Protein AF-A0A6I4P6C8-F1 (afdb_monomer)

Radius of gyration: 37.31 Å; Cα contacts (8 Å, |Δi|>4): 270; chains: 1; bounding box: 105×92×109 Å

Foldseek 3Di:
DDDDDDDDDDDDDDDDDDDDDDDDDDDDDDDDDDDDDDDDDDDDDDDDDDDDDDDPDDDDDDDDDDPDDDDPDDDDDDDDDDDDDDDDDDDDDDDDDDDDDDDDDPDDPPDPDPPPPPDPCPDQPDQLCPDPPRPNDDDPFNQFLVVLLVVQLQVQCVVVVHQFQDDDPSQPDHRHDPPDDPVRSVVSCCQRFQDPPVDDPPPVVPDPDPPPPDDDDDDDDDDDDDDDDDDDDDDDDDDDDPDPDPDPDPDPDDDDDSRHSSVSSVVVQVVCVVVVHGGGDDDDPDDPPPDRGLSRLVVQLLVQLQVQCVVVVAFFDDDDPSDVVQPADVVGDHSGHDPPDDPVRVVVSCCQQQADPPDGSCGRPHSNVRSCVVSVHDDDD

Structure (mmCIF, N/CA/C/O backbone):
data_AF-A0A6I4P6C8-F1
#
_entry.id   AF-A0A6I4P6C8-F1
#
loop_
_atom_site.group_PDB
_atom_site.id
_atom_site.type_symbol
_atom_site.label_atom_id
_atom_site.label_alt_id
_atom_site.label_comp_id
_atom_site.label_asym_id
_atom_site.label_entity_id
_atom_site.label_seq_id
_atom_site.pdbx_PDB_ins_code
_atom_site.Cartn_x
_atom_site.Cartn_y
_atom_site.Cartn_z
_atom_site.occupancy
_atom_site.B_iso_or_equiv
_atom_site.auth_seq_id
_atom_site.auth_comp_id
_atom_site.auth_asym_id
_atom_site.auth_atom_id
_atom_site.pdbx_PDB_model_num
ATOM 1 N N . MET A 1 1 ? -52.062 38.742 5.908 1.00 45.69 1 MET A N 1
ATOM 2 C CA . MET A 1 1 ? -52.234 37.941 4.677 1.00 45.69 1 MET A CA 1
ATOM 3 C C . MET A 1 1 ? -51.571 36.595 4.912 1.00 45.69 1 MET A C 1
ATOM 5 O O . MET A 1 1 ? -50.394 36.558 5.234 1.00 45.69 1 MET A O 1
ATOM 9 N N . LEU A 1 2 ? -52.377 35.535 4.897 1.00 40.81 2 LEU A N 1
ATOM 10 C CA . LEU A 1 2 ? -52.035 34.163 5.280 1.00 40.81 2 LEU A CA 1
ATOM 11 C C . LEU A 1 2 ? -51.297 33.453 4.132 1.00 40.81 2 LEU A C 1
ATOM 13 O O . LEU A 1 2 ? -51.851 33.331 3.041 1.00 40.81 2 LEU A O 1
ATOM 17 N N . GLY A 1 3 ? -50.074 32.982 4.381 1.00 43.59 3 GLY A N 1
ATOM 18 C CA . GLY A 1 3 ? -49.308 32.140 3.458 1.00 43.59 3 GLY A CA 1
ATOM 19 C C . GLY A 1 3 ? -49.629 30.658 3.668 1.00 43.59 3 GLY A C 1
ATOM 20 O O . GLY A 1 3 ? -49.537 30.153 4.783 1.00 43.59 3 GLY A O 1
ATOM 21 N N . ARG A 1 4 ? -50.050 29.976 2.597 1.00 50.06 4 ARG A N 1
ATOM 22 C CA . ARG A 1 4 ? -50.369 28.538 2.559 1.00 50.06 4 ARG A CA 1
ATOM 23 C C . ARG A 1 4 ? -49.117 27.665 2.770 1.00 50.06 4 ARG A C 1
ATOM 25 O O . ARG A 1 4 ? -48.093 27.969 2.163 1.00 50.06 4 ARG A O 1
ATOM 32 N N . PRO A 1 5 ? -49.214 26.535 3.493 1.00 56.66 5 PRO A N 1
ATOM 33 C CA . PRO A 1 5 ? -48.170 25.512 3.502 1.00 56.66 5 PRO A CA 1
ATOM 34 C C . PRO A 1 5 ? -48.222 24.625 2.235 1.00 56.66 5 PRO A C 1
ATOM 36 O O . PRO A 1 5 ? -49.310 24.409 1.683 1.00 56.66 5 PRO A O 1
ATOM 39 N N . PRO A 1 6 ? -47.078 24.091 1.765 1.00 62.75 6 PRO A N 1
ATOM 40 C CA . PRO A 1 6 ? -47.034 23.158 0.643 1.00 62.75 6 PRO A CA 1
ATOM 41 C C . PRO A 1 6 ? -47.568 21.770 1.027 1.00 62.75 6 PRO A C 1
ATOM 43 O O . PRO A 1 6 ? -47.348 21.262 2.125 1.00 62.75 6 PRO A O 1
ATOM 46 N N . LYS A 1 7 ? -48.299 21.168 0.083 1.00 57.50 7 LYS A N 1
ATOM 47 C CA . LYS A 1 7 ? -48.927 19.848 0.187 1.00 57.50 7 LYS A CA 1
ATOM 48 C C . LYS A 1 7 ? -47.873 18.743 0.112 1.00 57.50 7 LYS A C 1
ATOM 50 O O . LYS A 1 7 ? -47.196 18.604 -0.901 1.00 57.50 7 LYS A O 1
ATOM 55 N N . THR A 1 8 ? -47.820 17.910 1.142 1.00 54.31 8 THR A N 1
ATOM 56 C CA . THR A 1 8 ? -47.220 16.577 1.104 1.00 54.31 8 THR A CA 1
ATOM 57 C C . THR A 1 8 ? -48.060 15.668 0.205 1.00 54.31 8 THR A C 1
ATOM 59 O O . THR A 1 8 ? -49.250 15.468 0.445 1.00 54.31 8 THR A O 1
ATOM 62 N N . THR A 1 9 ? -47.453 15.120 -0.848 1.00 58.84 9 THR A N 1
ATOM 63 C CA . THR A 1 9 ? -48.020 13.993 -1.599 1.00 58.84 9 THR A CA 1
ATOM 64 C C . THR A 1 9 ? -47.289 12.725 -1.186 1.00 58.84 9 THR A C 1
ATOM 66 O O . THR A 1 9 ? -46.097 12.546 -1.406 1.00 58.84 9 THR A O 1
ATOM 69 N N . ARG A 1 10 ? -48.057 11.886 -0.502 1.00 48.34 10 ARG A N 1
ATOM 70 C CA . ARG A 1 10 ? -47.817 10.488 -0.178 1.00 48.34 10 ARG A CA 1
ATOM 71 C C . ARG A 1 10 ? -48.471 9.691 -1.304 1.00 48.34 10 ARG A C 1
ATOM 73 O O . ARG A 1 1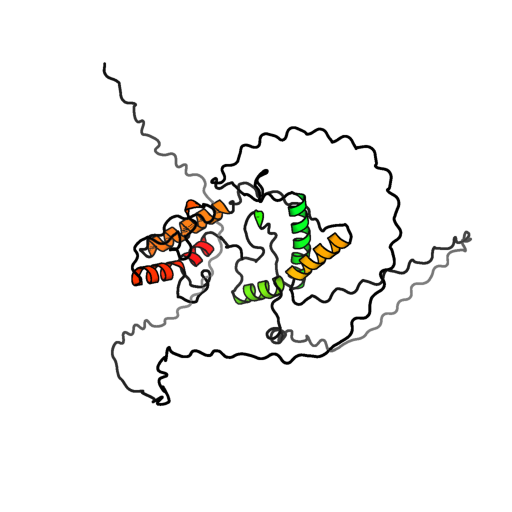0 ? -49.664 9.878 -1.491 1.00 48.34 10 ARG A O 1
ATOM 80 N N . ASP A 1 11 ? -47.709 8.895 -2.050 1.00 48.62 11 ASP A N 1
ATOM 81 C CA . ASP A 1 11 ? -48.113 7.575 -2.570 1.00 48.62 11 ASP A CA 1
ATOM 82 C C . ASP A 1 11 ? -47.115 7.072 -3.622 1.00 48.62 11 ASP A C 1
ATOM 84 O O . ASP A 1 11 ? -47.104 7.507 -4.769 1.00 48.62 11 ASP A O 1
ATOM 88 N N . ALA A 1 12 ? -46.300 6.100 -3.223 1.00 45.88 12 ALA A N 1
ATOM 89 C CA . ALA A 1 12 ? -45.646 5.163 -4.129 1.00 45.88 12 ALA A CA 1
ATOM 90 C C . ALA A 1 12 ? -45.609 3.796 -3.434 1.00 45.88 12 ALA A C 1
ATOM 92 O O . ALA A 1 12 ? -44.578 3.324 -2.960 1.00 45.88 12 ALA A O 1
ATOM 93 N N . ARG A 1 13 ? -46.797 3.197 -3.306 1.00 45.84 13 ARG A N 1
ATOM 94 C CA . ARG A 1 13 ? -46.977 1.773 -3.020 1.00 45.84 13 ARG A CA 1
ATOM 95 C C . ARG A 1 13 ? -47.009 1.017 -4.351 1.00 45.84 13 ARG A C 1
ATOM 97 O O . ARG A 1 13 ? -47.677 1.446 -5.284 1.00 45.84 13 ARG A O 1
ATOM 104 N N . GLU A 1 14 ? -46.319 -0.120 -4.366 1.00 43.31 14 GLU A N 1
ATOM 105 C CA . GLU A 1 14 ? -46.587 -1.303 -5.198 1.00 43.31 14 GLU A CA 1
ATOM 106 C C . GLU A 1 14 ? -46.508 -1.168 -6.725 1.00 43.31 14 GLU A C 1
ATOM 108 O O . GLU A 1 14 ? -47.492 -0.841 -7.381 1.00 43.31 14 GLU A O 1
ATOM 113 N N . ARG A 1 15 ? -45.392 -1.648 -7.299 1.00 45.97 15 ARG A N 1
ATOM 114 C CA . ARG A 1 15 ? -45.415 -2.600 -8.431 1.00 45.97 15 ARG A CA 1
ATOM 115 C C . ARG A 1 15 ? -44.257 -3.592 -8.312 1.00 45.97 15 ARG A C 1
ATOM 117 O O . ARG A 1 15 ? -43.218 -3.432 -8.941 1.00 45.97 15 ARG A O 1
ATOM 124 N N . ILE A 1 16 ? -44.454 -4.635 -7.511 1.00 45.84 16 ILE A N 1
ATOM 125 C CA . ILE A 1 16 ? -43.684 -5.876 -7.642 1.00 45.84 16 ILE A CA 1
ATOM 126 C C . ILE A 1 16 ? -44.321 -6.641 -8.807 1.00 45.84 16 ILE A C 1
ATOM 128 O O . ILE A 1 16 ? -45.475 -7.054 -8.709 1.00 45.84 16 ILE A O 1
ATOM 132 N N . SER A 1 17 ? -43.602 -6.785 -9.923 1.00 42.06 17 SER A N 1
ATOM 133 C CA . SER A 1 17 ? -43.987 -7.698 -11.008 1.00 42.06 17 SER A CA 1
ATOM 134 C C . SER A 1 17 ? -43.409 -9.090 -10.738 1.00 42.06 17 SER A C 1
ATOM 136 O O . SER A 1 17 ? -42.190 -9.209 -10.623 1.00 42.06 17 SER A O 1
ATOM 138 N N . PRO A 1 18 ? -44.235 -10.151 -10.679 1.00 55.69 18 PRO A N 1
ATOM 139 C CA . PRO A 1 18 ? -43.774 -11.529 -10.618 1.00 55.69 18 PRO A CA 1
ATOM 140 C C . PRO A 1 18 ? -43.891 -12.174 -12.005 1.00 55.69 18 PRO A C 1
ATOM 142 O O . PRO A 1 18 ? -44.990 -12.421 -12.492 1.00 55.69 18 PRO A O 1
ATOM 145 N N . SER A 1 19 ? -42.764 -12.433 -12.665 1.00 44.62 19 SER A N 1
ATOM 146 C CA . SER A 1 19 ? -42.614 -13.245 -13.889 1.00 44.62 19 SER A CA 1
ATOM 147 C C . SER A 1 19 ? -41.094 -13.409 -14.075 1.00 44.62 19 SER A C 1
ATOM 149 O O . SER A 1 19 ? -40.403 -12.405 -14.105 1.00 44.62 19 SER A O 1
ATOM 151 N N . VAL A 1 20 ? -40.453 -14.578 -14.136 1.00 50.50 20 VAL A N 1
ATOM 152 C CA . VAL A 1 20 ? -40.800 -15.793 -14.874 1.00 50.50 20 VAL A CA 1
ATOM 153 C C . VAL A 1 20 ? -40.148 -17.022 -14.221 1.00 50.50 20 VAL A C 1
ATOM 155 O O . VAL A 1 20 ? -38.995 -17.020 -13.803 1.00 50.50 20 VAL A O 1
ATOM 158 N N . LEU A 1 21 ? -40.949 -18.082 -14.186 1.00 45.50 21 LEU A N 1
ATOM 159 C CA . LEU A 1 21 ? -40.664 -19.464 -13.827 1.00 45.50 21 LEU A CA 1
ATOM 160 C C . LEU A 1 21 ? -39.559 -20.156 -14.664 1.00 45.50 21 LEU A C 1
ATOM 162 O O . LEU A 1 21 ? -39.439 -19.937 -15.863 1.00 45.50 21 LEU A O 1
ATOM 166 N N . ARG A 1 22 ? -38.996 -21.206 -14.042 1.00 43.06 22 ARG A N 1
ATOM 167 C CA . ARG A 1 22 ? -38.493 -22.476 -14.623 1.00 43.06 22 ARG A CA 1
ATOM 168 C C . ARG A 1 22 ? -37.110 -22.476 -15.290 1.00 43.06 22 ARG A C 1
ATOM 170 O O . ARG A 1 22 ? -36.979 -22.335 -16.500 1.00 43.06 22 ARG A O 1
ATOM 177 N N . ARG A 1 23 ? -36.135 -22.995 -14.537 1.00 49.53 23 ARG A N 1
ATOM 178 C CA . ARG A 1 23 ? -35.316 -24.129 -15.003 1.00 49.53 23 ARG A CA 1
ATOM 179 C C . ARG A 1 23 ? -35.000 -25.073 -13.846 1.00 49.53 23 ARG A C 1
ATOM 181 O O . ARG A 1 23 ? -33.994 -24.961 -13.162 1.00 49.53 23 ARG A O 1
ATOM 188 N N . THR A 1 24 ? -35.908 -26.019 -13.645 1.00 37.19 24 THR A N 1
ATOM 189 C CA . THR A 1 24 ? -35.696 -27.223 -12.845 1.00 37.19 24 THR A CA 1
ATOM 190 C C . THR A 1 24 ? -34.701 -28.109 -13.597 1.00 37.19 24 THR A C 1
ATOM 192 O O . THR A 1 24 ? -35.032 -28.626 -14.664 1.00 37.19 24 THR A O 1
ATOM 195 N N . ARG A 1 25 ? -33.481 -28.277 -13.080 1.00 55.34 25 ARG A N 1
ATOM 196 C CA . ARG A 1 25 ? -32.634 -29.422 -13.435 1.00 55.34 25 ARG A CA 1
ATOM 197 C C . ARG A 1 25 ? -32.749 -30.445 -12.316 1.00 55.34 25 ARG A C 1
ATOM 199 O O . ARG A 1 25 ? -32.348 -30.203 -11.185 1.00 55.34 25 ARG A O 1
ATOM 206 N N . VAL A 1 26 ? -33.375 -31.555 -12.678 1.00 46.25 26 VAL A N 1
ATOM 207 C CA . VAL A 1 26 ? -33.419 -32.812 -11.942 1.00 46.25 26 VAL A CA 1
ATOM 208 C C . VAL A 1 26 ? -31.986 -33.334 -11.852 1.00 46.25 26 VAL A C 1
ATOM 210 O O . VAL A 1 26 ? -31.399 -33.646 -12.884 1.00 46.25 26 VAL A O 1
ATOM 213 N N . PHE A 1 27 ? -31.430 -33.428 -10.646 1.00 48.50 27 PHE A N 1
ATOM 214 C CA . PHE A 1 27 ? -30.308 -34.321 -10.369 1.00 48.50 27 PHE A CA 1
ATOM 215 C C . PHE A 1 27 ? -30.756 -35.373 -9.364 1.00 48.50 27 PHE A C 1
ATOM 217 O O . PHE A 1 27 ? -31.451 -35.083 -8.391 1.00 48.50 27 PHE A O 1
ATOM 224 N N . GLY A 1 28 ? -30.445 -36.612 -9.732 1.00 38.41 28 GLY A N 1
ATOM 225 C CA . GLY A 1 28 ? -30.978 -37.833 -9.167 1.00 38.41 28 GLY A CA 1
ATOM 226 C C . GLY A 1 28 ? -30.639 -38.038 -7.699 1.00 38.41 28 GLY A C 1
ATOM 227 O O . GLY A 1 28 ? -29.550 -37.746 -7.218 1.00 38.41 28 GLY A O 1
ATOM 228 N N . LEU A 1 29 ? -31.632 -38.605 -7.033 1.00 35.84 29 LEU A N 1
ATOM 229 C CA . LEU A 1 29 ? -31.614 -39.152 -5.694 1.00 35.84 29 LEU A CA 1
ATOM 230 C C . LEU A 1 29 ? -30.861 -40.494 -5.725 1.00 35.84 29 LEU A C 1
ATOM 232 O O . LEU A 1 29 ? -31.339 -41.446 -6.338 1.00 35.84 29 LEU A O 1
ATOM 236 N N . VAL A 1 30 ? -29.707 -40.579 -5.060 1.00 43.66 30 VAL A N 1
ATOM 237 C CA . VAL A 1 30 ? -29.131 -41.856 -4.611 1.00 43.66 30 VAL A CA 1
ATOM 238 C C . VAL A 1 30 ? -29.301 -41.903 -3.101 1.00 43.66 30 VAL A C 1
ATOM 240 O O . VAL A 1 30 ? -28.633 -41.195 -2.354 1.00 43.66 30 VAL A O 1
ATOM 243 N N . ALA A 1 31 ? -30.261 -42.714 -2.667 1.00 39.28 31 ALA A N 1
ATOM 244 C CA . ALA A 1 31 ? -30.450 -43.070 -1.275 1.00 39.28 31 ALA A CA 1
ATOM 245 C C . ALA A 1 31 ? -29.421 -44.142 -0.892 1.00 39.28 31 ALA A C 1
ATOM 247 O O . ALA A 1 31 ? -29.446 -45.243 -1.438 1.00 39.28 31 ALA A O 1
ATOM 248 N N . ALA A 1 32 ? -28.560 -43.836 0.075 1.00 44.69 32 ALA A N 1
ATOM 249 C CA . ALA A 1 32 ? -27.851 -44.838 0.855 1.00 44.69 32 ALA A CA 1
ATOM 250 C C . ALA A 1 32 ? -28.246 -44.652 2.322 1.00 44.69 32 ALA A C 1
ATOM 252 O O . ALA A 1 32 ? -27.946 -43.647 2.962 1.00 44.69 32 ALA A O 1
ATOM 253 N N . VAL A 1 33 ? -29.005 -45.630 2.805 1.00 42.00 33 VAL A N 1
ATOM 254 C CA . VAL A 1 33 ? -29.424 -45.800 4.192 1.00 42.00 33 VAL A CA 1
ATOM 255 C C . VAL A 1 33 ? -28.195 -46.166 5.021 1.00 42.00 33 VAL A C 1
ATOM 257 O O . VAL A 1 33 ? -27.561 -47.185 4.765 1.00 42.00 33 VAL A O 1
ATOM 260 N N . GLY A 1 34 ? -27.891 -45.356 6.031 1.00 33.31 34 GLY A N 1
ATOM 261 C CA . GLY A 1 34 ? -26.881 -45.640 7.046 1.00 33.31 34 GLY A CA 1
ATOM 262 C C . GLY A 1 34 ? -27.409 -45.246 8.417 1.00 33.31 34 GLY A C 1
ATOM 263 O O . GLY A 1 34 ? -27.217 -44.123 8.868 1.00 33.31 34 GLY A O 1
ATOM 264 N N . VAL A 1 35 ? -28.130 -46.168 9.053 1.00 43.16 35 VAL A N 1
ATOM 265 C CA . VAL A 1 35 ? -28.528 -46.084 10.462 1.00 43.16 35 VAL A CA 1
ATOM 266 C C . VAL A 1 35 ? -27.294 -46.380 11.314 1.00 43.16 35 VAL A C 1
ATOM 268 O O . VAL A 1 35 ? -26.729 -47.465 11.215 1.00 43.16 35 VAL A O 1
ATOM 271 N N . GLY A 1 36 ? -26.895 -45.436 12.163 1.00 33.03 36 GLY A N 1
ATOM 272 C CA . GLY A 1 36 ? -25.800 -45.611 13.115 1.00 33.03 36 GLY A CA 1
ATOM 273 C C . GLY A 1 36 ? -25.923 -44.620 14.263 1.00 33.03 36 GLY A C 1
ATOM 274 O O . GLY A 1 36 ? -25.469 -43.488 14.168 1.00 33.03 36 GLY A O 1
ATOM 275 N N . ALA A 1 37 ? -26.599 -45.051 15.326 1.00 42.81 37 ALA A N 1
ATOM 276 C CA . ALA A 1 37 ? -26.723 -44.348 16.594 1.00 42.81 37 ALA A CA 1
ATOM 277 C C . ALA A 1 37 ? -25.353 -44.113 17.24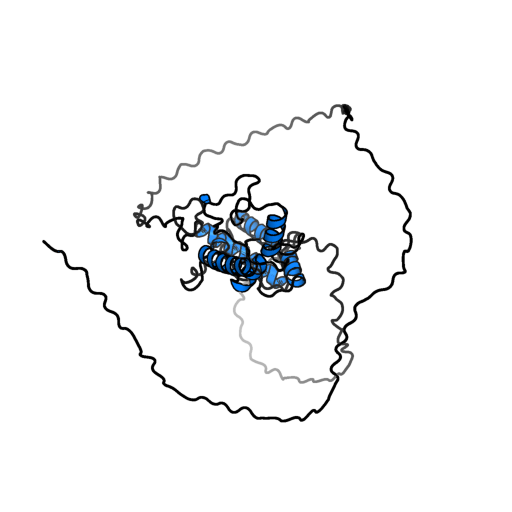4 1.00 42.81 37 ALA A C 1
ATOM 279 O O . ALA A 1 37 ? -24.549 -45.038 17.241 1.00 42.81 37 ALA A O 1
ATOM 280 N N . LEU A 1 38 ? -25.139 -42.963 17.895 1.00 36.91 38 LEU A N 1
ATOM 281 C CA . LEU A 1 38 ? -24.261 -42.871 19.068 1.00 36.91 38 LEU A CA 1
ATOM 282 C C . LEU A 1 38 ? -24.585 -41.640 19.939 1.00 36.91 38 LEU A C 1
ATOM 284 O O . LEU A 1 38 ? -24.412 -40.494 19.545 1.00 36.91 38 LEU A O 1
ATOM 288 N N . ALA A 1 39 ? -25.107 -41.973 21.121 1.00 36.62 39 ALA A N 1
ATOM 289 C CA . ALA A 1 39 ? -24.930 -41.375 22.444 1.00 36.62 39 ALA A CA 1
ATOM 290 C C . ALA A 1 39 ? -24.828 -39.843 22.605 1.00 36.62 39 ALA A C 1
ATOM 292 O O . ALA A 1 39 ? -23.794 -39.217 22.397 1.00 36.62 39 ALA A O 1
ATOM 293 N N . VAL A 1 40 ? -25.895 -39.301 23.196 1.00 43.22 40 VAL A N 1
ATOM 294 C CA . VAL A 1 40 ? -25.878 -38.114 24.055 1.00 43.22 40 VAL A CA 1
ATOM 295 C C . VAL A 1 40 ? -25.047 -38.423 25.303 1.00 43.22 40 VAL A C 1
ATOM 297 O O . VAL A 1 40 ? -25.417 -39.306 26.075 1.00 43.22 40 VAL A O 1
ATOM 300 N N . SER A 1 41 ? -23.985 -37.656 25.533 1.00 39.62 41 SER A N 1
ATOM 301 C CA . SER A 1 41 ? -23.314 -37.575 26.832 1.00 39.62 41 SER A CA 1
ATOM 302 C C . SER A 1 41 ? -23.214 -36.114 27.242 1.00 39.62 41 SER A C 1
ATOM 304 O O . SER A 1 41 ? -22.280 -35.406 26.877 1.00 39.62 41 SER A O 1
ATOM 306 N N . GLY A 1 42 ? -24.208 -35.667 28.006 1.00 38.84 42 GLY A N 1
ATOM 307 C CA . GLY A 1 42 ? -24.025 -34.551 28.919 1.00 38.84 42 GLY A CA 1
ATOM 308 C C . GLY A 1 42 ? -23.254 -35.040 30.141 1.00 38.84 42 GLY A C 1
ATOM 309 O O . GLY A 1 42 ? -23.604 -36.068 30.720 1.00 38.84 42 GLY A O 1
ATOM 310 N N . LEU A 1 43 ? -22.225 -34.301 30.547 1.00 39.59 43 LEU A N 1
ATOM 311 C CA . LEU A 1 43 ? -21.634 -34.448 31.869 1.00 39.59 43 LEU A CA 1
ATOM 312 C C . LEU A 1 43 ? -21.295 -33.060 32.414 1.00 39.59 43 LEU A C 1
ATOM 314 O O . LEU A 1 43 ? -20.382 -32.388 31.945 1.00 39.59 43 LEU A O 1
ATOM 318 N N . ALA A 1 44 ? -22.077 -32.641 33.404 1.00 42.66 44 ALA A N 1
ATOM 319 C CA . ALA A 1 44 ? -21.690 -31.611 34.349 1.00 42.66 44 ALA A CA 1
ATOM 320 C C . ALA A 1 44 ? -20.686 -32.216 35.339 1.00 42.66 44 ALA A C 1
ATOM 322 O O . ALA A 1 44 ? -20.921 -33.313 35.843 1.00 42.66 44 ALA A O 1
ATOM 323 N N . LEU A 1 45 ? -19.617 -31.489 35.664 1.00 38.28 45 LEU A N 1
ATOM 324 C CA . LEU A 1 45 ? -18.815 -31.735 36.862 1.00 38.28 45 LEU A CA 1
ATOM 325 C C . LEU A 1 45 ? -18.244 -30.409 37.369 1.00 38.28 45 LEU A C 1
ATOM 327 O O . LEU A 1 45 ? -17.361 -29.808 36.764 1.00 38.28 45 LEU A O 1
ATOM 331 N N . ALA A 1 46 ? -18.800 -29.968 38.494 1.00 40.66 46 ALA A N 1
ATOM 332 C CA . ALA A 1 46 ? -18.220 -28.994 39.402 1.00 40.66 46 ALA A CA 1
ATOM 333 C C . ALA A 1 46 ? -17.700 -29.734 40.649 1.00 40.66 46 ALA A C 1
ATOM 335 O O . ALA A 1 46 ? -18.253 -30.772 41.012 1.00 40.66 46 ALA A O 1
ATOM 336 N N . ALA A 1 47 ? -16.704 -29.126 41.311 1.00 38.78 47 ALA A N 1
ATOM 337 C CA . ALA A 1 47 ? -15.938 -29.586 42.484 1.00 38.78 47 ALA A CA 1
ATOM 338 C C . ALA A 1 47 ? -14.978 -30.760 42.184 1.00 38.78 47 ALA A C 1
ATOM 340 O O . ALA A 1 47 ? -15.370 -31.769 41.624 1.00 38.78 47 ALA A O 1
ATOM 341 N N . GLY A 1 48 ? -13.684 -30.731 42.492 1.00 36.12 48 GLY A N 1
ATOM 342 C CA . GLY A 1 48 ? -12.930 -29.939 43.452 1.00 36.12 48 GLY A CA 1
ATOM 343 C C . GLY A 1 48 ? -12.169 -30.917 44.345 1.00 36.12 48 GLY A C 1
ATOM 344 O O . GLY A 1 48 ? -12.779 -31.484 45.237 1.00 36.12 48 GLY A O 1
ATOM 345 N N . THR A 1 49 ? -10.864 -31.101 44.125 1.00 34.84 49 THR A N 1
ATOM 346 C CA . THR A 1 49 ? -9.924 -31.607 45.142 1.00 34.84 49 THR A CA 1
ATOM 347 C C . THR A 1 49 ? -8.492 -31.231 44.788 1.00 34.84 49 THR A C 1
ATOM 349 O O . THR A 1 49 ? -8.025 -31.420 43.668 1.00 34.84 49 THR A O 1
ATOM 352 N N . GLN A 1 50 ? -7.832 -30.693 45.806 1.00 45.06 50 GLN A N 1
ATOM 353 C CA . GLN A 1 50 ? -6.415 -30.390 45.933 1.00 45.06 50 GLN A CA 1
ATOM 354 C C . GLN A 1 50 ? -5.541 -31.646 45.793 1.00 45.06 50 GLN A C 1
ATOM 356 O O . GLN A 1 50 ? -5.939 -32.707 46.265 1.00 45.06 50 GLN A O 1
ATOM 361 N N . ALA A 1 51 ? -4.333 -31.482 45.241 1.00 38.62 51 ALA A N 1
ATOM 362 C CA . ALA A 1 51 ? -3.050 -32.008 45.743 1.00 38.62 51 ALA A CA 1
ATOM 363 C C . ALA A 1 51 ? -2.047 -32.109 44.584 1.00 38.62 51 ALA A C 1
ATOM 365 O O . ALA A 1 51 ? -2.202 -32.928 43.684 1.00 38.62 51 ALA A O 1
ATOM 366 N N . GLY A 1 52 ? -0.999 -31.285 44.617 1.00 33.03 52 GLY A N 1
ATOM 367 C CA . GLY A 1 52 ? 0.072 -31.356 43.621 1.00 33.03 52 GLY A CA 1
ATOM 368 C C . GLY A 1 52 ? 1.047 -30.185 43.626 1.00 33.03 52 GLY A C 1
ATOM 369 O O . GLY A 1 52 ? 1.520 -29.798 42.566 1.00 33.03 52 GLY A O 1
ATOM 370 N N . LEU A 1 53 ? 1.348 -29.609 44.794 1.00 33.94 53 LEU A N 1
ATOM 371 C CA . LEU A 1 53 ? 2.492 -28.710 44.952 1.00 33.94 53 LEU A CA 1
ATOM 372 C C . LEU A 1 53 ? 3.776 -29.532 44.772 1.00 33.94 53 LEU A C 1
ATOM 374 O O . LEU A 1 53 ? 4.175 -30.270 45.673 1.00 33.94 53 LEU A O 1
ATOM 378 N N . ARG A 1 54 ? 4.426 -29.408 43.612 1.00 38.09 54 ARG A N 1
ATOM 379 C CA . ARG A 1 54 ? 5.870 -29.628 43.509 1.00 38.09 54 ARG A CA 1
ATOM 380 C C . ARG A 1 54 ? 6.558 -28.283 43.687 1.00 38.09 54 ARG A C 1
ATOM 382 O O . ARG A 1 54 ? 6.351 -27.358 42.911 1.00 38.09 54 ARG A O 1
ATOM 389 N N . SER A 1 55 ? 7.321 -28.228 44.772 1.00 37.31 55 SER A N 1
ATOM 390 C CA . SER A 1 55 ? 8.271 -27.187 45.139 1.00 37.31 55 SER A CA 1
ATOM 391 C C . SER A 1 55 ? 9.201 -26.865 43.964 1.00 37.31 55 SER A C 1
ATOM 393 O O . SER A 1 55 ? 9.863 -27.749 43.420 1.00 37.31 55 SER A O 1
ATOM 395 N N . LEU A 1 56 ? 9.225 -25.585 43.598 1.00 42.53 56 LEU A N 1
ATOM 396 C CA . LEU A 1 56 ? 10.387 -24.905 43.041 1.00 42.53 56 LEU A CA 1
ATOM 397 C C . LEU A 1 56 ? 10.778 -23.835 44.064 1.00 42.53 56 LEU A C 1
ATOM 399 O O . LEU A 1 56 ? 10.505 -22.650 43.901 1.00 42.53 56 LEU A O 1
ATOM 403 N N . ASP A 1 57 ? 11.360 -24.291 45.171 1.00 40.41 57 ASP A N 1
ATOM 404 C CA . ASP A 1 57 ? 12.248 -23.466 45.982 1.00 40.41 57 ASP A CA 1
ATOM 405 C C . ASP A 1 57 ? 13.543 -23.248 45.196 1.00 40.41 57 ASP A C 1
ATOM 407 O O . ASP A 1 57 ? 14.235 -24.210 44.856 1.00 40.41 57 ASP A O 1
ATOM 411 N N . GLY A 1 58 ? 13.890 -21.991 44.910 1.00 33.78 58 GLY A N 1
ATOM 412 C CA . GLY A 1 58 ? 15.196 -21.688 44.335 1.00 33.78 58 GLY A CA 1
ATOM 413 C C . GLY A 1 58 ? 15.364 -20.290 43.756 1.00 33.78 58 GLY A C 1
ATOM 414 O O . GLY A 1 58 ? 15.335 -20.125 42.546 1.00 33.78 58 GLY A O 1
ATOM 415 N N . VAL A 1 59 ? 15.690 -19.339 44.636 1.00 37.97 59 VAL A N 1
ATOM 416 C CA . VAL A 1 59 ? 16.460 -18.109 44.352 1.00 37.97 59 VAL A CA 1
ATOM 417 C C . VAL A 1 59 ? 15.693 -16.958 43.682 1.00 37.97 59 VAL A C 1
ATOM 419 O O . VAL A 1 59 ? 15.861 -16.651 42.508 1.00 37.97 59 VAL A O 1
ATOM 422 N N . ILE A 1 60 ? 14.959 -16.207 44.509 1.00 41.06 60 ILE A N 1
ATOM 423 C CA . ILE A 1 60 ? 14.845 -14.751 44.351 1.00 41.06 60 ILE A CA 1
ATOM 424 C C . ILE A 1 60 ? 15.736 -14.129 45.429 1.00 41.06 60 ILE A C 1
ATOM 426 O O . ILE A 1 60 ? 15.370 -14.082 46.602 1.00 41.06 60 ILE A O 1
ATOM 430 N N . ALA A 1 61 ? 16.925 -13.678 45.033 1.00 39.22 61 ALA A N 1
ATOM 431 C CA . ALA A 1 61 ? 17.677 -12.691 45.794 1.00 39.22 61 ALA A CA 1
ATOM 432 C C . ALA A 1 61 ? 17.271 -11.315 45.256 1.00 39.22 61 ALA A C 1
ATOM 434 O O . ALA A 1 61 ? 17.487 -11.010 44.084 1.00 39.22 61 ALA A O 1
ATOM 435 N N . GLY A 1 62 ? 16.617 -10.524 46.107 1.00 40.56 62 GLY A N 1
ATOM 436 C CA . GLY A 1 62 ? 16.179 -9.173 45.787 1.00 40.56 62 GLY A CA 1
ATOM 437 C C . GLY A 1 62 ? 17.360 -8.250 45.501 1.00 40.56 62 GLY A C 1
ATOM 438 O O . GLY A 1 62 ? 18.259 -8.108 46.327 1.00 40.56 62 GLY A O 1
ATOM 439 N N . GLY A 1 63 ? 17.325 -7.603 44.339 1.00 32.16 63 GLY A N 1
ATOM 440 C CA . GLY A 1 63 ? 18.109 -6.409 44.060 1.00 32.16 63 GLY A CA 1
ATOM 441 C C . GLY A 1 63 ? 17.293 -5.185 44.452 1.00 32.16 63 GLY A C 1
ATOM 442 O O . GLY A 1 63 ? 16.333 -4.831 43.773 1.00 32.16 63 GLY A O 1
ATOM 443 N N . THR A 1 64 ? 17.649 -4.562 45.570 1.00 42.12 64 THR A N 1
ATOM 444 C CA . THR A 1 64 ? 17.222 -3.203 45.907 1.00 42.12 64 THR A CA 1
ATOM 445 C C . THR A 1 64 ? 17.831 -2.228 44.904 1.00 42.12 64 THR A C 1
ATOM 447 O O . THR A 1 64 ? 19.037 -2.250 44.670 1.00 42.12 64 THR A O 1
ATOM 450 N N . PHE A 1 65 ? 16.982 -1.396 44.309 1.00 40.78 65 PHE A N 1
ATOM 451 C CA . PHE A 1 65 ? 17.352 -0.314 43.404 1.00 40.78 65 PHE A CA 1
ATOM 452 C C . PHE A 1 65 ? 18.033 0.807 44.206 1.00 40.78 65 PHE A C 1
ATOM 454 O O . PHE A 1 65 ? 17.431 1.345 45.135 1.00 40.78 65 PHE A O 1
ATOM 461 N N . ASP A 1 66 ? 19.284 1.112 43.868 1.00 44.38 66 ASP A N 1
ATOM 462 C CA . ASP A 1 66 ? 20.124 2.140 44.492 1.00 44.38 66 ASP A CA 1
ATOM 463 C C . ASP A 1 66 ? 20.315 3.288 43.475 1.00 44.38 66 ASP A C 1
ATOM 465 O O . ASP A 1 66 ? 20.921 3.052 42.424 1.00 44.38 66 ASP A O 1
ATOM 469 N N . PRO A 1 67 ? 19.724 4.481 43.687 1.00 48.78 67 PRO A N 1
ATOM 470 C CA . PRO A 1 67 ? 19.710 5.549 42.685 1.00 48.78 67 PRO A CA 1
ATOM 471 C C . PRO A 1 67 ? 20.932 6.494 42.685 1.00 48.78 67 PRO A C 1
ATOM 473 O O . PRO A 1 67 ? 20.874 7.502 41.990 1.00 48.78 67 PRO A O 1
ATOM 476 N N . ASP A 1 68 ? 22.040 6.192 43.375 1.00 43.06 68 ASP A N 1
ATOM 477 C CA . ASP A 1 68 ? 23.194 7.114 43.502 1.00 43.06 68 ASP A CA 1
ATOM 478 C C . ASP A 1 68 ? 24.510 6.594 42.879 1.00 43.06 68 ASP A C 1
ATOM 480 O O . ASP A 1 68 ? 25.592 6.712 43.461 1.00 43.06 68 ASP A O 1
ATOM 484 N N . ARG A 1 69 ? 24.469 6.020 41.667 1.00 47.91 69 ARG A N 1
ATOM 485 C CA . ARG A 1 69 ? 25.703 5.645 40.947 1.00 47.91 69 ARG A CA 1
ATOM 486 C C . ARG A 1 69 ? 26.095 6.670 39.883 1.00 47.91 69 ARG A C 1
ATOM 488 O O . ARG A 1 69 ? 25.883 6.465 38.691 1.00 47.91 69 ARG A O 1
ATOM 495 N N . ASP A 1 70 ? 26.732 7.740 40.347 1.00 54.84 70 ASP A N 1
ATOM 496 C CA . ASP A 1 70 ? 27.627 8.573 39.545 1.00 54.84 70 ASP A CA 1
ATOM 497 C C . ASP A 1 70 ? 28.842 7.739 39.100 1.00 54.84 70 ASP A C 1
ATOM 499 O O . ASP A 1 70 ? 29.741 7.455 39.893 1.00 54.84 70 ASP A O 1
ATOM 503 N N . ASP A 1 71 ? 28.890 7.350 37.825 1.00 41.47 71 ASP A N 1
ATOM 504 C CA . ASP A 1 71 ? 30.083 6.763 37.205 1.00 41.47 71 ASP A CA 1
ATOM 505 C C . ASP A 1 71 ? 30.623 7.723 36.135 1.00 41.47 71 ASP A C 1
ATOM 507 O O . ASP A 1 71 ? 30.316 7.659 34.944 1.00 41.47 71 ASP A O 1
ATOM 511 N N . SER A 1 72 ? 31.426 8.681 36.605 1.00 53.47 72 SER A N 1
ATOM 512 C CA . SER A 1 72 ? 32.340 9.469 35.777 1.00 53.47 72 SER A CA 1
ATOM 513 C C . SER A 1 72 ? 33.539 8.600 35.384 1.00 53.47 72 SER A C 1
ATOM 515 O O . SER A 1 72 ? 34.631 8.716 35.942 1.00 53.47 72 SER A O 1
ATOM 517 N N . GLY A 1 73 ? 33.330 7.714 34.413 1.00 40.50 73 GLY A N 1
ATOM 518 C CA . GLY A 1 73 ? 34.359 6.866 33.815 1.00 40.50 73 GLY A CA 1
ATOM 519 C C . GLY A 1 73 ? 35.048 7.546 32.634 1.00 40.50 73 GLY A C 1
ATOM 520 O O . GLY A 1 73 ? 34.706 7.317 31.477 1.00 40.50 73 GLY A O 1
ATOM 521 N N . SER A 1 74 ? 36.037 8.384 32.937 1.00 49.81 74 SER A N 1
ATOM 522 C CA . SER A 1 74 ? 36.968 8.990 31.982 1.00 49.81 74 SER A CA 1
ATOM 523 C C . SER A 1 74 ? 37.758 7.907 31.225 1.00 49.81 74 SER A C 1
ATOM 525 O O . SER A 1 74 ? 38.704 7.329 31.762 1.00 49.81 74 SER A O 1
ATOM 527 N N . SER A 1 75 ? 37.377 7.611 29.978 1.00 45.19 75 SER A N 1
ATOM 528 C CA . SER A 1 75 ? 38.175 6.766 29.079 1.00 45.19 75 SER A CA 1
ATOM 529 C C . SER A 1 75 ? 39.221 7.608 28.359 1.00 45.19 75 SER A C 1
ATOM 531 O O . SER A 1 75 ? 38.930 8.379 27.447 1.00 45.19 75 SER A O 1
ATOM 533 N N . SER A 1 76 ? 40.464 7.436 28.799 1.00 50.41 76 SER A N 1
ATOM 534 C CA . SER A 1 76 ? 41.660 7.949 28.141 1.00 50.41 76 SER A CA 1
ATOM 535 C C . SER A 1 76 ? 41.940 7.118 26.888 1.00 50.41 76 SER A C 1
ATOM 537 O O . SER A 1 76 ? 42.239 5.930 26.989 1.00 50.41 76 SER A O 1
ATOM 539 N N . VAL A 1 77 ? 41.853 7.741 25.714 1.00 50.09 77 VAL A N 1
ATOM 540 C CA . VAL A 1 77 ? 42.314 7.156 24.448 1.00 50.09 77 VAL A CA 1
ATOM 541 C C . VAL A 1 77 ? 43.842 7.304 24.380 1.00 50.09 77 VAL A C 1
ATOM 543 O O . VAL A 1 77 ? 44.334 8.427 24.525 1.00 50.09 77 VAL A O 1
ATOM 546 N N . PRO A 1 78 ? 44.619 6.222 24.188 1.00 53.94 78 PRO A N 1
ATOM 547 C CA . PRO A 1 78 ? 46.053 6.333 23.967 1.00 53.94 78 PRO A CA 1
ATOM 548 C C . PRO A 1 78 ? 46.324 6.869 22.556 1.00 53.94 78 PRO A C 1
ATOM 550 O O . PRO A 1 78 ? 45.739 6.411 21.577 1.00 53.94 78 PRO A O 1
ATOM 553 N N . GLY A 1 79 ? 47.208 7.864 22.479 1.00 45.97 79 GLY A N 1
ATOM 554 C CA . GLY A 1 79 ? 47.661 8.460 21.230 1.00 45.97 79 GLY A CA 1
ATOM 555 C C . GLY A 1 79 ? 48.428 7.457 20.377 1.00 45.97 79 GLY A C 1
ATOM 556 O O . GLY A 1 79 ? 49.449 6.924 20.813 1.00 45.97 79 GLY A O 1
ATOM 557 N N . ASP A 1 80 ? 47.936 7.248 19.160 1.00 47.59 80 ASP A N 1
ATOM 558 C CA . ASP A 1 80 ? 48.658 6.556 18.103 1.00 47.59 80 ASP A CA 1
ATOM 559 C C . ASP A 1 80 ? 49.476 7.570 17.296 1.00 47.59 80 ASP A C 1
ATOM 561 O O . ASP A 1 80 ? 49.012 8.653 16.921 1.00 47.59 80 ASP A O 1
ATOM 565 N N . ALA A 1 81 ? 50.751 7.241 17.135 1.00 47.25 81 ALA A N 1
ATOM 566 C CA . ALA A 1 81 ? 51.771 8.095 16.572 1.00 47.25 81 ALA A CA 1
ATOM 567 C C . ALA A 1 81 ? 51.792 7.993 15.041 1.00 47.25 81 ALA A C 1
ATOM 569 O O . ALA A 1 81 ? 51.984 6.922 14.483 1.00 47.25 81 ALA A O 1
ATOM 570 N N . GLY A 1 82 ? 51.700 9.154 14.390 1.00 50.41 82 GLY A N 1
ATOM 571 C CA . GLY A 1 82 ? 52.421 9.503 13.163 1.00 50.41 82 GLY A CA 1
ATOM 572 C C . GLY A 1 82 ? 52.515 8.448 12.058 1.00 50.41 82 GLY A C 1
ATOM 573 O O . GLY A 1 82 ? 53.543 7.792 11.917 1.00 50.41 82 GLY A O 1
ATOM 574 N N . SER A 1 83 ? 51.522 8.430 11.169 1.00 49.97 83 SER A N 1
ATOM 575 C CA . SER A 1 83 ? 51.720 8.003 9.780 1.00 49.97 83 SER A CA 1
ATOM 576 C C . SER A 1 83 ? 51.700 9.228 8.871 1.00 49.97 83 SER A C 1
ATOM 578 O O . SER A 1 83 ? 50.714 9.958 8.793 1.00 49.97 83 SER A O 1
ATOM 580 N N . ALA A 1 84 ? 52.841 9.477 8.232 1.00 47.97 84 ALA A N 1
ATOM 581 C CA . ALA A 1 84 ? 53.031 10.526 7.246 1.00 47.97 84 ALA A CA 1
ATOM 582 C C . ALA A 1 84 ? 52.156 10.265 6.010 1.00 47.97 84 ALA A C 1
ATOM 584 O O . ALA A 1 84 ? 52.196 9.182 5.427 1.00 47.97 84 ALA A O 1
ATOM 585 N N . LEU A 1 85 ? 51.387 11.277 5.614 1.00 51.31 85 LEU A N 1
ATOM 586 C CA . LEU A 1 85 ? 50.665 11.321 4.346 1.00 51.31 85 LEU A CA 1
ATOM 587 C C . LEU A 1 85 ? 51.671 11.504 3.196 1.00 51.31 85 LEU A C 1
ATOM 589 O O . LEU A 1 85 ? 52.500 12.413 3.278 1.00 51.31 85 LEU A O 1
ATOM 593 N N . PRO A 1 86 ? 51.607 10.717 2.109 1.00 56.31 86 PRO A N 1
ATOM 594 C CA . PRO A 1 86 ? 52.241 11.107 0.861 1.00 56.31 86 PRO A CA 1
ATOM 595 C C . PRO A 1 86 ? 51.403 12.203 0.183 1.00 56.31 86 PRO A C 1
ATOM 597 O O . PRO A 1 86 ? 50.222 12.009 -0.111 1.00 56.31 86 PRO A O 1
ATOM 600 N N . GLU A 1 87 ? 52.028 13.355 -0.074 1.00 44.09 87 GLU A N 1
ATOM 601 C CA . GLU A 1 87 ? 51.532 14.380 -0.996 1.00 44.09 87 GLU A CA 1
ATOM 602 C C . GLU A 1 87 ? 51.249 13.741 -2.365 1.00 44.09 87 GLU A C 1
ATOM 604 O O . GLU A 1 87 ? 52.164 13.351 -3.093 1.00 44.09 87 GLU A O 1
ATOM 609 N N . SER A 1 88 ? 49.969 13.626 -2.719 1.00 51.81 88 SER A N 1
ATOM 610 C CA . SER A 1 88 ? 49.559 13.321 -4.088 1.00 51.81 88 SER A CA 1
ATOM 611 C C . SER A 1 88 ? 49.623 14.604 -4.905 1.00 51.81 88 SER A C 1
ATOM 613 O O . SER A 1 88 ? 48.882 15.552 -4.663 1.00 51.81 88 SER A O 1
ATOM 615 N N . SER A 1 89 ? 50.549 14.628 -5.860 1.00 48.78 89 SER A N 1
ATOM 616 C CA . SER A 1 89 ? 50.654 15.666 -6.881 1.00 48.78 89 SER A CA 1
ATOM 617 C C . SER A 1 89 ? 49.419 15.635 -7.782 1.00 48.78 89 SER A C 1
ATOM 619 O O . SER A 1 89 ? 49.237 14.706 -8.569 1.00 48.78 89 SER A O 1
ATOM 621 N N . GLU A 1 90 ? 48.578 16.660 -7.683 1.00 47.72 90 GLU A N 1
ATOM 622 C CA . GLU A 1 90 ? 47.505 16.906 -8.642 1.00 47.72 90 GLU A CA 1
ATOM 623 C C . GLU A 1 90 ? 48.114 17.294 -9.996 1.00 47.72 90 GLU A C 1
ATOM 625 O O . GLU A 1 90 ? 48.840 18.281 -10.132 1.00 47.72 90 GLU A O 1
ATOM 630 N N . THR A 1 91 ? 47.837 16.482 -11.015 1.00 52.22 91 THR A N 1
ATOM 631 C CA . THR A 1 91 ? 48.157 16.803 -12.409 1.00 52.22 91 THR A CA 1
ATOM 632 C C . THR A 1 91 ? 47.063 17.732 -12.947 1.00 52.22 91 THR A C 1
ATOM 634 O O . THR A 1 91 ? 45.890 17.376 -12.840 1.00 52.22 91 THR A O 1
ATOM 637 N N . PRO A 1 92 ? 47.388 18.902 -13.529 1.00 62.34 92 PRO A N 1
ATOM 638 C CA . PRO A 1 92 ? 46.377 19.815 -14.051 1.00 62.34 92 PRO A CA 1
ATOM 639 C C . PRO A 1 92 ? 45.652 19.198 -15.253 1.00 62.34 92 PRO A C 1
ATOM 641 O O . PRO A 1 92 ? 46.261 18.874 -16.274 1.00 62.34 92 PRO A O 1
ATOM 644 N N . THR A 1 93 ? 44.334 19.060 -15.132 1.00 58.25 93 THR A N 1
ATOM 645 C CA . THR A 1 93 ? 43.431 18.627 -16.201 1.00 58.25 93 THR A CA 1
ATOM 646 C C . THR A 1 93 ? 43.464 19.635 -17.362 1.00 58.25 93 THR A C 1
ATOM 648 O O . THR A 1 93 ? 43.401 20.844 -17.119 1.00 58.25 93 THR A O 1
ATOM 651 N N . PRO A 1 94 ? 43.550 19.196 -18.633 1.00 61.12 94 PRO A N 1
ATOM 652 C CA . PRO A 1 94 ? 43.486 20.100 -19.774 1.00 61.12 94 PRO A CA 1
ATOM 653 C C . PRO A 1 94 ? 42.107 20.767 -19.865 1.00 61.12 94 PRO A C 1
ATOM 655 O O . PRO A 1 94 ? 41.073 20.106 -19.912 1.00 61.12 94 PRO A O 1
ATOM 658 N N . SER A 1 95 ? 42.121 22.099 -19.908 1.00 62.44 95 SER A N 1
ATOM 659 C CA . SER A 1 95 ? 40.958 22.956 -20.136 1.00 62.44 95 SER A CA 1
ATOM 660 C C . SER A 1 95 ? 40.354 22.675 -21.517 1.00 62.44 95 SER A C 1
ATOM 662 O O . SER A 1 95 ? 40.918 23.054 -22.546 1.00 62.44 95 SER A O 1
ATOM 664 N N . THR A 1 96 ? 39.221 21.974 -21.553 1.00 56.34 96 THR A N 1
ATOM 665 C CA . THR A 1 96 ? 38.401 21.811 -22.758 1.00 56.34 96 THR A CA 1
ATOM 666 C C . THR A 1 96 ? 37.750 23.140 -23.125 1.00 56.34 96 THR A C 1
ATOM 668 O O . THR A 1 96 ? 37.029 23.741 -22.329 1.00 56.34 96 THR A O 1
ATOM 671 N N . ALA A 1 97 ? 38.018 23.593 -24.351 1.00 67.19 97 ALA A N 1
ATOM 672 C CA . ALA A 1 97 ? 37.425 24.784 -24.941 1.00 67.19 97 ALA A CA 1
ATOM 673 C C . ALA A 1 97 ? 35.883 24.703 -24.951 1.00 67.19 97 ALA A C 1
ATOM 675 O O . ALA A 1 97 ? 35.335 23.623 -25.180 1.00 67.19 97 ALA A O 1
ATOM 676 N N . PRO A 1 98 ? 35.173 25.825 -24.736 1.00 61.66 98 PRO A N 1
ATOM 677 C CA . PRO A 1 98 ? 33.716 25.843 -24.735 1.00 61.66 98 PRO A CA 1
ATOM 678 C C . PRO A 1 98 ? 33.166 25.498 -26.124 1.00 61.66 98 PRO A C 1
ATOM 680 O O . PRO A 1 98 ? 33.455 26.175 -27.113 1.00 61.66 98 PRO A O 1
ATOM 683 N N . THR A 1 99 ? 32.342 24.453 -26.183 1.00 62.97 99 THR A N 1
ATOM 684 C CA . THR A 1 99 ? 31.498 24.133 -27.338 1.00 62.97 99 THR A CA 1
ATOM 685 C C . THR A 1 99 ? 30.567 25.321 -27.625 1.00 62.97 99 THR A C 1
ATOM 687 O O . THR A 1 99 ? 29.940 25.827 -26.691 1.00 62.97 99 THR A O 1
ATOM 690 N N . PRO A 1 100 ? 30.461 25.803 -28.878 1.00 65.56 100 PRO A N 1
ATOM 691 C CA . PRO A 1 100 ? 29.572 26.908 -29.224 1.00 65.56 100 PRO A CA 1
ATOM 692 C C . PRO A 1 100 ? 28.113 26.565 -28.897 1.00 65.56 100 PRO A C 1
ATOM 694 O O . PRO A 1 100 ? 27.602 25.529 -29.323 1.00 65.56 100 PRO A O 1
ATOM 697 N N . SER A 1 101 ? 27.450 27.452 -28.147 1.00 59.41 101 SER A N 1
ATOM 698 C CA . SER A 1 101 ? 26.026 27.357 -27.820 1.00 59.41 101 SER A CA 1
ATOM 699 C C . SER A 1 101 ? 25.188 27.212 -29.085 1.00 59.41 101 SER A C 1
ATOM 701 O O . SER A 1 101 ? 25.210 28.082 -29.960 1.00 59.41 101 SER A O 1
ATOM 703 N N . ALA A 1 102 ? 24.415 26.130 -29.157 1.00 64.19 102 ALA A N 1
ATOM 704 C CA . ALA A 1 102 ? 23.349 26.002 -30.135 1.00 64.19 102 ALA A CA 1
ATOM 705 C C . ALA A 1 102 ? 22.346 27.165 -29.961 1.00 64.19 102 ALA A C 1
ATOM 707 O O . ALA A 1 102 ? 22.093 27.589 -28.827 1.00 64.19 102 ALA A O 1
ATOM 708 N N . PRO A 1 103 ? 21.788 27.712 -31.057 1.00 66.00 103 PRO A N 1
ATOM 709 C CA . PRO A 1 103 ? 20.752 28.735 -30.976 1.00 66.00 103 PRO A CA 1
ATOM 710 C C . PRO A 1 103 ? 19.550 28.204 -30.179 1.00 66.00 103 PRO A C 1
ATOM 712 O O . PRO A 1 103 ? 19.252 27.011 -30.262 1.00 66.00 103 PRO A O 1
ATOM 715 N N . PRO A 1 104 ? 18.852 29.059 -29.410 1.00 59.00 104 PRO A N 1
ATOM 716 C CA . PRO A 1 104 ? 17.707 28.633 -28.620 1.00 59.00 104 PRO A CA 1
ATOM 717 C C . PRO A 1 104 ? 16.631 28.058 -29.545 1.00 59.00 104 PRO A C 1
ATOM 719 O O . PRO A 1 104 ? 16.028 28.779 -30.342 1.00 59.00 104 PRO A O 1
ATOM 722 N N . THR A 1 105 ? 16.398 26.751 -29.435 1.00 64.56 105 THR A N 1
ATOM 723 C CA . THR A 1 105 ? 15.215 26.093 -29.985 1.00 64.56 105 THR A CA 1
ATOM 724 C C . THR A 1 105 ? 13.997 26.815 -29.427 1.00 64.56 105 THR A C 1
ATOM 726 O O . THR A 1 105 ? 13.829 26.902 -28.210 1.00 64.56 105 THR A O 1
ATOM 729 N N . SER A 1 106 ? 13.184 27.393 -30.313 1.00 54.59 106 SER A N 1
ATOM 730 C CA . SER A 1 106 ? 11.945 28.067 -29.935 1.00 54.59 106 SER A CA 1
ATOM 731 C C . SER A 1 106 ? 11.113 27.135 -29.061 1.00 54.59 106 SER A C 1
ATOM 733 O O . SER A 1 106 ? 10.836 26.002 -29.458 1.00 54.59 106 SER A O 1
ATOM 735 N N . ALA A 1 107 ? 10.762 27.603 -27.862 1.00 53.03 107 ALA A N 1
ATOM 736 C CA . ALA A 1 107 ? 9.919 26.855 -26.946 1.00 53.03 107 ALA A CA 1
ATOM 737 C C . ALA A 1 107 ? 8.621 26.458 -27.673 1.00 53.03 107 ALA A C 1
ATOM 739 O O . ALA A 1 107 ? 8.040 27.304 -28.365 1.00 53.03 107 ALA A O 1
ATOM 740 N N . PRO A 1 108 ? 8.182 25.191 -27.572 1.00 64.06 108 PRO A N 1
ATOM 741 C CA . PRO A 1 108 ? 6.906 24.785 -28.135 1.00 64.06 108 PRO A CA 1
ATOM 742 C C . PRO A 1 108 ? 5.792 25.665 -27.547 1.00 64.06 108 PRO A C 1
ATOM 744 O O . PRO A 1 108 ? 5.892 26.078 -26.388 1.00 64.06 108 PRO A O 1
ATOM 747 N N . PRO A 1 109 ? 4.751 25.990 -28.332 1.00 57.38 109 PRO A N 1
ATOM 748 C CA . PRO A 1 109 ? 3.643 26.799 -27.852 1.00 57.38 109 PRO A CA 1
ATOM 749 C C . PRO A 1 109 ? 3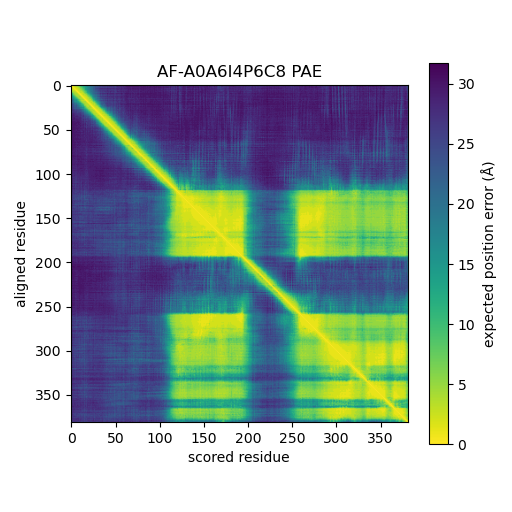.037 26.137 -26.614 1.00 57.38 109 PRO A C 1
ATOM 751 O O . PRO A 1 109 ? 2.623 24.977 -26.660 1.00 57.38 109 PRO A O 1
ATOM 754 N N . THR A 1 110 ? 3.004 26.882 -25.511 1.00 49.34 110 THR A N 1
ATOM 755 C CA . THR A 1 110 ? 2.288 26.516 -24.293 1.00 49.34 110 THR A CA 1
ATOM 756 C C . THR A 1 110 ? 0.820 26.379 -24.675 1.00 49.34 110 THR A C 1
ATOM 758 O O . THR A 1 110 ? 0.121 27.367 -24.874 1.00 49.34 110 THR A O 1
ATOM 761 N N . THR A 1 111 ? 0.378 25.145 -24.898 1.00 61.19 111 THR A N 1
ATOM 762 C CA . THR A 1 111 ? -1.045 24.848 -25.041 1.00 61.19 111 THR A CA 1
ATOM 763 C C . THR A 1 111 ? -1.649 25.111 -23.673 1.00 61.19 111 THR A C 1
ATOM 765 O O . THR A 1 111 ? -1.178 24.523 -22.700 1.00 61.19 111 THR A O 1
ATOM 768 N N . ASP A 1 112 ? -2.607 26.038 -23.596 1.00 51.69 112 ASP A N 1
ATOM 769 C CA . ASP A 1 112 ? -3.323 26.359 -22.363 1.00 51.69 112 ASP A CA 1
ATOM 770 C C . ASP A 1 112 ? -3.785 25.051 -21.717 1.00 51.69 112 ASP A C 1
ATOM 772 O O . ASP A 1 112 ? -4.596 24.311 -22.284 1.00 51.69 112 ASP A O 1
ATOM 776 N N . ALA A 1 113 ? -3.187 24.724 -20.569 1.00 56.38 113 ALA A N 1
ATOM 777 C CA . ALA A 1 113 ? -3.588 23.562 -19.804 1.00 56.38 113 ALA A CA 1
ATOM 778 C C . ALA A 1 113 ? -5.069 23.761 -19.452 1.00 56.38 113 ALA A C 1
ATOM 780 O O . ALA A 1 113 ? -5.423 24.844 -18.976 1.00 56.38 113 ALA A O 1
ATOM 781 N N . PRO A 1 114 ? -5.946 22.781 -19.724 1.00 59.62 114 PRO A N 1
ATOM 782 C CA . PRO A 1 114 ? -7.343 22.897 -19.341 1.00 59.62 114 PRO A CA 1
ATOM 783 C C . PRO A 1 114 ? -7.418 23.224 -17.848 1.00 59.62 114 PRO A C 1
ATOM 785 O O . PRO A 1 114 ? -6.684 22.627 -17.061 1.00 59.62 114 PRO A O 1
ATOM 788 N N . ASP A 1 115 ? -8.286 24.170 -17.476 1.00 54.34 115 ASP A N 1
ATOM 789 C CA . ASP A 1 115 ? -8.665 24.430 -16.085 1.00 54.34 115 ASP A CA 1
ATOM 790 C C . ASP A 1 115 ? -9.249 23.130 -15.516 1.00 54.34 115 ASP A C 1
ATOM 792 O O . ASP A 1 115 ? -10.441 22.838 -15.649 1.00 54.34 115 ASP A O 1
ATOM 796 N N . VAL A 1 116 ? -8.385 22.290 -14.948 1.00 59.34 116 VAL A N 1
ATOM 797 C CA . VAL A 1 116 ? -8.802 21.117 -14.193 1.00 59.34 116 VAL A CA 1
ATOM 798 C C . VAL A 1 116 ? -9.395 21.680 -12.907 1.00 59.34 116 VAL A C 1
ATOM 800 O O . VAL A 1 116 ? -8.670 22.346 -12.161 1.00 59.34 116 VAL A O 1
ATOM 803 N N . PRO A 1 117 ? -10.703 21.501 -12.642 1.00 65.38 117 PRO A N 1
ATOM 804 C CA . PRO A 1 117 ? -11.281 21.980 -11.399 1.00 65.38 117 PRO A CA 1
ATOM 805 C C . PRO A 1 117 ? -10.473 21.390 -10.246 1.00 65.38 117 PRO A C 1
ATOM 807 O O . PRO A 1 117 ? -10.218 20.184 -10.227 1.00 65.38 117 PRO A O 1
ATOM 810 N N . ALA A 1 118 ? -10.048 22.250 -9.314 1.00 60.12 118 ALA A N 1
ATOM 811 C CA . ALA A 1 118 ? -9.365 21.822 -8.103 1.00 60.12 118 ALA A CA 1
ATOM 812 C C . ALA A 1 118 ? -10.223 20.733 -7.455 1.00 60.12 118 ALA A C 1
ATOM 814 O O . ALA A 1 118 ? -11.346 20.992 -7.017 1.00 60.12 118 ALA A O 1
ATOM 815 N N . THR A 1 119 ? -9.733 19.497 -7.502 1.00 78.06 119 THR A N 1
ATOM 816 C CA . THR A 1 119 ? -10.449 18.366 -6.925 1.00 78.06 119 THR A CA 1
ATOM 817 C C . THR A 1 119 ? -10.413 18.573 -5.421 1.00 78.06 119 THR A C 1
ATOM 819 O O . THR A 1 119 ? -9.355 18.884 -4.876 1.00 78.06 119 THR A O 1
ATOM 822 N N . ASP A 1 120 ? -11.570 18.496 -4.764 1.00 85.69 120 ASP A N 1
ATOM 823 C CA . ASP A 1 120 ? -11.648 18.664 -3.316 1.00 85.69 120 ASP A CA 1
ATOM 824 C C . ASP A 1 120 ? -10.715 17.631 -2.659 1.00 85.69 120 ASP A C 1
ATOM 826 O O . ASP A 1 120 ? -10.960 16.432 -2.809 1.00 85.69 120 ASP A O 1
ATOM 830 N N . PRO A 1 121 ? -9.661 18.044 -1.929 1.00 84.50 121 PRO A N 1
ATOM 831 C CA . PRO A 1 121 ? -8.746 17.111 -1.282 1.00 84.50 121 PRO A CA 1
ATOM 832 C C . PRO A 1 121 ? -9.436 16.250 -0.220 1.00 84.50 121 PRO A C 1
ATOM 834 O O . PRO A 1 121 ? -8.823 15.307 0.277 1.00 84.50 121 PRO A O 1
ATOM 837 N N . MET A 1 122 ? -10.697 16.533 0.123 1.00 81.88 122 MET A N 1
ATOM 838 C CA . MET A 1 122 ? -11.544 15.744 1.017 1.00 81.88 122 MET A CA 1
ATOM 839 C C . MET A 1 122 ? -12.502 14.787 0.293 1.00 81.88 122 MET A C 1
ATOM 841 O O . MET A 1 122 ? -13.170 13.998 0.962 1.00 81.88 122 MET A O 1
ATOM 845 N N . SER A 1 123 ? -12.576 14.814 -1.040 1.00 85.44 123 SER A N 1
ATOM 846 C CA . SER A 1 123 ? -13.473 13.929 -1.791 1.00 85.44 123 SER A CA 1
ATOM 847 C C . SER A 1 123 ? -12.982 12.470 -1.745 1.00 85.44 123 SER A C 1
ATOM 849 O O . SER A 1 123 ? -11.771 12.227 -1.768 1.00 85.44 123 SER A O 1
ATOM 851 N N . PRO A 1 124 ? -13.882 11.472 -1.666 1.00 82.00 124 PRO A N 1
ATOM 852 C CA . PRO A 1 124 ? -13.512 10.056 -1.764 1.00 82.00 124 PRO A CA 1
ATOM 853 C C . PRO A 1 124 ? -12.774 9.705 -3.064 1.00 82.00 124 PRO A C 1
ATOM 855 O O . PRO A 1 124 ? -11.958 8.790 -3.090 1.00 82.00 124 PRO A O 1
ATOM 858 N N . GLU A 1 125 ? -13.019 10.454 -4.134 1.00 84.12 125 GLU A N 1
ATOM 859 C CA . GLU A 1 125 ? -12.400 10.266 -5.444 1.00 84.12 125 GLU A CA 1
ATOM 860 C C . GLU A 1 125 ? -11.005 10.906 -5.557 1.00 84.12 125 GLU A C 1
ATOM 862 O O . GLU A 1 125 ? -10.285 10.663 -6.526 1.00 84.12 125 GLU A O 1
ATOM 867 N N . TYR A 1 126 ? -10.600 11.723 -4.581 1.00 88.44 126 TYR A N 1
ATOM 868 C CA . TYR A 1 126 ? -9.305 12.391 -4.605 1.00 88.44 126 TYR A CA 1
ATOM 869 C C . TYR A 1 126 ? -8.151 11.424 -4.354 1.00 88.44 126 TYR A C 1
ATOM 871 O O . TYR A 1 126 ? -8.087 10.747 -3.325 1.00 88.44 126 TYR A O 1
ATOM 879 N N . ASN A 1 127 ? -7.175 11.467 -5.256 1.00 87.56 127 ASN A N 1
ATOM 880 C CA . ASN A 1 127 ? -5.922 10.743 -5.139 1.00 87.56 127 ASN A CA 1
ATOM 881 C C . ASN A 1 127 ? -4.748 11.694 -5.432 1.00 87.56 127 ASN A C 1
ATOM 883 O O . ASN A 1 127 ? -4.619 12.162 -6.572 1.00 87.56 127 ASN A O 1
ATOM 887 N N . PRO A 1 128 ? -3.882 11.987 -4.444 1.00 90.56 128 PRO A N 1
ATOM 888 C CA . PRO A 1 128 ? -2.800 12.954 -4.619 1.00 90.56 128 PRO A CA 1
ATOM 889 C C . PRO A 1 128 ? -1.771 12.494 -5.665 1.00 90.56 128 PRO A C 1
ATOM 891 O O . PRO A 1 128 ? -1.172 13.314 -6.351 1.00 90.56 128 PRO A O 1
ATOM 894 N N . TYR A 1 129 ? -1.625 11.187 -5.883 1.00 92.44 129 TYR A N 1
ATOM 895 C CA . TYR A 1 129 ? -0.643 10.624 -6.812 1.00 92.44 129 TYR A CA 1
ATOM 896 C C . TYR A 1 129 ? -1.072 10.691 -8.284 1.00 92.44 129 TYR A C 1
ATOM 898 O O . TYR A 1 129 ? -0.243 10.523 -9.183 1.00 92.44 129 TYR A O 1
ATOM 906 N N . THR A 1 130 ? -2.355 10.948 -8.554 1.00 91.62 130 THR A N 1
ATOM 907 C CA . THR A 1 130 ? -2.911 11.034 -9.917 1.00 91.62 130 THR A CA 1
ATOM 908 C C . THR A 1 130 ? -3.568 12.377 -10.226 1.00 91.62 130 THR A C 1
ATOM 910 O O . THR A 1 130 ? -3.926 12.625 -11.377 1.00 91.62 130 THR A O 1
ATOM 913 N N . THR A 1 131 ? -3.700 13.265 -9.238 1.00 91.12 131 THR A N 1
ATOM 914 C CA . THR A 1 131 ? -4.281 14.602 -9.417 1.00 91.12 131 THR A CA 1
ATOM 915 C C . THR A 1 131 ? -3.215 15.595 -9.867 1.00 9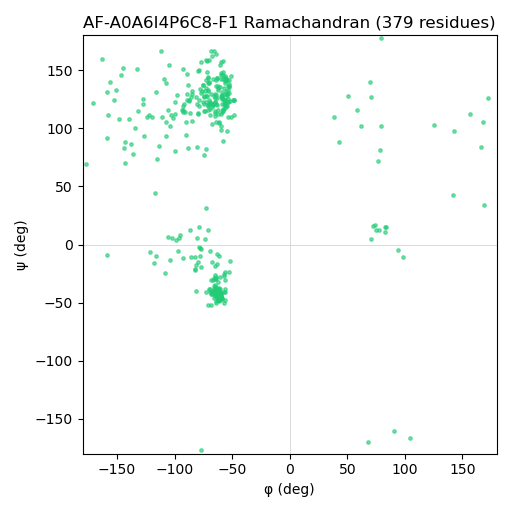1.12 131 THR A C 1
ATOM 917 O O . THR A 1 131 ? -2.301 15.929 -9.117 1.00 91.12 131 THR A O 1
ATOM 920 N N . VAL A 1 132 ? -3.330 16.091 -11.101 1.00 91.62 132 VAL A N 1
ATOM 921 C CA . VAL A 1 132 ? -2.388 17.077 -11.653 1.00 91.62 132 VAL A CA 1
ATOM 922 C C . VAL A 1 132 ? -2.380 18.339 -10.785 1.00 91.62 132 VAL A C 1
ATOM 924 O O . VAL A 1 132 ? -3.425 18.940 -10.547 1.00 91.62 132 VAL A O 1
ATOM 927 N N . GLY A 1 133 ? -1.190 18.755 -10.345 1.00 89.88 133 GLY A N 1
ATOM 928 C CA . GLY A 1 133 ? -0.990 19.934 -9.496 1.00 89.88 133 GLY A CA 1
ATOM 929 C C . GLY A 1 133 ? -0.839 19.627 -8.003 1.00 89.88 133 GLY A C 1
ATOM 930 O O . GLY A 1 133 ? -0.421 20.513 -7.259 1.00 89.88 133 GLY A O 1
ATOM 931 N N . ASP A 1 134 ? -1.110 18.393 -7.566 1.00 92.56 134 ASP A N 1
ATOM 932 C CA . ASP A 1 134 ? -0.768 17.949 -6.212 1.00 92.56 134 ASP A CA 1
ATOM 933 C C . ASP A 1 134 ? 0.766 17.804 -6.063 1.00 92.56 134 ASP A C 1
ATOM 935 O O . ASP A 1 134 ? 1.423 17.308 -6.985 1.00 92.56 134 ASP A O 1
ATOM 939 N N . PRO A 1 135 ? 1.374 18.214 -4.932 1.00 91.38 135 PRO A N 1
ATOM 940 C CA . PRO A 1 135 ? 2.808 18.034 -4.687 1.00 91.38 135 PRO A CA 1
ATOM 941 C C . PRO A 1 135 ? 3.310 16.582 -4.756 1.00 91.38 135 PRO A C 1
ATOM 943 O O . PRO A 1 135 ? 4.490 16.366 -5.022 1.00 91.38 135 PRO A O 1
ATOM 946 N N . ALA A 1 136 ? 2.445 15.600 -4.508 1.00 92.88 136 ALA A N 1
ATOM 947 C CA . ALA A 1 136 ? 2.725 14.172 -4.599 1.00 92.88 136 ALA A CA 1
ATOM 948 C C . ALA A 1 136 ? 2.303 13.556 -5.947 1.00 92.88 136 ALA A C 1
ATOM 950 O O . ALA A 1 136 ? 2.410 12.340 -6.114 1.00 92.88 136 ALA A O 1
ATOM 951 N N . TYR A 1 137 ? 1.853 14.362 -6.917 1.00 94.31 137 TYR A N 1
ATOM 952 C CA . TYR A 1 137 ? 1.482 13.883 -8.247 1.00 94.31 137 TYR A CA 1
ATOM 953 C C . TYR A 1 137 ? 2.635 13.125 -8.910 1.00 94.31 137 TYR A C 1
ATOM 955 O O . TYR A 1 137 ? 3.726 13.662 -9.121 1.00 94.31 137 TYR A O 1
ATOM 963 N N . LEU A 1 138 ? 2.371 11.882 -9.312 1.00 95.00 138 LEU A N 1
ATOM 964 C CA . LEU A 1 138 ? 3.310 11.098 -10.098 1.00 95.00 138 LEU A CA 1
ATOM 965 C C . LEU A 1 138 ? 3.134 11.442 -11.572 1.00 95.00 138 LEU A C 1
ATOM 967 O O . LEU A 1 138 ? 2.030 11.389 -12.120 1.00 95.00 138 LEU A O 1
ATOM 971 N N . THR A 1 139 ? 4.230 11.757 -12.253 1.00 96.00 139 THR A N 1
ATOM 972 C CA . THR A 1 139 ? 4.187 11.905 -13.708 1.00 96.00 139 THR A CA 1
ATOM 973 C C . THR A 1 139 ? 3.976 10.543 -14.371 1.00 96.00 139 THR A C 1
ATOM 975 O O . THR A 1 139 ? 4.262 9.492 -13.795 1.00 96.00 139 THR A O 1
ATOM 978 N N . GLU A 1 140 ? 3.480 10.544 -15.609 1.00 95.19 140 GLU A N 1
ATOM 979 C CA . GLU A 1 140 ? 3.356 9.311 -16.392 1.00 95.19 140 GLU A CA 1
ATOM 980 C C . GLU A 1 140 ? 4.703 8.590 -16.542 1.00 95.19 140 GLU A C 1
ATOM 982 O O . GLU A 1 140 ? 4.745 7.378 -16.360 1.00 95.19 140 GLU A O 1
ATOM 987 N N . GLY A 1 141 ? 5.797 9.324 -16.780 1.00 96.06 141 GLY A N 1
ATOM 988 C CA . GLY A 1 141 ? 7.143 8.748 -16.866 1.00 96.06 141 GLY A CA 1
ATOM 989 C C . GLY A 1 141 ? 7.531 7.978 -15.603 1.00 96.06 141 GLY A C 1
ATOM 990 O O . GLY A 1 141 ? 7.865 6.804 -15.694 1.00 96.06 141 GLY A O 1
ATOM 991 N N . VAL A 1 142 ? 7.362 8.588 -14.424 1.00 96.50 142 VAL A N 1
ATOM 992 C CA . VAL A 1 142 ? 7.665 7.940 -13.134 1.00 96.50 142 VAL A CA 1
ATOM 993 C C . VAL A 1 142 ? 6.815 6.685 -12.920 1.00 96.50 142 VAL A C 1
ATOM 995 O O . VAL A 1 142 ? 7.327 5.656 -12.482 1.00 96.50 142 VAL A O 1
ATOM 998 N N . ARG A 1 143 ? 5.521 6.729 -13.264 1.00 96.44 143 ARG A N 1
ATOM 999 C CA . ARG A 1 143 ? 4.648 5.549 -13.157 1.00 96.44 143 ARG A CA 1
ATOM 1000 C C . ARG A 1 143 ? 5.085 4.421 -14.096 1.00 96.44 143 ARG A C 1
ATOM 1002 O O . ARG A 1 143 ? 5.070 3.260 -13.697 1.00 96.44 143 ARG A O 1
ATOM 1009 N N . ARG A 1 144 ? 5.477 4.747 -15.332 1.00 96.81 144 ARG A N 1
ATOM 1010 C CA . ARG A 1 144 ? 5.977 3.765 -16.309 1.00 96.81 144 ARG A CA 1
ATOM 1011 C C . ARG A 1 144 ? 7.294 3.146 -15.871 1.00 96.81 144 ARG A C 1
ATOM 1013 O O . ARG A 1 144 ? 7.456 1.938 -16.027 1.00 96.81 144 ARG A O 1
ATOM 1020 N N . GLU A 1 145 ? 8.198 3.955 -15.323 1.00 96.56 145 GLU A N 1
ATOM 1021 C CA . GLU A 1 145 ? 9.482 3.490 -14.799 1.00 96.56 145 GLU A CA 1
ATOM 1022 C C . GLU A 1 145 ? 9.297 2.514 -13.643 1.00 96.56 145 GLU A C 1
ATOM 1024 O O . GLU A 1 145 ? 9.829 1.403 -13.674 1.00 96.56 145 GLU A O 1
ATOM 1029 N N . TRP A 1 146 ? 8.442 2.874 -12.683 1.00 96.44 146 TRP A N 1
ATOM 1030 C CA . TRP A 1 146 ? 8.091 1.991 -11.578 1.00 96.44 146 TRP A CA 1
ATOM 1031 C C . TRP A 1 146 ? 7.475 0.671 -12.068 1.00 96.44 146 TRP A C 1
ATOM 1033 O O . TRP A 1 146 ? 7.915 -0.395 -11.656 1.00 96.44 146 TRP A O 1
ATOM 1043 N N . LEU A 1 147 ? 6.530 0.701 -13.016 1.00 96.75 147 LEU A N 1
ATOM 1044 C CA . LEU A 1 147 ? 5.967 -0.537 -13.580 1.00 96.75 147 LEU A CA 1
ATOM 1045 C C . LEU A 1 147 ? 7.000 -1.383 -14.338 1.00 96.75 147 LEU A C 1
ATOM 1047 O O . LEU A 1 147 ? 6.865 -2.604 -14.393 1.00 96.75 147 LEU A O 1
ATOM 1051 N N . GLY A 1 148 ? 8.018 -0.752 -14.930 1.00 97.19 148 GLY A N 1
ATOM 1052 C CA . GLY A 1 148 ? 9.148 -1.452 -15.535 1.00 97.19 148 GLY A CA 1
ATOM 1053 C C . GLY A 1 148 ? 9.963 -2.216 -14.491 1.00 97.19 148 GLY A C 1
ATOM 1054 O O . GLY A 1 148 ? 10.272 -3.388 -14.696 1.00 97.19 148 GLY A O 1
ATOM 1055 N N . GLN A 1 149 ? 10.247 -1.586 -13.350 1.00 96.88 149 GLN A N 1
ATOM 1056 C CA . GLN A 1 149 ? 10.878 -2.243 -12.203 1.00 96.88 149 GLN A CA 1
ATOM 1057 C C . GLN A 1 149 ? 10.020 -3.399 -11.667 1.00 96.88 149 GLN A C 1
ATOM 1059 O O . GLN A 1 149 ? 10.520 -4.504 -11.468 1.00 96.88 149 GLN A O 1
ATOM 1064 N N . GLU A 1 150 ? 8.722 -3.181 -11.481 1.00 97.12 150 GLU A N 1
ATOM 1065 C CA . GLU A 1 150 ? 7.802 -4.200 -10.967 1.00 97.12 150 GLU A CA 1
ATOM 1066 C C . GLU A 1 150 ? 7.639 -5.396 -11.904 1.00 97.12 150 GLU A C 1
ATOM 1068 O O . GLU A 1 150 ? 7.426 -6.514 -11.442 1.00 97.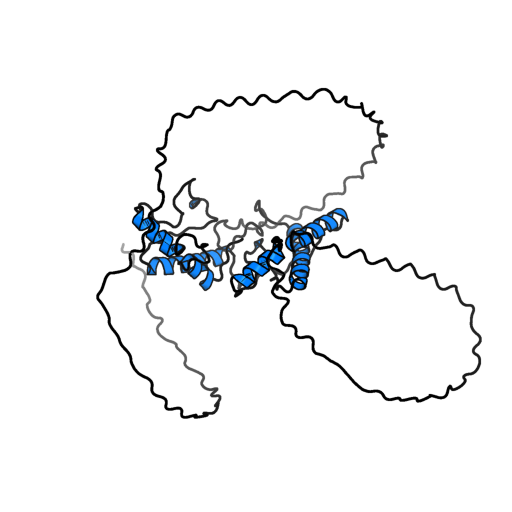12 150 GLU A O 1
ATOM 1073 N N . ALA A 1 151 ? 7.770 -5.201 -13.219 1.00 96.94 151 ALA A N 1
ATOM 1074 C CA . ALA A 1 151 ? 7.789 -6.314 -14.161 1.00 96.94 151 ALA A CA 1
ATOM 1075 C C . ALA A 1 151 ? 8.955 -7.273 -13.862 1.00 96.94 151 ALA A C 1
ATOM 1077 O O . ALA A 1 151 ? 8.746 -8.483 -13.835 1.00 96.94 151 ALA A O 1
ATOM 1078 N N . VAL A 1 152 ? 10.137 -6.737 -13.538 1.00 96.62 152 VAL A N 1
ATOM 1079 C CA . VAL A 1 152 ? 11.302 -7.540 -13.130 1.00 96.62 152 VAL A CA 1
ATOM 1080 C C . VAL A 1 152 ? 11.038 -8.259 -11.807 1.00 96.62 152 VAL A C 1
ATOM 1082 O O . VAL A 1 152 ? 11.346 -9.443 -11.673 1.00 96.62 152 VAL A O 1
ATOM 1085 N N . VAL A 1 153 ? 10.436 -7.569 -10.833 1.00 96.38 153 VAL A N 1
ATOM 1086 C CA . VAL A 1 153 ? 10.071 -8.176 -9.543 1.00 96.38 153 VAL A CA 1
ATOM 1087 C C . VAL A 1 153 ? 9.090 -9.330 -9.746 1.00 96.38 153 VAL A C 1
ATOM 1089 O O . VAL A 1 153 ? 9.293 -10.408 -9.192 1.00 96.38 153 VAL A O 1
ATOM 1092 N N . ARG A 1 154 ? 8.060 -9.135 -10.574 1.00 96.88 154 ARG A N 1
ATOM 1093 C CA . ARG A 1 154 ? 7.073 -10.166 -10.913 1.00 96.88 154 ARG A CA 1
ATOM 1094 C C . ARG A 1 154 ? 7.722 -11.378 -11.573 1.00 96.88 154 ARG A C 1
ATOM 1096 O O . ARG A 1 154 ? 7.397 -12.501 -11.197 1.00 96.88 154 ARG A O 1
ATOM 1103 N N . ASP A 1 155 ? 8.634 -11.166 -12.516 1.00 96.62 155 ASP A N 1
ATOM 1104 C CA . ASP A 1 155 ? 9.343 -12.261 -13.184 1.00 96.62 155 ASP A CA 1
ATOM 1105 C C . ASP A 1 155 ? 10.209 -13.044 -12.183 1.00 96.62 155 ASP A C 1
ATOM 1107 O O . ASP A 1 155 ? 10.188 -14.276 -12.174 1.00 96.62 155 ASP A O 1
ATOM 1111 N N . CYS A 1 156 ? 10.896 -12.346 -11.271 1.00 96.31 156 CYS A N 1
ATOM 1112 C CA . CYS A 1 156 ? 11.643 -12.970 -10.178 1.00 96.31 156 CYS A CA 1
ATOM 1113 C C . CYS A 1 156 ? 10.735 -13.776 -9.233 1.00 96.31 156 CYS A C 1
ATOM 1115 O O . CYS A 1 156 ? 11.037 -14.928 -8.923 1.00 96.31 156 CYS A O 1
ATOM 1117 N N . MET A 1 157 ? 9.600 -13.212 -8.812 1.00 97.00 157 MET A N 1
ATOM 1118 C CA . MET A 1 157 ? 8.646 -13.889 -7.925 1.00 97.00 157 MET A CA 1
ATOM 1119 C C . MET A 1 157 ? 8.047 -15.129 -8.592 1.00 97.00 157 MET A C 1
ATOM 1121 O O . MET A 1 157 ? 7.984 -16.190 -7.972 1.00 97.00 157 MET A O 1
ATOM 1125 N N . SER A 1 158 ? 7.713 -15.036 -9.883 1.00 96.50 158 SER A N 1
ATOM 1126 C CA . SER A 1 158 ? 7.257 -16.182 -10.670 1.00 96.50 158 SER A CA 1
ATOM 1127 C C . SER A 1 158 ? 8.330 -17.267 -10.771 1.00 96.50 158 SER A C 1
ATOM 1129 O O . SER A 1 158 ? 7.999 -18.449 -10.680 1.00 96.50 158 SER A O 1
ATOM 1131 N N . ALA A 1 159 ? 9.604 -16.899 -10.940 1.00 94.75 159 ALA A N 1
ATOM 1132 C CA . ALA A 1 159 ? 10.716 -17.850 -10.948 1.00 94.75 159 ALA A CA 1
ATOM 1133 C C . ALA A 1 159 ? 10.932 -18.511 -9.575 1.00 94.75 159 ALA A C 1
ATOM 1135 O O . ALA A 1 159 ? 11.327 -19.674 -9.508 1.00 94.75 159 ALA A O 1
ATOM 1136 N N . ALA A 1 160 ? 10.616 -17.803 -8.488 1.00 94.31 160 ALA A N 1
ATOM 1137 C CA . ALA A 1 160 ? 10.609 -18.330 -7.126 1.00 94.31 160 ALA A CA 1
ATOM 1138 C C . ALA A 1 160 ? 9.358 -19.173 -6.791 1.00 94.31 160 ALA A C 1
ATOM 1140 O O . ALA A 1 160 ? 9.266 -19.713 -5.691 1.00 94.31 160 ALA A O 1
ATOM 1141 N N . GLY A 1 161 ? 8.408 -19.315 -7.724 1.00 95.94 161 GLY A N 1
ATOM 1142 C CA . GLY A 1 161 ? 7.187 -20.106 -7.540 1.00 95.94 161 GLY A CA 1
ATOM 1143 C C . GLY A 1 161 ? 6.051 -19.372 -6.823 1.00 95.94 161 GLY A C 1
ATOM 1144 O O . GLY A 1 161 ? 5.098 -20.016 -6.392 1.00 95.94 161 GLY A O 1
ATOM 1145 N N . PHE A 1 162 ? 6.128 -18.045 -6.708 1.00 97.06 162 PHE A N 1
ATOM 1146 C CA . PHE A 1 162 ? 5.102 -17.218 -6.080 1.00 97.06 162 PHE A CA 1
ATOM 1147 C C . PHE A 1 162 ? 4.325 -16.407 -7.119 1.00 97.06 162 PHE A C 1
ATOM 1149 O O . PHE A 1 162 ? 4.893 -15.834 -8.049 1.00 97.06 162 PHE A O 1
ATOM 1156 N N . GLU A 1 163 ? 3.007 -16.317 -6.942 1.00 97.38 163 GLU A N 1
ATOM 1157 C CA . GLU A 1 163 ? 2.185 -15.378 -7.702 1.00 97.38 163 GLU A CA 1
ATOM 1158 C C . GLU A 1 163 ? 2.441 -13.945 -7.213 1.00 97.38 163 GLU A C 1
ATOM 1160 O O . GLU A 1 163 ? 2.485 -13.680 -6.010 1.00 97.38 163 GLU A O 1
ATOM 1165 N N . TYR A 1 164 ? 2.602 -13.016 -8.156 1.00 96.31 164 TYR A N 1
ATOM 1166 C CA . TYR A 1 164 ? 2.734 -11.587 -7.891 1.00 96.31 164 TYR A CA 1
ATOM 1167 C C . TYR A 1 164 ? 1.630 -10.847 -8.637 1.00 96.31 164 TYR A C 1
ATOM 1169 O O . TYR A 1 164 ? 1.616 -10.810 -9.874 1.00 96.31 164 TYR A O 1
ATOM 1177 N N . LEU A 1 165 ? 0.682 -10.287 -7.888 1.00 94.88 165 LEU A N 1
ATOM 1178 C CA . LEU A 1 165 ? -0.471 -9.626 -8.477 1.00 94.88 165 LEU A CA 1
ATOM 1179 C C . LEU A 1 165 ? -0.049 -8.308 -9.143 1.00 94.88 165 LEU A C 1
ATOM 1181 O O . LEU A 1 165 ? 0.752 -7.560 -8.577 1.00 94.88 165 LEU A O 1
ATOM 1185 N N . PRO A 1 166 ? -0.597 -7.975 -10.328 1.00 90.81 166 PRO A N 1
ATOM 1186 C CA . PRO A 1 166 ? -0.435 -6.647 -10.898 1.00 90.81 166 PRO A CA 1
ATOM 1187 C C . PRO A 1 166 ? -0.974 -5.604 -9.920 1.00 90.81 166 PRO A C 1
ATOM 1189 O O . PRO A 1 166 ? -2.170 -5.569 -9.631 1.00 90.81 166 PRO A O 1
ATOM 1192 N N . TRP A 1 167 ? -0.091 -4.749 -9.423 1.00 90.06 167 TRP A N 1
ATOM 1193 C CA . TRP A 1 167 ? -0.427 -3.749 -8.424 1.00 90.06 167 TRP A CA 1
ATOM 1194 C C . TRP A 1 167 ? 0.136 -2.385 -8.817 1.00 90.06 167 TRP A C 1
ATOM 1196 O O . TRP A 1 167 ? 1.129 -2.285 -9.529 1.00 90.06 167 TRP A O 1
ATOM 1206 N N . GLN A 1 168 ? -0.546 -1.328 -8.389 1.00 92.69 168 GLN A N 1
ATOM 1207 C CA . GLN A 1 168 ? -0.160 0.064 -8.571 1.00 92.69 168 GLN A CA 1
ATOM 1208 C C . GLN A 1 168 ? -0.357 0.748 -7.226 1.00 92.69 168 GLN A C 1
ATOM 1210 O O . GLN A 1 168 ? -1.488 1.077 -6.873 1.00 92.69 168 GLN A O 1
ATOM 1215 N N . TRP A 1 169 ? 0.722 0.952 -6.470 1.00 90.88 169 TRP A N 1
ATOM 1216 C CA . TRP A 1 169 ? 0.629 1.450 -5.091 1.00 90.88 169 TRP A CA 1
ATOM 1217 C C . TRP A 1 169 ? -0.112 2.782 -4.978 1.00 90.88 169 TRP A C 1
ATOM 1219 O O . TRP A 1 169 ? -0.817 3.010 -4.000 1.00 90.88 169 TRP A O 1
ATOM 1229 N N . TRP A 1 170 ? -0.035 3.625 -6.010 1.00 91.56 170 TRP A N 1
ATOM 1230 C CA . TRP A 1 170 ? -0.757 4.892 -6.056 1.00 91.56 170 TRP A CA 1
ATOM 1231 C C . TRP A 1 170 ? -2.277 4.740 -6.152 1.00 91.56 170 TRP A C 1
ATOM 1233 O O . TRP A 1 170 ? -2.966 5.722 -5.928 1.00 91.56 170 TRP A O 1
ATOM 1243 N N . TYR A 1 171 ? -2.823 3.570 -6.489 1.00 88.00 171 TYR A N 1
ATOM 1244 C CA . TYR A 1 171 ? -4.265 3.287 -6.433 1.00 88.00 171 TYR A CA 1
ATOM 1245 C C . TYR A 1 171 ? -4.662 2.449 -5.208 1.00 88.00 171 TYR A C 1
ATOM 1247 O O . TYR A 1 171 ? -5.822 2.058 -5.087 1.00 88.00 171 TYR A O 1
ATOM 1255 N N . GLY A 1 172 ? -3.727 2.177 -4.296 1.00 83.94 172 GLY A N 1
ATOM 1256 C CA . GLY A 1 172 ? -3.947 1.247 -3.194 1.00 83.94 172 GLY A CA 1
ATOM 1257 C C . GLY A 1 172 ? -3.824 -0.221 -3.604 1.00 83.94 172 GLY A C 1
ATOM 1258 O O . GLY A 1 172 ? -3.564 -0.549 -4.761 1.00 83.94 172 GLY A O 1
ATOM 1259 N N . GLY A 1 173 ? -3.967 -1.122 -2.630 1.00 84.44 173 GLY A N 1
ATOM 1260 C CA . GLY A 1 173 ? -3.900 -2.576 -2.823 1.00 84.44 173 GLY A CA 1
ATOM 1261 C C . GLY A 1 173 ? -2.594 -3.209 -2.338 1.00 84.44 173 GLY A C 1
ATOM 1262 O O . GLY A 1 173 ? -1.830 -2.592 -1.601 1.00 84.44 173 GLY A O 1
ATOM 1263 N N . SER A 1 174 ? -2.366 -4.459 -2.739 1.00 89.38 174 SER A N 1
ATOM 1264 C CA . SER A 1 174 ? -1.169 -5.232 -2.403 1.00 89.38 174 SER A CA 1
ATOM 1265 C C . SER A 1 174 ? -0.811 -6.171 -3.562 1.00 89.38 174 SER A C 1
ATOM 1267 O O . SER A 1 174 ? -1.724 -6.679 -4.221 1.00 89.38 174 SER A O 1
ATOM 1269 N N . PRO A 1 175 ? 0.483 -6.426 -3.816 1.00 93.94 175 PRO A N 1
ATOM 1270 C CA . PRO A 1 175 ? 0.914 -7.423 -4.791 1.00 93.94 175 PRO A CA 1
ATOM 1271 C C . PRO A 1 175 ? 0.804 -8.864 -4.252 1.00 93.94 175 PRO A C 1
ATOM 1273 O O . PRO A 1 175 ? 0.956 -9.819 -5.016 1.00 93.94 175 PRO A O 1
ATOM 1276 N N . LEU A 1 176 ? 0.537 -9.027 -2.950 1.00 93.94 176 LEU A N 1
ATOM 1277 C CA . LEU A 1 176 ? 0.370 -10.309 -2.269 1.00 93.94 176 LEU A CA 1
ATOM 1278 C C . LEU A 1 176 ? -0.973 -10.969 -2.652 1.00 93.94 176 LEU A C 1
ATOM 1280 O O . LEU A 1 176 ? -2.025 -10.338 -2.488 1.00 93.94 176 LEU A O 1
ATOM 1284 N N . PRO A 1 177 ? -0.980 -12.242 -3.091 1.00 93.50 177 PRO A N 1
ATOM 1285 C CA . PRO A 1 177 ? -2.205 -13.008 -3.293 1.00 93.50 177 PRO A CA 1
ATOM 1286 C C . PRO A 1 177 ? -3.087 -13.072 -2.042 1.00 93.50 177 PRO A C 1
ATOM 1288 O O . PRO A 1 177 ? -2.619 -13.187 -0.910 1.00 93.50 177 PRO A O 1
ATOM 1291 N N . THR A 1 178 ? -4.402 -13.038 -2.235 1.00 88.19 178 THR A N 1
ATOM 1292 C CA . THR A 1 178 ? -5.351 -13.191 -1.126 1.00 88.19 178 THR A CA 1
ATOM 1293 C C . THR A 1 178 ? -5.524 -14.657 -0.733 1.00 88.19 178 THR A C 1
ATOM 1295 O O . THR A 1 178 ? -5.508 -15.529 -1.597 1.00 88.19 178 THR A O 1
ATOM 1298 N N . GLY A 1 179 ? -5.805 -14.922 0.546 1.00 85.75 179 GLY A N 1
ATOM 1299 C CA . GLY A 1 179 ? -6.139 -16.269 1.026 1.00 85.75 179 GLY A CA 1
ATOM 1300 C C . GLY A 1 179 ? -4.937 -17.169 1.310 1.00 85.75 179 GLY A C 1
ATOM 1301 O O . GLY A 1 179 ? -5.136 -18.359 1.537 1.00 85.75 179 GLY A O 1
ATOM 1302 N N . LEU A 1 180 ? -3.724 -16.612 1.318 1.00 87.38 180 LEU A N 1
ATOM 1303 C CA . LEU A 1 180 ? -2.539 -17.307 1.805 1.00 87.38 180 LEU A CA 1
ATOM 1304 C C . LEU A 1 180 ? -2.681 -17.600 3.304 1.00 87.38 180 LEU A C 1
ATOM 1306 O O . LEU A 1 180 ? -3.216 -16.793 4.068 1.00 87.38 180 LEU A O 1
ATOM 1310 N N . SER A 1 181 ? -2.214 -18.772 3.723 1.00 89.19 181 SER A N 1
ATOM 1311 C CA . SER A 1 181 ? -1.961 -19.053 5.135 1.00 89.19 181 SER A CA 1
ATOM 1312 C C . SER A 1 181 ? -0.800 -18.197 5.653 1.00 89.19 181 SER A C 1
ATOM 1314 O O . SER A 1 181 ? 0.000 -17.689 4.871 1.00 89.19 181 SER A O 1
ATOM 1316 N N . ALA A 1 182 ? -0.673 -18.064 6.976 1.00 85.00 182 ALA A N 1
ATOM 1317 C CA . ALA A 1 182 ? 0.405 -17.278 7.582 1.00 85.00 182 ALA A CA 1
ATOM 1318 C C . ALA A 1 182 ? 1.807 -17.749 7.141 1.00 85.00 182 ALA A C 1
ATOM 1320 O O . ALA A 1 182 ? 2.678 -16.925 6.874 1.00 85.00 182 ALA A O 1
ATOM 1321 N N . ASP A 1 183 ? 2.011 -19.064 7.002 1.00 88.62 183 ASP A N 1
ATOM 1322 C CA . ASP A 1 183 ? 3.286 -19.629 6.547 1.00 88.62 183 ASP A CA 1
ATOM 1323 C C . ASP A 1 183 ? 3.553 -19.323 5.062 1.00 88.62 183 ASP A C 1
ATOM 1325 O O . ASP A 1 183 ? 4.684 -19.020 4.682 1.00 88.62 183 ASP A O 1
ATOM 1329 N N . GLU A 1 184 ? 2.520 -19.363 4.214 1.00 93.62 184 GLU A N 1
ATOM 1330 C CA . GLU A 1 184 ? 2.632 -19.017 2.791 1.00 93.62 184 GLU A CA 1
ATOM 1331 C C . GLU A 1 184 ? 2.873 -17.519 2.586 1.00 93.62 184 GLU A C 1
ATOM 1333 O O . GLU A 1 184 ? 3.699 -17.137 1.760 1.00 93.62 184 GLU A O 1
ATOM 1338 N N . GLU A 1 185 ? 2.192 -16.667 3.353 1.00 91.75 185 GLU A N 1
ATOM 1339 C CA . GLU A 1 185 ? 2.410 -15.221 3.358 1.00 91.75 185 GLU A CA 1
ATOM 1340 C C . GLU A 1 185 ? 3.835 -14.885 3.820 1.00 91.75 185 GLU A C 1
ATOM 1342 O O . GLU A 1 185 ? 4.534 -14.109 3.166 1.00 91.75 185 GLU A O 1
ATOM 1347 N N . ALA A 1 186 ? 4.321 -15.528 4.887 1.00 90.19 186 ALA A N 1
ATOM 1348 C CA . ALA A 1 186 ? 5.698 -15.369 5.347 1.00 90.19 186 ALA A CA 1
ATOM 1349 C C . ALA A 1 186 ? 6.718 -15.816 4.286 1.00 90.19 186 ALA A C 1
ATOM 1351 O O . ALA A 1 186 ? 7.709 -15.121 4.052 1.00 90.19 186 ALA A O 1
ATOM 1352 N N . ALA A 1 187 ? 6.472 -16.944 3.611 1.00 93.00 187 ALA A N 1
ATOM 1353 C CA . ALA A 1 187 ? 7.320 -17.422 2.521 1.00 93.00 187 ALA A CA 1
ATOM 1354 C C . ALA A 1 187 ? 7.322 -16.451 1.327 1.00 93.00 187 ALA A C 1
ATOM 1356 O O . ALA A 1 187 ? 8.384 -16.159 0.773 1.00 93.00 187 ALA A O 1
ATOM 1357 N N . TRP A 1 188 ? 6.157 -15.897 0.982 1.00 94.81 188 TRP A N 1
ATOM 1358 C CA . TRP A 1 188 ? 6.021 -14.884 -0.061 1.00 94.81 188 TRP A CA 1
ATOM 1359 C C . TRP A 1 188 ? 6.837 -13.630 0.279 1.00 94.81 188 TRP A C 1
ATOM 1361 O O . TRP A 1 188 ? 7.629 -13.170 -0.544 1.00 94.81 188 TRP A O 1
ATOM 1371 N N . TYR A 1 189 ? 6.726 -13.106 1.508 1.00 92.88 189 TYR A N 1
ATOM 1372 C CA . TYR A 1 189 ? 7.501 -11.934 1.932 1.00 92.88 189 TYR A CA 1
ATOM 1373 C C . TYR A 1 189 ? 9.001 -12.213 1.997 1.00 92.88 189 TYR A C 1
ATOM 1375 O O . TYR A 1 189 ? 9.791 -11.333 1.657 1.00 92.88 189 TYR A O 1
ATOM 1383 N N . ALA A 1 190 ? 9.409 -13.421 2.389 1.00 92.00 190 ALA A N 1
ATOM 1384 C CA . ALA A 1 190 ? 10.814 -13.810 2.386 1.00 92.00 190 ALA A CA 1
ATOM 1385 C C . ALA A 1 190 ? 11.402 -13.785 0.966 1.00 92.00 190 ALA A C 1
ATOM 1387 O O . ALA A 1 190 ? 12.504 -13.266 0.779 1.00 92.00 190 ALA A O 1
ATOM 1388 N N . ALA A 1 191 ? 10.658 -14.277 -0.032 1.00 93.50 191 ALA A N 1
ATOM 1389 C CA . ALA A 1 191 ? 11.056 -14.212 -1.438 1.00 93.50 191 ALA A CA 1
ATOM 1390 C C . ALA A 1 191 ? 11.071 -12.769 -1.971 1.00 93.50 191 ALA A C 1
ATOM 1392 O O . ALA A 1 191 ? 12.016 -12.359 -2.650 1.00 93.50 191 ALA A O 1
ATOM 1393 N N . TYR A 1 192 ? 10.054 -11.977 -1.627 1.00 94.81 192 TYR A N 1
ATOM 1394 C CA . TYR A 1 192 ? 9.919 -10.598 -2.088 1.00 94.81 192 TYR A CA 1
ATOM 1395 C C . TYR A 1 192 ? 10.989 -9.665 -1.504 1.00 94.81 192 TYR A C 1
ATOM 1397 O O . TYR A 1 192 ? 11.664 -8.961 -2.253 1.00 94.81 192 TYR A O 1
ATOM 1405 N N . ALA A 1 193 ? 11.154 -9.650 -0.179 1.00 93.00 193 ALA A N 1
ATOM 1406 C CA . ALA A 1 193 ? 11.992 -8.682 0.531 1.00 93.00 193 ALA A CA 1
ATOM 1407 C C . ALA A 1 193 ? 13.434 -9.149 0.776 1.00 93.00 193 ALA A C 1
ATOM 1409 O O . ALA A 1 193 ? 14.255 -8.340 1.203 1.00 93.00 193 ALA A O 1
ATOM 1410 N N . GLY A 1 194 ? 13.732 -10.432 0.552 1.00 87.00 194 GLY A N 1
ATOM 1411 C CA . GLY A 1 194 ? 15.033 -10.996 0.894 1.00 87.00 194 GLY A CA 1
ATOM 1412 C C . GLY A 1 194 ? 15.147 -11.241 2.389 1.00 87.00 194 GLY A C 1
ATOM 1413 O O . GLY A 1 194 ? 15.840 -10.531 3.114 1.00 87.00 194 GLY A O 1
ATOM 1414 N N . GLY A 1 195 ? 14.424 -12.245 2.875 1.00 78.12 195 GLY A N 1
ATOM 1415 C CA . GLY A 1 195 ? 14.674 -12.787 4.204 1.00 78.12 195 GLY A CA 1
ATOM 1416 C C . GLY A 1 195 ? 15.907 -13.679 4.151 1.00 78.12 195 GLY A C 1
ATOM 1417 O O . GLY A 1 195 ? 15.980 -14.553 3.289 1.00 78.12 195 GLY A O 1
ATOM 1418 N N . ALA A 1 196 ? 16.856 -13.488 5.071 1.00 54.31 196 ALA A N 1
ATOM 1419 C CA . ALA A 1 196 ? 17.974 -14.405 5.256 1.00 54.31 196 ALA A CA 1
ATOM 1420 C C . ALA A 1 196 ? 17.423 -15.820 5.485 1.00 54.31 196 ALA A C 1
ATOM 1422 O O . ALA A 1 196 ? 17.033 -16.189 6.593 1.00 54.31 196 ALA A O 1
ATOM 1423 N N . ALA A 1 197 ? 17.381 -16.627 4.427 1.00 52.34 197 ALA A N 1
ATOM 1424 C CA . ALA A 1 197 ? 17.012 -18.033 4.475 1.00 52.34 197 ALA A CA 1
ATOM 1425 C C . ALA A 1 197 ? 18.127 -18.877 5.121 1.00 52.34 197 ALA A C 1
ATOM 1427 O O . ALA A 1 197 ? 18.283 -20.055 4.806 1.00 52.34 197 ALA A O 1
ATOM 1428 N N . ASP A 1 198 ? 18.878 -18.305 6.063 1.00 48.62 198 ASP A N 1
ATOM 1429 C CA . ASP A 1 198 ? 20.024 -18.916 6.732 1.00 48.62 198 ASP A CA 1
ATOM 1430 C C . ASP A 1 198 ? 19.617 -20.039 7.712 1.00 48.62 198 ASP A C 1
ATOM 1432 O O . ASP A 1 198 ? 20.442 -20.508 8.494 1.00 48.62 198 ASP A O 1
ATOM 1436 N N . GLY A 1 199 ? 18.366 -20.526 7.689 1.00 49.50 199 GLY A N 1
ATOM 1437 C CA . GLY A 1 199 ? 17.946 -21.583 8.618 1.00 49.50 199 GLY A CA 1
ATOM 1438 C C . GLY A 1 199 ? 16.734 -22.456 8.285 1.00 49.50 199 GLY A C 1
ATOM 1439 O O . GLY A 1 199 ? 16.544 -23.440 8.994 1.00 49.50 199 GLY A O 1
ATOM 1440 N N . ALA A 1 200 ? 15.922 -22.172 7.257 1.00 47.16 200 ALA A N 1
ATOM 1441 C CA . ALA A 1 200 ? 14.655 -22.906 7.053 1.00 47.16 200 ALA A CA 1
ATOM 1442 C C . ALA A 1 200 ? 14.545 -23.704 5.738 1.00 47.16 200 ALA A C 1
ATOM 1444 O O . ALA A 1 200 ? 13.703 -24.594 5.635 1.00 47.16 200 ALA A O 1
ATOM 1445 N N . ALA A 1 201 ? 15.403 -23.456 4.743 1.00 47.31 201 ALA A N 1
ATOM 1446 C CA . ALA A 1 201 ? 15.244 -24.046 3.408 1.00 47.31 201 ALA A CA 1
ATOM 1447 C C . ALA A 1 201 ? 15.751 -25.500 3.252 1.00 47.31 201 ALA A C 1
ATOM 1449 O O . ALA A 1 201 ? 15.721 -26.034 2.147 1.00 47.31 201 ALA A O 1
ATOM 1450 N N . THR A 1 202 ? 16.193 -26.189 4.311 1.00 43.06 202 THR A N 1
ATOM 1451 C CA . THR A 1 202 ? 16.772 -27.546 4.183 1.00 43.06 202 THR A CA 1
ATOM 1452 C C . THR A 1 202 ? 15.841 -28.722 4.493 1.00 43.06 202 THR A C 1
ATOM 1454 O O . THR A 1 202 ? 16.298 -29.858 4.386 1.00 43.06 202 THR A O 1
ATOM 1457 N N . SER A 1 203 ? 14.546 -28.525 4.782 1.00 45.19 203 SER A N 1
ATOM 1458 C CA . SER A 1 203 ? 13.669 -29.662 5.154 1.00 45.19 203 SER A CA 1
ATOM 1459 C C . SER A 1 203 ? 12.502 -29.994 4.216 1.00 45.19 203 SER A C 1
ATOM 1461 O O . SER A 1 203 ? 11.949 -31.083 4.349 1.00 45.19 203 SER A O 1
ATOM 1463 N N . SER A 1 204 ? 12.161 -29.168 3.220 1.00 48.34 204 SER A N 1
ATOM 1464 C CA . SER A 1 204 ? 11.059 -29.491 2.282 1.00 48.34 204 SER A CA 1
ATOM 1465 C C . SER A 1 204 ? 11.500 -30.154 0.971 1.00 48.34 204 SER A C 1
ATOM 1467 O O . SER A 1 204 ? 10.672 -30.424 0.108 1.00 48.34 204 SER A O 1
ATOM 1469 N N . ALA A 1 205 ? 12.776 -30.529 0.842 1.00 47.38 205 ALA A N 1
ATOM 1470 C CA . ALA A 1 205 ? 13.247 -31.410 -0.232 1.00 47.38 205 ALA A CA 1
ATOM 1471 C C . ALA A 1 205 ? 12.947 -32.911 0.021 1.00 47.38 205 ALA A C 1
ATOM 1473 O O . ALA A 1 205 ? 13.518 -33.776 -0.641 1.00 47.38 205 ALA A O 1
ATOM 1474 N N . PHE A 1 206 ? 12.056 -33.253 0.964 1.00 46.88 206 PHE A N 1
ATOM 1475 C CA . PHE A 1 206 ? 11.670 -34.636 1.273 1.00 46.88 206 PHE A CA 1
ATOM 1476 C C . PHE A 1 206 ? 10.250 -34.972 0.781 1.00 46.88 206 PHE A C 1
ATOM 1478 O O . PHE A 1 206 ? 9.286 -34.779 1.516 1.00 46.88 206 PHE A O 1
ATOM 1485 N N . HIS A 1 207 ? 10.183 -35.532 -0.438 1.00 43.84 207 HIS A N 1
ATOM 1486 C CA . HIS A 1 207 ? 9.183 -36.462 -1.030 1.00 43.84 207 HIS A CA 1
ATOM 1487 C C . HIS A 1 207 ? 8.875 -36.183 -2.516 1.00 43.84 207 HIS A C 1
ATOM 1489 O O . HIS A 1 207 ? 7.740 -36.300 -2.969 1.00 43.84 207 HIS A O 1
ATOM 1495 N N . ALA A 1 208 ? 9.901 -35.904 -3.320 1.00 41.28 208 ALA A N 1
ATOM 1496 C CA . ALA A 1 208 ? 9.917 -36.467 -4.665 1.00 41.28 208 ALA A CA 1
ATOM 1497 C C . ALA A 1 208 ? 10.636 -37.816 -4.552 1.00 41.28 208 ALA A C 1
ATOM 1499 O O . ALA A 1 208 ? 11.866 -37.869 -4.521 1.00 41.28 208 ALA A O 1
ATOM 1500 N N . GLU A 1 209 ? 9.877 -38.901 -4.380 1.00 38.31 209 GLU A N 1
ATOM 1501 C CA . GLU A 1 209 ? 10.441 -40.236 -4.562 1.00 38.31 209 GLU A CA 1
ATOM 1502 C C . GLU A 1 209 ? 11.045 -40.310 -5.974 1.00 38.31 209 GLU A C 1
ATOM 1504 O O . GLU A 1 209 ? 10.368 -39.941 -6.940 1.00 38.31 209 GLU A O 1
ATOM 1509 N N . PRO A 1 210 ? 12.304 -40.753 -6.131 1.00 43.62 210 PRO A N 1
ATOM 1510 C CA . PRO A 1 210 ? 12.843 -41.017 -7.450 1.00 43.62 210 PRO A CA 1
ATOM 1511 C C . PRO A 1 210 ? 12.041 -42.173 -8.044 1.00 43.62 210 PRO A C 1
ATOM 1513 O O . PRO A 1 210 ? 12.097 -43.301 -7.550 1.00 43.62 210 PRO A O 1
ATOM 1516 N N . VAL A 1 211 ? 11.280 -41.893 -9.102 1.00 53.66 211 VAL A N 1
ATOM 1517 C CA . VAL A 1 211 ? 10.700 -42.944 -9.933 1.00 53.66 211 VAL A CA 1
ATOM 1518 C C . VAL A 1 211 ? 11.877 -43.716 -10.514 1.00 53.66 211 VAL A C 1
ATOM 1520 O O . VAL A 1 211 ? 12.642 -43.229 -11.342 1.00 53.66 211 VAL A O 1
ATOM 1523 N N . ASN A 1 212 ? 12.068 -44.902 -9.957 1.00 44.00 212 ASN A N 1
ATOM 1524 C CA . ASN A 1 212 ? 13.079 -45.862 -10.330 1.00 44.00 212 ASN A CA 1
ATOM 1525 C C . ASN A 1 212 ? 12.684 -46.478 -11.683 1.00 44.00 212 ASN A C 1
ATOM 1527 O O . ASN A 1 212 ? 12.069 -47.540 -11.726 1.00 44.00 212 ASN A O 1
ATOM 1531 N N . GLU A 1 213 ? 12.986 -45.790 -12.786 1.00 41.41 213 GLU A N 1
ATOM 1532 C CA . GLU A 1 213 ? 12.981 -46.377 -14.131 1.00 41.41 213 GLU A CA 1
ATOM 1533 C C . GLU A 1 213 ? 14.290 -47.148 -14.337 1.00 41.41 213 GLU A C 1
ATOM 1535 O O . GLU A 1 213 ? 15.275 -46.648 -14.878 1.00 41.41 213 GLU A O 1
ATOM 1540 N N . SER A 1 214 ? 14.294 -48.390 -13.856 1.00 50.31 214 SER A N 1
ATOM 1541 C CA . SER A 1 214 ? 15.248 -49.416 -14.268 1.00 50.31 214 SER A CA 1
ATOM 1542 C C . SER A 1 214 ? 14.577 -50.336 -15.290 1.00 50.31 214 SER A C 1
ATOM 1544 O O . SER A 1 214 ? 13.595 -50.983 -14.939 1.00 50.31 214 SER A O 1
ATOM 1546 N N . GLU A 1 215 ? 15.191 -50.431 -16.480 1.00 45.03 215 GLU A N 1
ATOM 1547 C CA . GLU A 1 215 ? 15.214 -51.606 -17.383 1.00 45.03 215 GLU A CA 1
ATOM 1548 C C . GLU A 1 215 ? 13.884 -51.970 -18.088 1.00 45.03 215 GLU A C 1
ATOM 1550 O O . GLU A 1 215 ? 12.818 -51.940 -17.496 1.00 45.03 215 GLU A O 1
ATOM 1555 N N . ALA A 1 216 ? 13.790 -52.375 -19.356 1.00 46.00 216 ALA A N 1
ATOM 1556 C CA . ALA A 1 216 ? 14.670 -52.705 -20.482 1.00 46.00 216 ALA A CA 1
ATOM 1557 C C . ALA A 1 216 ? 13.741 -52.676 -21.743 1.00 46.00 216 ALA A C 1
ATOM 1559 O O . ALA A 1 216 ? 12.524 -52.635 -21.591 1.00 46.00 216 ALA A O 1
ATOM 1560 N N . GLU A 1 217 ? 14.145 -52.535 -23.007 1.00 43.50 217 GLU A N 1
ATOM 1561 C CA . GLU A 1 217 ? 14.787 -53.476 -23.947 1.00 43.50 217 GLU A CA 1
ATOM 1562 C C . GLU A 1 217 ? 14.790 -52.712 -25.304 1.00 43.50 217 GLU A C 1
ATOM 1564 O O . GLU A 1 217 ? 13.826 -52.019 -25.619 1.00 43.50 217 GLU A O 1
ATOM 1569 N N . ALA A 1 218 ? 15.917 -52.530 -25.998 1.00 50.41 218 ALA A N 1
ATOM 1570 C CA . ALA A 1 218 ? 16.405 -53.342 -27.125 1.00 50.41 218 ALA A CA 1
ATOM 1571 C C . ALA A 1 218 ? 15.402 -53.596 -28.279 1.00 50.41 218 ALA A C 1
ATOM 1573 O O . ALA A 1 218 ? 14.307 -54.086 -28.040 1.00 50.41 218 ALA A O 1
ATOM 1574 N N . GLU A 1 219 ? 15.862 -53.295 -29.511 1.00 51.09 219 GLU A N 1
ATOM 1575 C CA . GLU A 1 219 ? 15.569 -53.873 -30.856 1.00 51.09 219 GLU A CA 1
ATOM 1576 C C . GLU A 1 219 ? 15.548 -52.729 -31.906 1.00 51.09 219 GLU A C 1
ATOM 1578 O O . GLU A 1 219 ? 14.684 -51.860 -31.900 1.00 51.09 219 GLU A O 1
ATOM 1583 N N . GLN A 1 220 ? 16.642 -52.500 -32.644 1.00 48.59 220 GLN A N 1
ATOM 1584 C CA . GLN A 1 220 ? 16.910 -53.039 -33.993 1.00 48.59 220 GLN A CA 1
ATOM 1585 C C . GLN A 1 220 ? 15.858 -52.665 -35.054 1.00 48.59 220 GLN A C 1
ATOM 1587 O O . GLN A 1 220 ? 14.721 -53.117 -35.011 1.00 48.59 220 GLN A O 1
ATOM 1592 N N . GLY A 1 221 ? 16.275 -51.899 -36.069 1.00 45.75 221 GLY A N 1
ATOM 1593 C CA . GLY A 1 221 ? 15.426 -51.552 -37.210 1.00 45.75 221 GLY A CA 1
ATOM 1594 C C . GLY A 1 221 ? 16.154 -50.721 -38.261 1.00 45.75 221 GLY A C 1
ATOM 1595 O O . GLY A 1 221 ? 15.907 -49.531 -38.412 1.00 45.75 221 GLY A O 1
ATOM 1596 N N . THR A 1 222 ? 17.095 -51.359 -38.950 1.00 50.53 222 THR A N 1
ATOM 1597 C CA . THR A 1 222 ? 17.649 -50.943 -40.243 1.00 50.53 222 THR A CA 1
ATOM 1598 C C . THR A 1 222 ? 16.546 -50.766 -41.283 1.00 50.53 222 THR A C 1
ATOM 1600 O O . THR A 1 222 ? 15.799 -51.714 -41.491 1.00 50.53 222 THR A O 1
ATOM 1603 N N . ASP A 1 223 ? 16.532 -49.655 -42.023 1.00 42.00 223 ASP A N 1
ATOM 1604 C CA . ASP A 1 223 ? 16.137 -49.700 -43.433 1.00 42.00 223 ASP A CA 1
ATOM 1605 C C . ASP A 1 223 ? 16.787 -48.578 -44.248 1.00 42.00 223 ASP A C 1
ATOM 1607 O O . ASP A 1 223 ? 16.722 -47.390 -43.927 1.00 42.00 223 ASP A O 1
ATOM 1611 N N . ALA A 1 224 ? 17.474 -49.018 -45.299 1.00 50.28 224 ALA A N 1
ATOM 1612 C CA . ALA A 1 224 ? 18.203 -48.216 -46.259 1.00 50.28 224 ALA A CA 1
ATOM 1613 C C . ALA A 1 224 ? 17.250 -47.713 -47.351 1.00 50.28 224 ALA A C 1
ATOM 1615 O O . ALA A 1 224 ? 16.511 -48.495 -47.949 1.00 50.28 224 ALA A O 1
ATOM 1616 N N . VAL A 1 225 ? 17.318 -46.420 -47.665 1.00 57.06 225 VAL A N 1
ATOM 1617 C CA . VAL A 1 225 ? 16.664 -45.842 -48.846 1.00 57.06 225 VAL A CA 1
ATOM 1618 C C . VAL A 1 225 ? 17.708 -45.713 -49.963 1.00 57.06 225 VAL A C 1
ATOM 1620 O O . VAL A 1 225 ? 18.783 -45.169 -49.709 1.00 57.06 225 VAL A O 1
ATOM 1623 N N . PRO A 1 226 ? 17.441 -46.209 -51.187 1.00 58.44 226 PRO A N 1
ATOM 1624 C CA . PRO A 1 226 ? 18.378 -46.102 -52.295 1.00 58.44 226 PRO A CA 1
ATOM 1625 C C . PRO A 1 226 ? 18.426 -44.678 -52.863 1.00 58.44 226 PRO A C 1
ATOM 1627 O O . PRO A 1 226 ? 17.419 -44.091 -53.262 1.00 58.44 226 PRO A O 1
ATOM 1630 N N . GLU A 1 227 ? 19.652 -44.174 -52.920 1.00 51.16 227 GLU A N 1
ATOM 1631 C CA . GLU A 1 227 ? 20.095 -42.929 -53.534 1.00 51.16 227 GLU A CA 1
ATOM 1632 C C . GLU A 1 227 ? 19.855 -42.952 -55.054 1.00 51.16 227 GLU A C 1
ATOM 1634 O O . GLU A 1 227 ? 20.348 -43.823 -55.775 1.00 51.16 227 GLU A O 1
ATOM 1639 N N . THR A 1 228 ? 19.058 -41.999 -55.544 1.00 57.06 228 THR A N 1
ATOM 1640 C CA . THR A 1 228 ? 18.836 -41.754 -56.975 1.00 57.06 228 THR A CA 1
ATOM 1641 C C . THR A 1 228 ? 19.818 -40.682 -57.434 1.00 57.06 228 THR A C 1
ATOM 1643 O O . THR A 1 228 ? 19.761 -39.549 -56.969 1.00 57.06 228 THR A O 1
ATOM 1646 N N . ALA A 1 229 ? 20.726 -41.054 -58.337 1.00 49.28 229 ALA A N 1
ATOM 1647 C CA . ALA A 1 229 ? 21.735 -40.165 -58.900 1.00 49.28 229 ALA A CA 1
ATOM 1648 C C . ALA A 1 229 ? 21.111 -39.135 -59.861 1.00 49.28 229 ALA A C 1
ATOM 1650 O O . ALA A 1 229 ? 20.557 -39.502 -60.900 1.00 49.28 229 ALA A O 1
ATOM 1651 N N . GLU A 1 230 ? 21.252 -37.849 -59.532 1.00 61.38 230 GLU A N 1
ATOM 1652 C CA . GLU A 1 230 ? 20.982 -36.721 -60.429 1.00 61.38 230 GLU A CA 1
ATOM 1653 C C . GLU A 1 230 ? 22.256 -36.263 -61.177 1.00 61.38 230 GLU A C 1
ATOM 1655 O O . GLU A 1 230 ? 23.374 -36.440 -60.686 1.00 61.38 230 GLU A O 1
ATOM 1660 N N . PRO A 1 231 ? 22.111 -35.705 -62.397 1.00 70.00 231 PRO A N 1
ATOM 1661 C CA . PRO A 1 231 ? 23.224 -35.299 -63.258 1.00 70.00 231 PRO A CA 1
ATOM 1662 C C . PRO A 1 231 ? 23.953 -34.026 -62.773 1.00 70.00 231 PRO A C 1
ATOM 1664 O O . PRO A 1 231 ? 23.376 -33.212 -62.053 1.00 70.00 231 PRO A O 1
ATOM 1667 N N . PRO A 1 232 ? 25.213 -33.805 -63.207 1.00 61.34 232 PRO A N 1
ATOM 1668 C CA . PRO A 1 232 ? 26.059 -32.726 -62.702 1.00 61.34 232 PRO A CA 1
ATOM 1669 C C . PRO A 1 232 ? 25.559 -31.344 -63.145 1.00 61.34 232 PRO A C 1
ATOM 1671 O O . PRO A 1 232 ? 25.566 -31.013 -64.333 1.00 61.34 232 PRO A O 1
ATOM 1674 N N . VAL A 1 233 ? 25.171 -30.520 -62.170 1.00 64.44 233 VAL A N 1
ATOM 1675 C CA . VAL A 1 233 ? 24.907 -29.089 -62.347 1.00 64.44 233 VAL A CA 1
ATOM 1676 C C . VAL A 1 233 ? 26.208 -28.320 -62.117 1.00 64.44 233 VAL A C 1
ATOM 1678 O O . VAL A 1 233 ? 26.854 -28.451 -61.083 1.00 64.44 233 VAL A O 1
ATOM 1681 N N . THR A 1 234 ? 26.598 -27.525 -63.109 1.00 57.94 234 THR A N 1
ATOM 1682 C CA . THR A 1 234 ? 27.766 -26.637 -63.073 1.00 57.94 234 THR A CA 1
ATOM 1683 C C . THR A 1 234 ? 27.561 -25.540 -62.022 1.00 57.94 234 THR A C 1
ATOM 1685 O O . THR A 1 234 ? 26.663 -24.710 -62.162 1.00 57.94 234 THR A O 1
ATOM 1688 N N . GLU A 1 235 ? 28.382 -25.554 -60.973 1.00 53.81 235 GLU A N 1
ATOM 1689 C CA . GLU A 1 235 ? 28.303 -24.650 -59.822 1.00 53.81 235 GLU A CA 1
ATOM 1690 C C . GLU A 1 235 ? 28.811 -23.233 -60.186 1.00 53.81 235 GLU A C 1
ATOM 1692 O O . GLU A 1 235 ? 29.903 -23.097 -60.752 1.00 53.81 235 GLU A O 1
ATOM 1697 N N . PRO A 1 236 ? 28.039 -22.159 -59.924 1.00 72.88 236 PRO A N 1
ATOM 1698 C CA . PRO A 1 236 ? 28.508 -20.784 -60.076 1.00 72.88 236 PRO A CA 1
ATOM 1699 C C . PRO A 1 236 ? 29.527 -20.419 -58.976 1.00 72.88 236 PRO A C 1
ATOM 1701 O O . PRO A 1 236 ? 29.544 -21.042 -57.918 1.00 72.88 236 PRO A O 1
ATOM 1704 N N . PRO A 1 237 ? 30.379 -19.399 -59.193 1.00 69.38 237 PRO A N 1
ATOM 1705 C CA . PRO A 1 237 ? 31.433 -19.020 -58.254 1.00 69.38 237 PRO A CA 1
ATOM 1706 C C . PRO A 1 237 ? 30.867 -18.679 -56.868 1.00 69.38 237 PRO A C 1
ATOM 1708 O O . PRO A 1 237 ? 30.125 -17.707 -56.707 1.00 69.38 237 PRO A O 1
ATOM 1711 N N . VAL A 1 238 ? 31.253 -19.477 -55.870 1.00 63.09 238 VAL A N 1
ATOM 1712 C CA . VAL A 1 238 ? 30.958 -19.246 -54.453 1.00 63.09 238 VAL A CA 1
ATOM 1713 C C . VAL A 1 238 ? 31.533 -17.899 -54.014 1.00 63.09 238 VAL A C 1
ATOM 1715 O O . VAL A 1 238 ? 32.742 -17.671 -54.000 1.00 63.09 238 VAL A O 1
ATOM 1718 N N . THR A 1 239 ? 30.633 -16.977 -53.682 1.00 69.31 239 THR A N 1
ATOM 1719 C CA . THR A 1 239 ? 30.973 -15.743 -52.969 1.00 69.31 239 THR A CA 1
ATOM 1720 C C . THR A 1 239 ? 31.323 -16.139 -51.534 1.00 69.31 239 THR A C 1
ATOM 1722 O O . THR A 1 239 ? 30.583 -16.940 -50.963 1.00 69.31 239 THR A O 1
ATOM 1725 N N . PRO A 1 240 ? 32.429 -15.647 -50.945 1.00 70.31 240 PRO A N 1
ATOM 1726 C CA . PRO A 1 240 ? 32.812 -16.023 -49.590 1.00 70.31 240 PRO A CA 1
ATOM 1727 C C . PRO A 1 240 ? 31.680 -15.680 -48.619 1.00 70.31 240 PRO A C 1
ATOM 1729 O O . PRO A 1 240 ? 31.326 -14.512 -48.450 1.00 70.31 240 PRO A O 1
ATOM 1732 N N . THR A 1 241 ? 31.096 -16.714 -48.014 1.00 72.62 241 THR A N 1
ATOM 1733 C CA . THR A 1 241 ? 30.149 -16.581 -46.909 1.00 72.62 241 THR A CA 1
ATOM 1734 C C . THR A 1 241 ? 30.860 -15.842 -45.775 1.00 72.62 241 THR A C 1
ATOM 1736 O O . THR A 1 241 ? 31.957 -16.265 -45.397 1.00 72.62 241 THR A O 1
ATOM 1739 N N . PRO A 1 242 ? 30.300 -14.735 -45.258 1.00 76.19 242 PRO A N 1
ATOM 1740 C CA . PRO A 1 242 ? 30.899 -14.024 -44.139 1.00 76.19 242 PRO A CA 1
ATOM 1741 C C . PRO A 1 242 ? 31.064 -14.976 -42.951 1.00 76.19 242 PRO A C 1
ATOM 1743 O O . PRO A 1 242 ? 30.165 -15.756 -42.635 1.00 76.19 242 PRO A O 1
ATOM 1746 N N . GLU A 1 243 ? 32.242 -14.917 -42.335 1.00 74.69 243 GLU A N 1
ATOM 1747 C CA . GLU A 1 243 ? 32.594 -15.666 -41.132 1.00 74.69 243 GLU A CA 1
ATOM 1748 C C . GLU A 1 243 ? 31.526 -15.418 -40.052 1.00 74.69 243 GLU A C 1
ATOM 1750 O O . GLU A 1 243 ? 31.150 -14.257 -39.841 1.00 74.69 243 GLU A O 1
ATOM 1755 N N . PRO A 1 244 ? 30.976 -16.473 -39.418 1.00 74.19 244 PRO A N 1
ATOM 1756 C CA . PRO A 1 244 ? 29.938 -16.307 -38.414 1.00 74.19 244 PRO A CA 1
ATOM 1757 C C . PRO A 1 244 ? 30.474 -15.402 -37.308 1.00 74.19 244 PRO A C 1
ATOM 1759 O O . PRO A 1 244 ? 31.498 -15.691 -36.691 1.00 74.19 244 PRO A O 1
ATOM 1762 N N . THR A 1 245 ? 29.795 -14.275 -37.092 1.00 76.25 245 THR A N 1
ATOM 1763 C CA . THR A 1 245 ? 30.068 -13.403 -35.952 1.00 76.25 245 THR A CA 1
ATOM 1764 C C . THR A 1 245 ? 29.983 -14.259 -34.688 1.00 76.25 245 THR A C 1
ATOM 1766 O O . THR A 1 245 ? 28.993 -14.980 -34.548 1.00 76.25 245 THR A O 1
ATOM 1769 N N . PRO A 1 246 ? 31.006 -14.245 -33.812 1.00 76.12 246 PRO A N 1
ATOM 1770 C CA . PRO A 1 246 ? 30.989 -15.041 -32.596 1.00 76.12 246 PRO A CA 1
ATOM 1771 C C . PRO A 1 246 ? 29.710 -14.737 -31.820 1.00 76.12 246 PRO A C 1
ATOM 1773 O O . PRO A 1 246 ? 29.402 -13.572 -31.560 1.00 76.12 246 PRO A O 1
ATOM 1776 N N . ASP A 1 247 ? 28.967 -15.799 -31.516 1.00 72.88 247 ASP A N 1
ATOM 1777 C CA . ASP A 1 247 ? 27.764 -15.745 -30.695 1.00 72.88 247 ASP A CA 1
ATOM 1778 C C . ASP A 1 247 ? 28.163 -15.099 -29.358 1.00 72.88 247 ASP A C 1
ATOM 1780 O O . ASP A 1 247 ? 29.133 -15.567 -28.742 1.00 72.88 247 ASP A O 1
ATOM 1784 N N . PRO A 1 248 ? 27.547 -13.977 -28.941 1.00 76.94 248 PRO A N 1
ATOM 1785 C CA . PRO A 1 248 ? 27.890 -13.362 -27.671 1.00 76.94 248 PRO A CA 1
ATOM 1786 C C . PRO A 1 248 ? 27.710 -14.401 -26.565 1.00 76.94 248 PRO A C 1
ATOM 1788 O O . PRO A 1 248 ? 26.618 -14.931 -26.371 1.00 76.94 248 PRO A O 1
ATOM 1791 N N . THR A 1 249 ? 28.8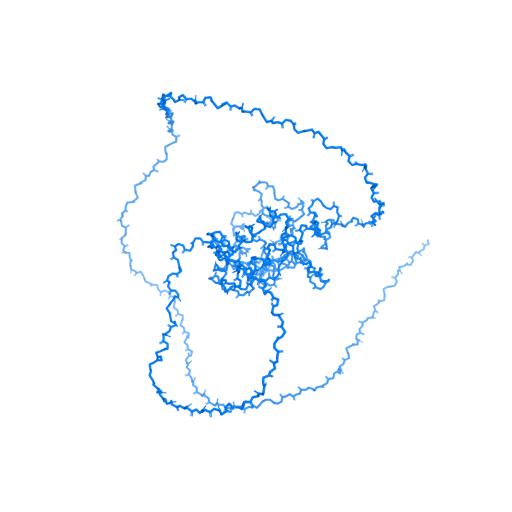00 -14.705 -25.853 1.00 76.00 249 THR A N 1
ATOM 1792 C CA . THR A 1 249 ? 28.760 -15.548 -24.657 1.00 76.00 249 THR A CA 1
ATOM 1793 C C . THR A 1 249 ? 27.633 -15.037 -23.761 1.00 76.00 249 THR A C 1
ATOM 1795 O O . THR A 1 249 ? 27.645 -13.842 -23.451 1.00 76.00 249 THR A O 1
ATOM 1798 N N . PRO A 1 250 ? 26.663 -15.883 -23.365 1.00 68.12 250 PRO A N 1
ATOM 1799 C CA . PRO A 1 250 ? 25.585 -15.446 -22.495 1.00 68.12 250 PRO A CA 1
ATOM 1800 C C . PRO A 1 250 ? 26.199 -14.855 -21.228 1.00 68.12 250 PRO A C 1
ATOM 1802 O O . PRO A 1 250 ? 27.031 -15.494 -20.577 1.00 68.12 250 PRO A O 1
ATOM 1805 N N . ASP A 1 251 ? 25.830 -13.610 -20.939 1.00 66.94 251 ASP A N 1
ATOM 1806 C CA . ASP A 1 251 ? 26.228 -12.915 -19.720 1.00 66.94 251 ASP A CA 1
ATOM 1807 C C . ASP A 1 251 ? 25.827 -13.803 -18.527 1.00 66.94 251 ASP A C 1
ATOM 1809 O O . ASP A 1 251 ? 24.700 -14.322 -18.530 1.00 66.94 251 ASP A O 1
ATOM 1813 N N . PRO A 1 252 ? 26.727 -14.092 -17.564 1.00 59.97 252 PRO A N 1
ATOM 1814 C CA . PRO A 1 252 ? 26.374 -14.885 -16.396 1.00 59.97 252 PRO A CA 1
ATOM 1815 C C . PRO A 1 252 ? 25.089 -14.355 -15.769 1.00 59.97 252 PRO A C 1
ATOM 1817 O O . PRO A 1 252 ? 24.991 -13.184 -15.408 1.00 59.97 252 PRO A O 1
ATOM 1820 N N . THR A 1 253 ? 24.102 -15.239 -15.617 1.00 59.06 253 THR A N 1
ATOM 1821 C CA . THR A 1 253 ? 22.898 -14.919 -14.856 1.00 59.06 253 THR A CA 1
ATOM 1822 C C . THR A 1 253 ? 23.342 -14.483 -13.459 1.00 59.06 253 THR A C 1
ATOM 1824 O O . THR A 1 253 ? 24.011 -15.273 -12.783 1.00 59.06 253 THR A O 1
ATOM 1827 N N . PRO A 1 254 ? 23.051 -13.243 -13.031 1.00 57.44 254 PRO A N 1
ATOM 1828 C CA . PRO A 1 254 ? 23.504 -12.756 -11.739 1.00 57.44 254 PRO A CA 1
ATOM 1829 C C . PRO A 1 254 ? 22.954 -13.671 -10.645 1.00 57.44 254 PRO A C 1
ATOM 1831 O O . PRO A 1 254 ? 21.757 -13.960 -10.607 1.00 57.44 254 PRO A O 1
ATOM 1834 N N . THR A 1 255 ? 23.837 -14.155 -9.769 1.00 56.56 255 THR A N 1
ATOM 1835 C CA . THR A 1 255 ? 23.420 -14.868 -8.561 1.00 56.56 255 THR A CA 1
ATOM 1836 C C . THR A 1 255 ? 22.531 -13.921 -7.755 1.00 56.56 255 THR A C 1
ATOM 1838 O O . THR A 1 255 ? 22.973 -12.801 -7.489 1.00 56.56 255 THR A O 1
ATOM 1841 N N . PRO A 1 256 ? 21.301 -14.322 -7.388 1.00 55.03 256 PRO A N 1
ATOM 1842 C CA . PRO A 1 256 ? 20.390 -13.450 -6.665 1.00 55.03 256 PRO A CA 1
ATOM 1843 C C . PRO A 1 256 ? 21.041 -12.978 -5.363 1.00 55.03 256 PRO A C 1
ATOM 1845 O O . PRO A 1 256 ? 21.516 -13.779 -4.555 1.00 55.03 256 PRO A O 1
ATOM 1848 N N . ASP A 1 257 ? 21.094 -11.659 -5.212 1.00 64.50 257 ASP A N 1
ATOM 1849 C CA . ASP A 1 257 ? 21.535 -10.973 -4.004 1.00 64.50 257 ASP A CA 1
ATOM 1850 C C . ASP A 1 257 ? 20.618 -11.384 -2.827 1.00 64.50 257 ASP A C 1
ATOM 1852 O O . ASP A 1 257 ? 19.417 -11.596 -3.046 1.00 64.50 257 ASP A O 1
ATOM 1856 N N . PRO A 1 258 ? 21.118 -11.502 -1.580 1.00 74.69 258 PRO A N 1
ATOM 1857 C CA . PRO A 1 258 ? 20.290 -11.777 -0.400 1.00 74.69 258 PRO A CA 1
ATOM 1858 C C . PRO A 1 258 ? 19.079 -10.841 -0.212 1.00 74.69 258 PRO A C 1
ATOM 1860 O O . PRO A 1 258 ? 18.193 -11.174 0.570 1.00 74.69 258 PRO A O 1
ATOM 1863 N N . GLY A 1 259 ? 18.999 -9.707 -0.917 1.00 87.38 259 GLY A N 1
ATOM 1864 C CA . GLY A 1 259 ? 17.878 -8.759 -0.857 1.00 87.38 259 GLY A CA 1
ATOM 1865 C C . GLY A 1 259 ? 16.559 -9.181 -1.536 1.00 87.38 259 GLY A C 1
ATOM 1866 O O . GLY A 1 259 ? 15.625 -8.379 -1.583 1.00 87.38 259 GLY A O 1
ATOM 1867 N N . GLY A 1 260 ? 16.450 -10.405 -2.063 1.00 92.88 260 GLY A N 1
ATOM 1868 C CA . GLY A 1 260 ? 15.205 -10.938 -2.638 1.00 92.88 260 GLY A CA 1
ATOM 1869 C C . GLY A 1 260 ? 14.760 -10.253 -3.935 1.00 92.88 260 GLY A C 1
ATOM 1870 O O . GLY A 1 260 ? 15.497 -9.474 -4.545 1.00 92.88 260 GLY A O 1
ATOM 1871 N N . CYS A 1 261 ? 13.539 -10.546 -4.389 1.00 95.25 261 CYS A N 1
ATOM 1872 C CA . CYS A 1 261 ? 13.063 -10.088 -5.698 1.00 95.25 261 CYS A CA 1
ATOM 1873 C C . CYS A 1 261 ? 12.915 -8.568 -5.816 1.00 95.25 261 CYS A C 1
ATOM 1875 O O . CYS A 1 261 ? 13.123 -8.015 -6.899 1.00 95.25 261 CYS A O 1
ATOM 1877 N N . ARG A 1 262 ? 12.634 -7.866 -4.713 1.00 94.94 262 ARG A N 1
ATOM 1878 C CA . ARG A 1 262 ? 12.624 -6.401 -4.684 1.00 94.94 262 ARG A CA 1
ATOM 1879 C C . ARG A 1 262 ? 14.008 -5.821 -4.987 1.00 94.94 262 ARG A C 1
ATOM 1881 O O . ARG A 1 262 ? 14.102 -4.872 -5.767 1.00 94.94 262 ARG A O 1
ATOM 1888 N N . ALA A 1 263 ? 15.071 -6.392 -4.415 1.00 93.50 263 ALA A N 1
ATOM 1889 C CA . ALA A 1 263 ? 16.439 -5.958 -4.695 1.00 93.50 263 ALA A CA 1
ATOM 1890 C C . ALA A 1 263 ? 16.841 -6.244 -6.147 1.00 93.50 263 ALA A C 1
ATOM 1892 O O . ALA A 1 263 ? 17.460 -5.393 -6.779 1.00 93.50 263 ALA A O 1
ATOM 1893 N N . VAL A 1 264 ? 16.418 -7.384 -6.710 1.00 94.38 264 VAL A N 1
ATOM 1894 C CA . VAL A 1 264 ? 16.622 -7.698 -8.136 1.00 94.38 264 VAL A CA 1
ATOM 1895 C C . VAL A 1 264 ? 15.973 -6.637 -9.031 1.00 94.38 264 VAL A C 1
ATOM 1897 O O . VAL A 1 264 ? 16.623 -6.120 -9.938 1.00 94.38 264 VAL A O 1
ATOM 1900 N N . GLY A 1 265 ? 14.721 -6.260 -8.752 1.00 95.00 265 GLY A N 1
ATOM 1901 C CA . GLY A 1 265 ? 14.040 -5.190 -9.484 1.00 95.00 265 GLY A CA 1
ATOM 1902 C C . GLY A 1 265 ? 14.765 -3.847 -9.377 1.00 95.00 265 GLY A C 1
ATOM 1903 O O . GLY A 1 265 ? 14.967 -3.175 -10.388 1.00 95.00 265 GLY A O 1
ATOM 1904 N N . GLN A 1 266 ? 15.200 -3.466 -8.171 1.00 95.31 266 GLN A N 1
ATOM 1905 C CA . GLN A 1 266 ? 15.952 -2.226 -7.961 1.00 95.31 266 GLN A CA 1
ATOM 1906 C C . GLN A 1 266 ? 17.286 -2.228 -8.723 1.00 95.31 266 GLN A C 1
ATOM 1908 O O . GLN A 1 266 ? 17.576 -1.274 -9.442 1.00 95.31 266 GLN A O 1
ATOM 1913 N N . ALA A 1 267 ? 18.067 -3.306 -8.626 1.00 94.00 267 ALA A N 1
ATOM 1914 C CA . ALA A 1 267 ? 19.342 -3.434 -9.328 1.00 94.00 267 ALA A CA 1
ATOM 1915 C C . ALA A 1 267 ? 19.162 -3.365 -10.854 1.00 94.00 267 ALA A C 1
ATOM 1917 O O . ALA A 1 267 ? 19.939 -2.707 -11.546 1.00 94.00 267 ALA A O 1
ATOM 1918 N N . ALA A 1 268 ? 18.105 -3.988 -11.386 1.00 95.06 268 ALA A N 1
ATOM 1919 C CA . ALA A 1 268 ? 17.771 -3.900 -12.804 1.00 95.06 268 ALA A CA 1
ATOM 1920 C C . ALA A 1 268 ? 17.405 -2.468 -13.225 1.00 95.06 268 ALA A C 1
ATOM 1922 O O . ALA A 1 268 ? 17.849 -2.008 -14.278 1.00 95.06 268 ALA A O 1
ATOM 1923 N N . ALA A 1 269 ? 16.639 -1.744 -12.404 1.00 95.31 269 ALA A N 1
ATOM 1924 C CA . ALA A 1 269 ? 16.298 -0.348 -12.663 1.00 95.31 269 ALA A CA 1
ATOM 1925 C C . ALA A 1 269 ? 17.547 0.551 -12.674 1.00 95.31 269 ALA A C 1
ATOM 1927 O O . ALA A 1 269 ? 17.730 1.344 -13.599 1.00 95.31 269 ALA A O 1
ATOM 1928 N N . GLU A 1 270 ? 18.445 0.387 -11.700 1.00 94.19 270 GLU A N 1
ATOM 1929 C CA . GLU A 1 270 ? 19.714 1.120 -11.627 1.00 94.19 270 GLU A CA 1
ATOM 1930 C C . GLU A 1 270 ? 20.615 0.827 -12.838 1.00 94.19 270 GLU A C 1
ATOM 1932 O O . GLU A 1 270 ? 21.153 1.754 -13.450 1.00 94.19 270 GLU A O 1
ATOM 1937 N N . ALA A 1 271 ? 20.726 -0.442 -13.243 1.00 93.88 271 ALA A N 1
ATOM 1938 C CA . ALA A 1 271 ? 21.482 -0.846 -14.427 1.00 93.88 271 ALA A CA 1
ATOM 1939 C C . ALA A 1 271 ? 20.906 -0.238 -15.719 1.00 93.88 271 ALA A C 1
ATOM 1941 O O . ALA A 1 271 ? 21.653 0.252 -16.567 1.00 93.88 271 ALA A O 1
ATOM 1942 N N . ALA A 1 272 ? 19.580 -0.215 -15.852 1.00 95.38 272 ALA A N 1
ATOM 1943 C CA . ALA A 1 272 ? 18.885 0.375 -16.991 1.00 95.38 272 ALA A CA 1
ATOM 1944 C C . ALA A 1 272 ? 19.129 1.895 -17.087 1.00 95.38 272 ALA A C 1
ATOM 1946 O O . ALA A 1 272 ? 19.442 2.422 -18.160 1.00 95.38 272 ALA A O 1
ATOM 1947 N N . VAL A 1 273 ? 19.085 2.603 -15.952 1.00 95.44 273 VAL A N 1
ATOM 1948 C CA . VAL A 1 273 ? 19.441 4.030 -15.876 1.00 95.44 273 VAL A CA 1
ATOM 1949 C C . VAL A 1 273 ? 20.910 4.254 -16.243 1.00 95.44 273 VAL A C 1
ATOM 1951 O O . VAL A 1 273 ? 21.205 5.145 -17.041 1.00 95.44 273 VAL A O 1
ATOM 1954 N N . ALA A 1 274 ? 21.832 3.432 -15.732 1.00 95.00 274 ALA A N 1
ATOM 1955 C CA . ALA A 1 274 ? 23.257 3.519 -16.063 1.00 95.00 274 ALA A CA 1
ATOM 1956 C C . ALA A 1 274 ? 23.535 3.277 -17.560 1.00 95.00 274 ALA A C 1
ATOM 1958 O O . ALA A 1 274 ? 24.437 3.892 -18.130 1.00 95.00 274 ALA A O 1
ATOM 1959 N N . ALA A 1 275 ? 22.726 2.439 -18.211 1.00 96.62 275 ALA A N 1
ATOM 1960 C CA . ALA A 1 275 ? 22.766 2.203 -19.652 1.00 96.62 275 ALA A CA 1
ATOM 1961 C C . ALA A 1 275 ? 22.112 3.325 -20.488 1.00 96.62 275 ALA A C 1
ATOM 1963 O O . ALA A 1 275 ? 22.145 3.273 -21.718 1.00 96.62 275 ALA A O 1
ATOM 1964 N N . GLY A 1 276 ? 21.518 4.343 -19.853 1.00 97.06 276 GLY A N 1
ATOM 1965 C CA . GLY A 1 276 ? 20.814 5.433 -20.532 1.00 97.06 276 GLY A CA 1
ATOM 1966 C C . GLY A 1 276 ? 19.446 5.036 -21.096 1.00 97.06 276 GLY A C 1
ATOM 1967 O O . GLY A 1 276 ? 18.902 5.755 -21.934 1.00 97.06 276 GLY A O 1
ATOM 1968 N N . ALA A 1 277 ? 18.892 3.909 -20.648 1.00 96.44 277 ALA A N 1
ATOM 1969 C CA . ALA A 1 277 ? 17.598 3.392 -21.070 1.00 96.44 277 ALA A CA 1
ATOM 1970 C C . ALA A 1 277 ? 16.816 2.896 -19.842 1.00 96.44 277 ALA A C 1
ATOM 1972 O O . ALA A 1 277 ? 16.787 1.688 -19.611 1.00 96.44 277 ALA A O 1
ATOM 1973 N N . PRO A 1 278 ? 16.213 3.800 -19.037 1.00 95.69 278 PRO A N 1
ATOM 1974 C CA . PRO A 1 278 ? 15.433 3.419 -17.862 1.00 95.69 278 PRO A CA 1
ATOM 1975 C C . PRO A 1 278 ? 14.380 2.362 -18.200 1.00 95.69 278 PRO A C 1
ATOM 1977 O O . PRO A 1 278 ? 13.796 2.386 -19.289 1.00 95.69 278 PRO A O 1
ATOM 1980 N N . LEU A 1 279 ? 14.126 1.445 -17.260 1.00 95.88 279 LEU A N 1
ATOM 1981 C CA . LEU A 1 279 ? 13.030 0.489 -17.406 1.00 95.88 279 LEU A CA 1
ATOM 1982 C C . LEU A 1 279 ? 11.733 1.264 -17.613 1.00 95.88 279 LEU A C 1
ATOM 1984 O O . LEU A 1 279 ? 11.523 2.287 -16.979 1.00 95.88 279 LEU A O 1
ATOM 1988 N N . ALA A 1 280 ? 10.863 0.785 -18.492 1.00 95.81 280 ALA A N 1
ATOM 1989 C CA . ALA A 1 280 ? 9.543 1.362 -18.672 1.00 95.81 280 ALA A CA 1
ATOM 1990 C C . ALA A 1 280 ? 8.579 0.276 -19.133 1.00 95.81 280 ALA A C 1
ATOM 1992 O O . ALA A 1 280 ? 8.874 -0.469 -20.067 1.00 95.81 280 ALA A O 1
ATOM 1993 N N . ALA A 1 281 ? 7.409 0.220 -18.510 1.00 95.62 281 ALA A N 1
ATOM 1994 C CA . ALA A 1 281 ? 6.289 -0.574 -18.995 1.00 95.62 281 ALA A CA 1
ATOM 1995 C C . ALA A 1 281 ? 5.157 0.340 -19.479 1.00 95.62 281 ALA A C 1
ATOM 1997 O O . ALA A 1 281 ? 5.166 1.555 -19.251 1.00 95.62 281 ALA A O 1
ATOM 1998 N N . ASP A 1 282 ? 4.193 -0.232 -20.196 1.00 95.50 282 ASP A N 1
ATOM 1999 C CA . ASP A 1 282 ? 2.969 0.480 -20.549 1.00 95.50 282 ASP A CA 1
ATOM 2000 C C . ASP A 1 282 ? 2.099 0.688 -19.307 1.00 95.50 282 ASP A C 1
ATOM 2002 O O . ASP A 1 282 ? 1.972 -0.203 -18.463 1.00 95.50 282 ASP A O 1
ATOM 2006 N N . LEU A 1 283 ? 1.488 1.873 -19.200 1.00 92.56 283 LEU A N 1
ATOM 2007 C CA . LEU A 1 283 ? 0.512 2.122 -18.148 1.00 92.56 283 LEU A CA 1
ATOM 2008 C C . LEU A 1 283 ? -0.751 1.310 -18.445 1.00 92.56 283 LEU A C 1
ATOM 2010 O O . LEU A 1 283 ? -1.344 1.493 -19.514 1.00 92.56 283 LEU A O 1
ATOM 2014 N N . PRO A 1 284 ? -1.210 0.455 -17.517 1.00 91.94 284 PRO A N 1
ATOM 2015 C CA . PRO A 1 284 ? -2.547 -0.096 -17.627 1.00 91.94 284 PRO A CA 1
ATOM 2016 C C . PRO A 1 284 ? -3.565 1.049 -17.599 1.00 91.94 284 PRO A C 1
ATOM 2018 O O . PRO A 1 284 ? -3.314 2.122 -17.038 1.00 91.94 284 PRO A O 1
ATOM 2021 N N . ALA A 1 285 ? -4.733 0.819 -18.201 1.00 90.31 285 ALA A N 1
ATOM 2022 C CA . ALA A 1 285 ? -5.842 1.750 -18.061 1.00 90.31 285 ALA A CA 1
ATOM 2023 C C . ALA A 1 285 ? -6.125 1.978 -16.570 1.00 90.31 285 ALA A C 1
ATOM 2025 O O . ALA A 1 285 ? -6.038 1.042 -15.767 1.00 90.31 285 ALA A O 1
ATOM 2026 N N . ALA A 1 286 ? -6.454 3.220 -16.210 1.00 86.62 286 ALA A N 1
ATOM 2027 C CA . ALA A 1 286 ? -6.923 3.506 -14.865 1.00 86.62 286 ALA A CA 1
ATOM 2028 C C . ALA A 1 286 ? -8.098 2.566 -14.539 1.00 86.62 286 ALA A C 1
ATOM 2030 O O . ALA A 1 286 ? -8.904 2.283 -15.437 1.00 86.62 286 ALA A O 1
ATOM 2031 N N . PRO A 1 287 ? -8.181 2.062 -13.297 1.00 86.00 287 PRO A N 1
ATOM 2032 C CA . PRO A 1 287 ? -9.320 1.259 -12.889 1.00 86.00 287 PRO A CA 1
ATOM 2033 C C . PRO A 1 287 ? -10.618 2.013 -13.200 1.00 86.00 287 PRO A C 1
ATOM 2035 O O . PRO A 1 287 ? -10.694 3.235 -13.042 1.00 86.00 287 PRO A O 1
ATOM 2038 N N . GLY A 1 288 ? -11.614 1.292 -13.714 1.00 86.31 288 GLY A N 1
ATOM 2039 C CA . GLY A 1 288 ? -12.913 1.886 -13.997 1.00 86.31 288 GLY A CA 1
ATOM 2040 C C . GLY A 1 288 ? -13.622 2.320 -12.708 1.00 86.31 288 GLY A C 1
ATOM 2041 O O . GLY A 1 288 ? -13.221 1.915 -11.614 1.00 86.31 288 GLY A O 1
ATOM 2042 N N . PRO A 1 289 ? -14.692 3.128 -12.817 1.00 84.94 289 PRO A N 1
ATOM 2043 C CA . PRO A 1 289 ? -15.452 3.624 -11.664 1.00 84.94 289 PRO A CA 1
ATOM 2044 C C . PRO A 1 289 ? -16.099 2.515 -10.812 1.00 84.94 289 PRO A C 1
ATOM 2046 O O . PRO A 1 289 ? -16.654 2.791 -9.755 1.00 84.94 289 PRO A O 1
ATOM 2049 N N . GLU A 1 290 ? -16.089 1.269 -11.280 1.00 88.06 290 GLU A N 1
ATOM 2050 C CA . GLU A 1 290 ? -16.535 0.085 -10.550 1.00 88.06 290 GLU A CA 1
ATOM 2051 C C . GLU A 1 290 ? -15.546 -0.424 -9.490 1.00 88.06 290 GLU A C 1
ATOM 2053 O O . GLU A 1 290 ? -15.953 -1.189 -8.614 1.00 88.06 290 GLU A O 1
ATOM 2058 N N . VAL A 1 291 ? -14.269 -0.040 -9.566 1.00 85.06 291 VAL A N 1
ATOM 2059 C CA . VAL A 1 291 ? -13.259 -0.402 -8.565 1.00 85.06 291 VAL A CA 1
ATOM 2060 C C . VAL A 1 291 ? -13.219 0.707 -7.512 1.00 85.06 291 VAL A C 1
ATOM 2062 O O . VAL A 1 291 ? -12.941 1.849 -7.879 1.00 85.06 291 VAL A O 1
ATOM 2065 N N . PRO A 1 292 ? -13.471 0.401 -6.224 1.00 85.38 292 PRO A N 1
ATOM 2066 C CA . PRO A 1 292 ? -13.430 1.409 -5.175 1.00 85.38 292 PRO A CA 1
ATOM 2067 C C . PRO A 1 292 ? -12.078 2.112 -5.134 1.00 85.38 292 PRO A C 1
ATOM 2069 O O . PRO A 1 292 ? -11.030 1.464 -5.227 1.00 85.38 292 PRO A O 1
ATOM 2072 N N . THR A 1 293 ? -12.091 3.427 -4.943 1.00 85.44 293 THR A N 1
ATOM 2073 C CA . THR A 1 293 ? -10.862 4.153 -4.630 1.00 85.44 293 THR A CA 1
ATOM 2074 C C . THR A 1 293 ? -10.315 3.700 -3.280 1.00 85.44 293 THR A C 1
ATOM 2076 O O . THR A 1 293 ? -11.014 3.114 -2.450 1.00 85.44 293 THR A O 1
ATOM 2079 N N . GLU A 1 294 ? -9.055 4.021 -3.008 1.00 84.12 294 GLU A N 1
ATOM 2080 C CA . GLU A 1 294 ? -8.444 3.725 -1.715 1.00 84.12 294 GLU A CA 1
ATOM 2081 C C . GLU A 1 294 ? -9.235 4.326 -0.538 1.00 84.12 294 GLU A C 1
ATOM 2083 O O . GLU A 1 294 ? -9.443 3.675 0.490 1.00 84.12 294 GLU A O 1
ATOM 2088 N N . ARG A 1 295 ? -9.734 5.557 -0.699 1.00 87.19 295 ARG A N 1
ATOM 2089 C CA . ARG A 1 295 ? -10.547 6.221 0.325 1.00 87.19 295 ARG A CA 1
ATOM 2090 C C . ARG A 1 295 ? -11.891 5.533 0.497 1.00 87.19 295 ARG A C 1
ATOM 2092 O O . ARG A 1 295 ? -12.325 5.357 1.630 1.00 87.19 295 ARG A O 1
ATOM 2099 N N . GLU A 1 296 ? -12.538 5.120 -0.588 1.00 88.94 296 GLU A N 1
ATOM 2100 C CA . GLU A 1 296 ? -13.783 4.350 -0.518 1.00 88.94 296 GLU A CA 1
ATOM 2101 C C . GLU A 1 296 ? -13.568 2.997 0.173 1.00 88.94 296 GLU A C 1
ATOM 2103 O O . GLU A 1 296 ? -14.341 2.637 1.062 1.00 88.94 296 GLU A O 1
ATOM 2108 N N . ALA A 1 297 ? -12.481 2.289 -0.151 1.00 89.25 297 ALA A N 1
ATOM 2109 C CA . ALA A 1 297 ? -12.107 1.035 0.500 1.00 89.25 297 ALA A CA 1
ATOM 2110 C C . ALA A 1 297 ? -11.833 1.227 2.003 1.00 89.25 297 ALA A C 1
ATOM 2112 O O . ALA A 1 297 ? -12.301 0.438 2.825 1.00 89.25 297 ALA A O 1
ATOM 2113 N N . TRP A 1 298 ? -11.139 2.304 2.387 1.00 89.56 298 TRP A N 1
ATOM 2114 C CA . TRP A 1 298 ? -10.943 2.664 3.793 1.00 89.56 298 TRP A CA 1
ATOM 2115 C C . TRP A 1 298 ? -12.259 2.980 4.506 1.00 89.56 298 TRP A C 1
ATOM 2117 O O . TRP A 1 298 ? -12.456 2.565 5.645 1.00 89.56 298 TRP A O 1
ATOM 2127 N N . LEU A 1 299 ? -13.173 3.714 3.869 1.00 91.31 299 LEU A N 1
ATOM 2128 C CA . LEU A 1 299 ? -14.472 4.031 4.466 1.00 91.31 299 LEU A CA 1
ATOM 2129 C C . LEU A 1 299 ? -15.306 2.764 4.686 1.00 91.31 299 LEU A C 1
ATOM 2131 O O . LEU A 1 299 ? -15.871 2.601 5.766 1.00 91.31 299 LEU A O 1
ATOM 2135 N N . ALA A 1 300 ? -15.310 1.841 3.720 1.00 91.81 300 ALA A N 1
ATOM 2136 C CA . ALA A 1 300 ? -15.941 0.533 3.877 1.00 91.81 300 ALA A CA 1
ATOM 2137 C C . ALA A 1 300 ? -15.316 -0.259 5.040 1.00 91.81 300 ALA A C 1
ATOM 2139 O O . ALA A 1 300 ? -16.032 -0.770 5.898 1.00 91.81 300 ALA A O 1
ATOM 2140 N N . PHE A 1 301 ? -13.983 -0.290 5.132 1.00 93.12 301 PHE A N 1
ATOM 2141 C CA . PHE A 1 301 ? -13.263 -0.877 6.263 1.00 93.12 301 PHE A CA 1
ATOM 2142 C C . PHE A 1 301 ? -13.678 -0.265 7.610 1.00 93.12 301 PHE A C 1
ATOM 2144 O O . PHE A 1 301 ? -13.978 -0.983 8.564 1.00 93.12 301 PHE A O 1
ATOM 2151 N N . GLN A 1 302 ? -13.738 1.063 7.693 1.00 94.12 302 GLN A N 1
ATOM 2152 C CA . GLN A 1 302 ? -14.112 1.782 8.910 1.00 94.12 302 GLN A CA 1
ATOM 2153 C C . GLN A 1 302 ? -15.551 1.504 9.347 1.00 94.12 302 GLN A C 1
ATOM 2155 O O . GLN A 1 302 ? -15.833 1.433 10.546 1.00 94.12 302 GLN A O 1
ATOM 2160 N N . ASP A 1 303 ? -16.470 1.360 8.397 1.00 95.00 303 ASP A N 1
ATOM 2161 C CA . ASP A 1 303 ? -17.861 1.026 8.686 1.00 95.00 303 ASP A CA 1
ATOM 2162 C C . ASP A 1 303 ? -17.986 -0.384 9.280 1.00 95.00 303 ASP A C 1
ATOM 2164 O O . ASP A 1 303 ? -18.700 -0.570 10.269 1.00 95.00 303 ASP A O 1
ATOM 2168 N N . GLU A 1 304 ? -17.211 -1.340 8.770 1.00 95.69 304 GLU A N 1
ATOM 2169 C CA . GLU A 1 304 ? -17.130 -2.707 9.293 1.00 95.69 304 GLU A CA 1
ATOM 2170 C C . GLU A 1 304 ? -16.528 -2.756 10.707 1.00 95.69 304 GLU A C 1
ATOM 2172 O O . GLU A 1 304 ? -17.098 -3.368 11.618 1.00 95.69 304 GLU A O 1
ATOM 2177 N N . VAL A 1 305 ? -15.423 -2.038 10.942 1.00 95.00 305 VAL A N 1
ATOM 2178 C CA . VAL A 1 305 ? -14.819 -1.917 12.281 1.00 95.00 305 VAL A CA 1
ATOM 2179 C C . VAL A 1 305 ? -15.812 -1.302 13.266 1.00 95.00 305 VAL A C 1
ATOM 2181 O O . VAL A 1 305 ? -15.982 -1.813 14.376 1.00 95.00 305 VAL A O 1
ATOM 2184 N N . ARG A 1 306 ? -16.514 -0.235 12.869 1.00 95.94 306 ARG A N 1
ATOM 2185 C CA . ARG A 1 306 ? -17.501 0.442 13.721 1.00 95.94 306 ARG A CA 1
ATOM 2186 C C . ARG A 1 306 ? -18.684 -0.464 14.048 1.00 95.94 306 ARG A C 1
ATOM 2188 O O . ARG A 1 306 ? -19.125 -0.481 15.197 1.00 95.94 306 ARG A O 1
ATOM 2195 N N . ALA A 1 307 ? -19.178 -1.228 13.076 1.00 96.12 307 ALA A N 1
ATOM 2196 C CA . ALA A 1 307 ? -20.249 -2.197 13.292 1.00 96.12 307 ALA A CA 1
ATOM 2197 C C . ALA A 1 307 ? -19.833 -3.291 14.292 1.00 96.12 307 ALA A C 1
ATOM 2199 O O . ALA A 1 307 ? -20.592 -3.614 15.214 1.00 96.12 307 ALA A O 1
ATOM 2200 N N . CYS A 1 308 ? -18.607 -3.809 14.168 1.00 97.19 308 CYS A N 1
ATOM 2201 C CA . CYS A 1 308 ? -18.054 -4.776 15.113 1.00 97.19 308 CYS A CA 1
ATOM 2202 C C . CYS A 1 308 ? -17.888 -4.182 16.523 1.00 97.19 308 CYS A C 1
ATOM 2204 O O . CYS A 1 308 ? -18.379 -4.758 17.494 1.00 97.19 308 CYS A O 1
ATOM 2206 N N . MET A 1 309 ? -17.283 -2.996 16.645 1.00 97.50 309 MET A N 1
ATOM 2207 C CA . MET A 1 309 ? -17.070 -2.330 17.937 1.00 97.50 309 MET A CA 1
ATOM 2208 C C . MET A 1 309 ? -18.394 -2.009 18.634 1.00 97.50 309 MET A C 1
ATOM 2210 O O . MET A 1 309 ? -18.551 -2.281 19.825 1.00 97.50 309 MET A O 1
ATOM 2214 N N . SER A 1 310 ? -19.387 -1.534 17.875 1.00 97.38 310 SER A N 1
ATOM 2215 C CA . SER A 1 310 ? -20.734 -1.301 18.394 1.00 97.38 310 SER A CA 1
ATOM 2216 C C . SER A 1 310 ? -21.382 -2.591 18.899 1.00 97.38 310 SER A C 1
ATOM 2218 O O . SER A 1 310 ? -22.066 -2.560 19.921 1.00 97.38 310 SER A O 1
ATOM 2220 N N . SER A 1 311 ? -21.149 -3.722 18.227 1.00 97.00 311 SER A N 1
ATOM 2221 C CA . SER A 1 311 ? -21.634 -5.039 18.665 1.00 97.00 311 SER A CA 1
ATOM 2222 C C . SER A 1 311 ? -20.932 -5.525 19.939 1.00 97.00 311 SER A C 1
ATOM 2224 O O . SER A 1 311 ? -21.552 -6.197 20.761 1.00 97.00 311 SER A O 1
ATOM 2226 N N . ALA A 1 312 ? -19.669 -5.139 20.139 1.00 96.62 312 ALA A N 1
ATOM 2227 C CA . ALA A 1 312 ? -18.912 -5.373 21.368 1.00 96.62 312 ALA A CA 1
ATOM 2228 C C . ALA A 1 312 ? -19.276 -4.402 22.514 1.00 96.62 312 ALA A C 1
ATOM 2230 O O . ALA A 1 312 ? -18.762 -4.542 23.621 1.00 96.62 312 ALA A O 1
ATOM 2231 N N . GLY A 1 313 ? -20.173 -3.436 22.276 1.00 97.50 313 GLY A N 1
ATOM 2232 C CA . GLY A 1 313 ? -20.612 -2.458 23.275 1.00 97.50 313 GLY A CA 1
ATOM 2233 C C . GLY A 1 313 ? -19.683 -1.253 23.435 1.00 97.50 313 GLY A C 1
ATOM 2234 O O . GLY A 1 313 ? -19.813 -0.517 24.412 1.00 97.50 313 GLY A O 1
ATOM 2235 N N . PHE A 1 314 ? -18.769 -1.032 22.489 1.00 97.62 314 PHE A N 1
ATOM 2236 C CA . PHE A 1 314 ? -17.840 0.092 22.494 1.00 97.62 314 PHE A CA 1
ATOM 2237 C C . PHE A 1 314 ? -18.189 1.115 21.410 1.00 97.62 314 PHE A C 1
ATOM 2239 O O . PHE A 1 314 ? -18.569 0.768 20.291 1.00 97.62 314 PHE A O 1
ATOM 2246 N N . GLU A 1 315 ? -18.025 2.399 21.726 1.00 96.88 315 GLU A N 1
ATOM 2247 C CA . GLU A 1 315 ? -18.042 3.456 20.716 1.00 96.88 315 GLU A CA 1
ATOM 2248 C C . GLU A 1 315 ? -16.718 3.446 19.938 1.00 96.88 315 GLU A C 1
ATOM 2250 O O . GLU A 1 315 ? -15.637 3.322 20.517 1.00 96.88 315 GLU A O 1
ATOM 2255 N N . TYR A 1 316 ? -16.811 3.597 18.619 1.00 95.06 316 TYR A N 1
ATOM 2256 C CA . TYR A 1 316 ? -15.665 3.782 17.737 1.00 95.06 316 TYR A CA 1
ATOM 2257 C C . TYR A 1 316 ? -15.865 5.073 16.949 1.00 95.06 316 TYR A C 1
ATOM 2259 O O . TYR A 1 316 ? -16.763 5.168 16.103 1.00 95.06 316 TYR A O 1
ATOM 2267 N N . ARG A 1 317 ? -15.057 6.088 17.264 1.00 92.50 317 ARG A N 1
ATOM 2268 C CA . ARG A 1 317 ? -15.164 7.409 16.646 1.00 92.50 317 ARG A CA 1
ATOM 2269 C C . ARG A 1 317 ? -14.698 7.342 15.203 1.00 92.50 317 ARG A C 1
ATOM 2271 O O . ARG A 1 317 ? -13.766 6.626 14.843 1.00 92.50 317 ARG A O 1
ATOM 2278 N N . TYR A 1 318 ? -15.372 8.119 14.372 1.00 87.12 318 TYR A N 1
ATOM 2279 C CA . TYR A 1 318 ? -14.972 8.287 12.991 1.00 87.12 318 TYR A CA 1
ATOM 2280 C C . TYR A 1 318 ? -13.614 8.988 12.909 1.00 87.12 318 TYR A C 1
ATOM 2282 O O . TYR A 1 318 ? -13.440 10.054 13.500 1.00 87.12 318 TYR A O 1
ATOM 2290 N N . TRP A 1 319 ? -12.687 8.416 12.143 1.00 86.31 319 TRP A N 1
ATOM 2291 C CA . TRP A 1 319 ? -11.420 9.054 11.810 1.00 86.31 319 TRP A CA 1
ATOM 2292 C C . TRP A 1 319 ? -10.989 8.692 10.385 1.00 86.31 319 TRP A C 1
ATOM 2294 O O . TRP A 1 319 ? -11.337 7.642 9.840 1.00 86.31 319 TRP A O 1
ATOM 2304 N N . GLN A 1 320 ? -10.232 9.595 9.772 1.00 84.75 320 GLN A N 1
ATOM 2305 C CA . GLN A 1 320 ? -9.658 9.440 8.439 1.00 84.75 320 GLN A CA 1
ATOM 2306 C C . GLN A 1 320 ? -8.160 9.711 8.556 1.00 84.75 320 GLN A C 1
ATOM 2308 O O . GLN A 1 320 ? -7.788 10.783 9.035 1.00 84.75 320 GLN A O 1
ATOM 2313 N N . TYR A 1 321 ? -7.306 8.785 8.113 1.00 80.56 321 TYR A N 1
ATOM 2314 C CA . TYR A 1 321 ? -5.853 8.952 8.250 1.00 80.56 321 TYR A CA 1
ATOM 2315 C C . TYR A 1 321 ? -5.323 10.148 7.432 1.00 80.56 321 TYR A C 1
ATOM 2317 O O . TYR A 1 321 ? -4.327 10.761 7.804 1.00 80.56 321 TYR A O 1
ATOM 2325 N N . TRP A 1 322 ? -6.000 10.501 6.334 1.00 76.94 322 TRP A N 1
ATOM 2326 C CA . TRP A 1 322 ? -5.621 11.605 5.444 1.00 76.94 322 TRP A CA 1
ATOM 2327 C C . TRP A 1 322 ? -6.153 12.968 5.884 1.00 76.94 322 TRP A C 1
ATOM 2329 O O . TRP A 1 322 ? -5.780 13.987 5.306 1.00 76.94 322 TRP A O 1
ATOM 2339 N N . ASN A 1 323 ? -7.056 13.016 6.864 1.00 81.69 323 ASN A N 1
ATOM 2340 C CA . ASN A 1 323 ? -7.615 14.277 7.319 1.00 81.69 323 ASN A CA 1
ATOM 2341 C C . ASN A 1 323 ? -6.788 14.793 8.502 1.00 81.69 323 ASN A C 1
ATOM 2343 O O . ASN A 1 323 ? -6.828 14.198 9.582 1.00 81.69 323 ASN A O 1
ATOM 2347 N N . PRO A 1 324 ? -6.090 15.930 8.341 1.00 79.19 324 PRO A N 1
ATOM 2348 C CA . PRO A 1 324 ? -5.214 16.464 9.377 1.00 79.19 324 PRO A CA 1
ATOM 2349 C C . PRO A 1 324 ? -5.961 16.854 10.660 1.00 79.19 324 PRO A C 1
ATOM 2351 O O . PRO A 1 324 ? -5.337 16.987 11.709 1.00 79.19 324 PRO A O 1
ATOM 2354 N N . ALA A 1 325 ? -7.292 17.002 10.616 1.00 80.75 325 ALA A N 1
ATOM 2355 C CA . ALA A 1 325 ? -8.106 17.202 11.812 1.00 80.75 325 ALA A CA 1
ATOM 2356 C C . ALA A 1 325 ? -8.101 15.986 12.762 1.00 80.75 325 ALA A C 1
ATOM 2358 O O . ALA A 1 325 ? -8.448 16.143 13.930 1.00 80.75 325 ALA A O 1
ATOM 2359 N N . TYR A 1 326 ? -7.709 14.799 12.279 1.00 80.19 326 TYR A N 1
ATOM 2360 C CA . TYR A 1 326 ? -7.590 13.568 13.069 1.00 80.19 326 TYR A CA 1
ATOM 2361 C C . TYR A 1 326 ? -6.143 13.174 13.383 1.00 80.19 326 TYR A C 1
ATOM 2363 O O . TYR A 1 326 ? -5.920 12.103 13.946 1.00 80.19 326 TYR A O 1
ATOM 2371 N N . THR A 1 327 ? -5.154 14.010 13.056 1.00 77.56 327 THR A N 1
ATOM 2372 C CA . THR A 1 327 ? -3.766 13.747 13.446 1.00 77.56 327 THR A CA 1
ATOM 2373 C C . THR A 1 327 ? -3.673 13.737 14.968 1.00 77.56 327 THR A C 1
ATOM 2375 O O . THR A 1 327 ? -3.857 14.770 15.618 1.00 77.56 327 THR A O 1
ATOM 2378 N N . ALA A 1 328 ? -3.399 12.565 15.544 1.00 73.25 328 ALA A N 1
ATOM 2379 C CA . ALA A 1 328 ? -3.225 12.442 16.981 1.00 73.25 328 ALA A CA 1
ATOM 2380 C C . ALA A 1 328 ? -2.046 13.329 17.428 1.00 73.25 328 ALA A C 1
ATOM 2382 O O . ALA A 1 328 ? -0.995 13.327 16.776 1.00 73.25 328 ALA A O 1
ATOM 2383 N N . PRO A 1 329 ? -2.181 14.095 18.525 1.00 76.31 329 PRO A N 1
ATOM 2384 C CA . PRO A 1 329 ? -1.039 14.789 19.098 1.00 76.31 329 PRO A CA 1
ATOM 2385 C C . PRO A 1 329 ? 0.039 13.768 19.512 1.00 76.31 329 PRO A C 1
ATOM 2387 O O . PRO A 1 329 ? -0.282 12.603 19.751 1.00 76.31 329 PRO A O 1
ATOM 2390 N N . PRO A 1 330 ? 1.318 14.164 19.625 1.00 76.06 330 PRO A N 1
ATOM 2391 C CA . PRO A 1 330 ? 2.372 13.270 20.101 1.00 76.06 330 PRO A CA 1
ATOM 2392 C C . PRO A 1 330 ? 2.006 12.649 21.460 1.00 76.06 330 PRO A C 1
ATOM 2394 O O . PRO A 1 330 ? 1.725 13.375 22.413 1.00 76.06 330 PRO A O 1
ATOM 2397 N N . GLY A 1 331 ? 1.982 11.312 21.544 1.00 73.50 331 GLY A N 1
ATOM 2398 C CA . GLY A 1 331 ? 1.525 10.574 22.735 1.00 73.50 331 GLY A CA 1
ATOM 2399 C C . GLY A 1 331 ? 0.002 10.560 22.941 1.00 73.50 331 GLY A C 1
ATOM 2400 O O . GLY A 1 331 ? -0.468 10.224 24.025 1.00 73.50 331 GLY A O 1
ATOM 2401 N N . GLY A 1 332 ? -0.760 10.969 21.927 1.00 67.88 332 GLY A N 1
ATOM 2402 C CA . GLY A 1 332 ? -2.208 11.095 21.957 1.00 67.88 332 GLY A CA 1
ATOM 2403 C C . GLY A 1 332 ? -2.953 9.770 21.847 1.00 67.88 332 GLY A C 1
ATOM 2404 O O . GLY A 1 332 ? -2.461 8.779 21.311 1.00 67.88 332 GLY A O 1
ATOM 2405 N N . ILE A 1 333 ? -4.183 9.809 22.352 1.00 69.75 333 ILE A N 1
ATOM 2406 C CA . ILE A 1 333 ? -5.210 8.784 22.186 1.00 69.75 333 ILE A CA 1
ATOM 2407 C C . ILE A 1 333 ? -5.424 8.536 20.682 1.00 69.75 333 ILE A C 1
ATOM 2409 O O . ILE A 1 333 ? -5.392 9.481 19.888 1.00 69.75 333 ILE A O 1
ATOM 2413 N N . LEU A 1 334 ? -5.633 7.276 20.284 1.00 77.38 334 LEU A N 1
ATOM 2414 C CA . LEU A 1 334 ? -5.987 6.935 18.903 1.00 77.38 334 LEU A CA 1
ATOM 2415 C C . LEU A 1 334 ? -7.198 7.776 18.479 1.00 77.38 334 LEU A C 1
ATOM 2417 O O . LEU A 1 334 ? -8.159 7.875 19.233 1.00 77.38 334 LEU A O 1
ATOM 2421 N N . ALA A 1 335 ? -7.195 8.352 17.274 1.00 83.25 335 ALA A N 1
ATOM 2422 C CA . ALA A 1 335 ? -8.275 9.245 16.828 1.00 83.25 335 ALA A CA 1
ATOM 2423 C C . ALA A 1 335 ? -9.682 8.603 16.894 1.00 83.25 335 ALA A C 1
ATOM 2425 O O . ALA A 1 335 ? -10.687 9.304 17.008 1.00 83.25 335 ALA A O 1
ATOM 2426 N N . ALA A 1 336 ? -9.743 7.268 16.856 1.00 90.62 336 ALA A N 1
ATOM 2427 C CA . ALA A 1 336 ? -10.960 6.476 16.992 1.00 90.62 336 ALA A CA 1
ATOM 2428 C C . ALA A 1 336 ? -11.425 6.225 18.439 1.00 90.62 336 ALA A C 1
ATOM 2430 O O . ALA A 1 336 ? -12.582 5.856 18.650 1.00 90.62 336 ALA A O 1
ATOM 2431 N N . GLU A 1 337 ? -10.539 6.346 19.428 1.00 93.56 337 GLU A N 1
ATOM 2432 C CA . GLU A 1 337 ? -10.840 6.009 20.821 1.00 93.56 337 GLU A CA 1
ATOM 2433 C C . GLU A 1 337 ? -11.671 7.139 21.474 1.00 93.56 337 GLU A C 1
ATOM 2435 O O . GLU A 1 337 ? -11.362 8.330 21.317 1.00 93.56 337 GLU A O 1
ATOM 2440 N N . PRO A 1 338 ? -12.759 6.800 22.193 1.00 93.88 338 PRO A N 1
ATOM 2441 C CA . PRO A 1 338 ? -13.510 7.759 22.994 1.00 93.88 338 PRO A CA 1
ATOM 2442 C C . PRO A 1 338 ? -12.637 8.491 24.018 1.00 93.88 338 PRO A C 1
ATOM 2444 O O . PRO A 1 338 ? -11.768 7.913 24.665 1.00 93.88 338 PRO A O 1
ATOM 2447 N N . GLU A 1 339 ? -12.896 9.780 24.211 1.00 91.81 339 GLU A N 1
ATOM 2448 C CA . GLU A 1 339 ? -12.220 10.545 25.257 1.00 91.81 339 GLU A CA 1
ATOM 2449 C C . GLU A 1 339 ? -12.716 10.135 26.651 1.00 91.81 339 GLU A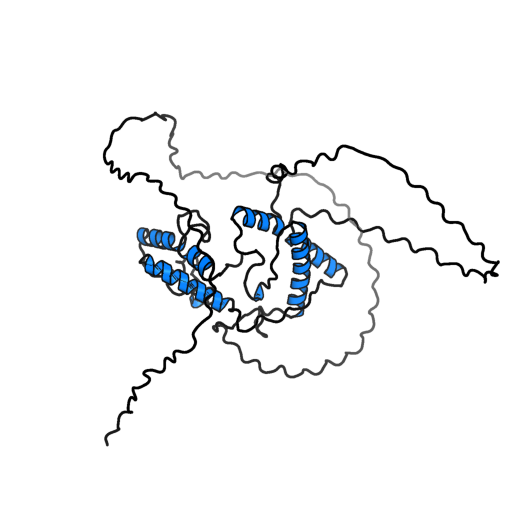 C 1
ATOM 2451 O O . GLU A 1 339 ? -13.883 9.796 26.845 1.00 91.81 339 GLU A O 1
ATOM 2456 N N . GLY A 1 340 ? -11.831 10.211 27.649 1.00 92.44 340 GLY A N 1
ATOM 2457 C CA . GLY A 1 340 ? -12.207 10.022 29.053 1.00 92.44 340 GLY A CA 1
ATOM 2458 C C . GLY A 1 340 ? -12.413 8.570 29.493 1.00 92.44 340 GLY A C 1
ATOM 2459 O O . GLY A 1 340 ? -12.931 8.357 30.588 1.00 92.44 340 GLY A O 1
ATOM 2460 N N . LEU A 1 341 ? -11.998 7.581 28.693 1.00 93.75 341 LEU A N 1
ATOM 2461 C CA . LEU A 1 341 ? -11.938 6.192 29.153 1.00 93.75 341 LEU A CA 1
ATOM 2462 C C . LEU A 1 341 ? -10.939 6.061 30.309 1.00 93.75 341 LEU A C 1
ATOM 2464 O O . LEU A 1 341 ? -9.808 6.552 30.225 1.00 93.75 341 LEU A O 1
ATOM 2468 N N . ASP A 1 342 ? -11.353 5.381 31.380 1.00 95.62 342 ASP A N 1
ATOM 2469 C CA . ASP A 1 342 ? -10.412 4.909 32.392 1.00 95.62 342 ASP A CA 1
ATOM 2470 C C . ASP A 1 342 ? -9.521 3.792 31.827 1.00 95.62 342 ASP A C 1
ATOM 2472 O O . ASP A 1 342 ? -9.778 3.241 30.756 1.00 95.62 342 ASP A O 1
ATOM 2476 N N . GLU A 1 343 ? -8.446 3.465 32.541 1.00 93.50 343 GLU A N 1
ATOM 2477 C CA . GLU A 1 343 ? -7.442 2.513 32.058 1.00 93.50 343 GLU A CA 1
ATOM 2478 C C . GLU A 1 343 ? -8.026 1.117 31.793 1.00 93.50 343 GLU A C 1
ATOM 2480 O O . GLU A 1 343 ? -7.690 0.475 30.800 1.00 93.50 343 GLU A O 1
ATOM 2485 N N . ALA A 1 344 ? -8.950 0.659 32.644 1.00 95.44 344 ALA A N 1
ATOM 2486 C CA . ALA A 1 344 ? -9.578 -0.649 32.487 1.00 95.44 344 ALA A CA 1
ATOM 2487 C C . ALA A 1 344 ? -10.488 -0.693 31.249 1.00 95.44 344 ALA A C 1
ATOM 2489 O O . ALA A 1 344 ? -10.458 -1.657 30.483 1.00 95.44 344 ALA A O 1
ATOM 2490 N N . THR A 1 345 ? -11.268 0.363 31.026 1.00 95.94 345 THR A N 1
ATOM 2491 C CA . THR A 1 345 ? -12.164 0.489 29.874 1.00 95.94 345 THR A CA 1
ATOM 2492 C C . THR A 1 345 ? -11.375 0.686 28.586 1.00 95.94 345 THR A C 1
ATOM 2494 O O . THR A 1 345 ? -11.723 0.088 27.570 1.00 95.94 345 THR A O 1
ATOM 2497 N N . ARG A 1 346 ? -10.278 1.452 28.622 1.00 93.94 346 ARG A N 1
ATOM 2498 C CA . ARG A 1 346 ? -9.353 1.596 27.492 1.00 93.94 346 ARG A CA 1
ATOM 2499 C C . ARG A 1 346 ? -8.727 0.260 27.114 1.00 93.94 346 ARG A C 1
ATOM 2501 O O . ARG A 1 346 ? -8.737 -0.096 25.941 1.00 93.94 346 ARG A O 1
ATOM 2508 N N . ALA A 1 347 ? -8.239 -0.508 28.087 1.00 92.31 347 ALA A N 1
ATOM 2509 C CA . ALA A 1 347 ? -7.686 -1.834 27.829 1.00 92.31 347 ALA A CA 1
ATOM 2510 C C . ALA A 1 347 ? -8.729 -2.772 27.195 1.00 92.31 347 ALA A C 1
ATOM 2512 O O . ALA A 1 347 ? -8.420 -3.479 26.238 1.00 92.31 347 ALA A O 1
ATOM 2513 N N . ALA A 1 348 ? -9.978 -2.743 27.674 1.00 94.62 348 ALA A N 1
ATOM 2514 C CA . ALA A 1 348 ? -11.067 -3.526 27.090 1.00 94.62 348 ALA A CA 1
ATOM 2515 C C . ALA A 1 348 ? -11.431 -3.066 25.664 1.00 94.62 348 ALA A C 1
ATOM 2517 O O . ALA A 1 348 ? -11.645 -3.902 24.788 1.00 94.62 348 ALA A O 1
ATOM 2518 N N . TRP A 1 349 ? -11.440 -1.753 25.415 1.00 95.19 349 TRP A N 1
ATOM 2519 C CA . TRP A 1 349 ? -11.653 -1.171 24.089 1.00 95.19 349 TRP A CA 1
ATOM 2520 C C . TRP A 1 349 ? -10.547 -1.587 23.108 1.00 95.19 349 TRP A C 1
ATOM 2522 O O . TRP A 1 349 ? -10.843 -2.043 22.005 1.00 95.19 349 TRP A O 1
ATOM 2532 N N . GLN A 1 350 ? -9.277 -1.510 23.521 1.00 92.44 350 GLN A N 1
ATOM 2533 C CA . GLN A 1 350 ? -8.135 -1.925 22.699 1.00 92.44 350 GLN A CA 1
ATOM 2534 C C . GLN A 1 350 ? -8.158 -3.428 22.424 1.00 92.44 350 GLN A C 1
ATOM 2536 O O . GLN A 1 350 ? -7.896 -3.843 21.296 1.00 92.44 350 GLN A O 1
ATOM 2541 N N . ALA A 1 351 ? -8.534 -4.237 23.418 1.00 92.69 351 ALA A N 1
ATOM 2542 C CA . ALA A 1 351 ? -8.693 -5.674 23.244 1.00 92.69 351 ALA A CA 1
ATOM 2543 C C . ALA A 1 351 ? -9.831 -6.023 22.270 1.00 92.69 351 ALA A C 1
ATOM 2545 O O . ALA A 1 351 ? -9.693 -6.945 21.473 1.00 92.69 351 ALA A O 1
ATOM 2546 N N . ALA A 1 352 ? -10.943 -5.281 22.284 1.00 95.06 352 ALA A N 1
ATOM 2547 C CA . ALA A 1 352 ? -12.014 -5.460 21.303 1.00 95.06 352 ALA A CA 1
ATOM 2548 C C . ALA A 1 352 ? -11.568 -5.053 19.889 1.00 95.06 352 ALA A C 1
ATOM 2550 O O . ALA A 1 352 ? -11.871 -5.745 18.915 1.00 95.06 352 ALA A O 1
ATOM 2551 N N . LEU A 1 353 ? -10.820 -3.952 19.769 1.00 93.75 353 LEU A N 1
ATOM 2552 C CA . LEU A 1 353 ? -10.370 -3.448 18.477 1.00 93.75 353 LEU A CA 1
ATOM 2553 C C . LEU A 1 353 ? -9.297 -4.339 17.843 1.00 93.75 353 LEU A C 1
ATOM 2555 O O . LEU A 1 353 ? -9.440 -4.737 16.690 1.00 93.75 353 LEU A O 1
ATOM 2559 N N . TYR A 1 354 ? -8.236 -4.653 18.583 1.00 91.69 354 TYR A N 1
ATOM 2560 C CA . TYR A 1 354 ? -7.044 -5.322 18.055 1.00 91.69 354 TYR A CA 1
ATOM 2561 C C . TYR A 1 354 ? -6.949 -6.801 18.427 1.00 91.69 354 TYR A C 1
ATOM 2563 O O . TYR A 1 354 ? -6.173 -7.532 17.817 1.00 91.69 354 TYR A O 1
ATOM 2571 N N . GLY A 1 355 ? -7.756 -7.263 19.382 1.00 90.81 355 GLY A N 1
ATOM 2572 C CA . GLY A 1 355 ? -7.662 -8.612 19.925 1.00 90.81 355 GLY A CA 1
ATOM 2573 C C . GLY A 1 355 ? -6.741 -8.710 21.140 1.00 90.81 355 GLY A C 1
ATOM 2574 O O . GLY A 1 355 ? -6.455 -7.724 21.820 1.00 90.81 355 GLY A O 1
ATOM 2575 N N . ALA A 1 356 ? -6.278 -9.924 21.444 1.00 83.00 356 ALA A N 1
ATOM 2576 C CA . ALA A 1 356 ? -5.387 -10.152 22.579 1.00 83.00 356 ALA A CA 1
ATOM 2577 C C . ALA A 1 356 ? -4.037 -9.430 22.396 1.00 83.00 356 ALA A C 1
ATOM 2579 O O . ALA A 1 356 ? -3.427 -9.482 21.324 1.00 83.00 356 ALA A O 1
ATOM 2580 N N . ALA A 1 357 ? -3.560 -8.789 23.469 1.00 73.50 357 ALA A N 1
ATOM 2581 C CA . ALA A 1 357 ? -2.295 -8.060 23.480 1.00 73.50 357 ALA A CA 1
ATOM 2582 C C . ALA A 1 357 ? -1.123 -8.936 23.000 1.00 73.50 357 ALA A C 1
ATOM 2584 O O . ALA A 1 357 ? -0.995 -10.089 23.411 1.00 73.50 357 ALA A O 1
ATOM 2585 N N . GLY A 1 358 ? -0.259 -8.364 22.157 1.00 68.25 358 GLY A N 1
ATOM 2586 C CA . GLY A 1 358 ? 0.909 -9.044 21.584 1.00 68.25 358 GLY A CA 1
ATOM 2587 C C . GLY A 1 358 ? 0.679 -9.689 20.214 1.00 68.25 358 GLY A C 1
ATOM 2588 O O . GLY A 1 358 ? 1.643 -10.155 19.619 1.00 68.25 358 GLY A O 1
ATOM 2589 N N . SER A 1 359 ? -0.551 -9.678 19.697 1.00 65.50 359 SER A N 1
ATOM 2590 C CA . SER A 1 359 ? -0.837 -10.077 18.312 1.00 65.50 359 SER A CA 1
ATOM 2591 C C . SER 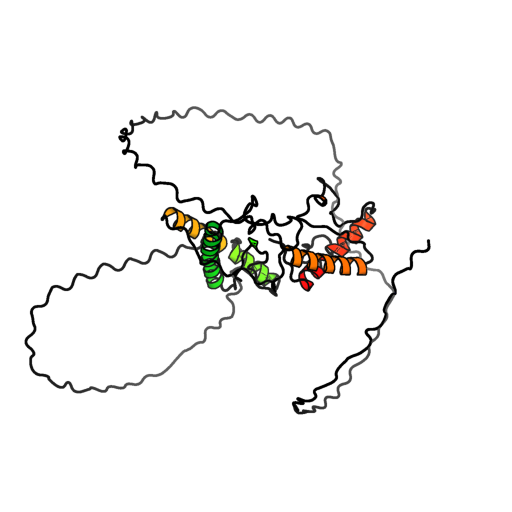A 1 359 ? -0.717 -8.867 17.385 1.00 65.50 359 SER A C 1
ATOM 2593 O O . SER A 1 359 ? -1.058 -7.749 17.788 1.00 65.50 359 SER A O 1
ATOM 2595 N N . ALA A 1 360 ? -0.281 -9.064 16.139 1.00 63.78 360 ALA A N 1
ATOM 2596 C CA . ALA A 1 360 ? -0.412 -8.014 15.134 1.00 63.78 360 ALA A CA 1
ATOM 2597 C C . ALA A 1 360 ? -1.905 -7.632 14.977 1.00 63.78 360 ALA A C 1
ATOM 2599 O O . ALA A 1 360 ? -2.771 -8.503 15.123 1.00 63.78 360 ALA A O 1
ATOM 2600 N N . PRO A 1 361 ? -2.245 -6.366 14.656 1.00 60.78 361 PRO A N 1
ATOM 2601 C CA . PRO A 1 361 ? -3.634 -5.928 14.456 1.00 60.78 361 PRO A CA 1
ATOM 2602 C C . PRO A 1 361 ? -4.438 -6.779 13.457 1.00 60.78 361 PRO A C 1
ATOM 2604 O O . PRO A 1 361 ? -5.667 -6.807 13.511 1.00 60.78 361 PRO A O 1
ATOM 2607 N N . SER A 1 362 ? -3.749 -7.461 12.540 1.00 62.72 362 SER A N 1
ATOM 2608 C CA . SER A 1 362 ? -4.302 -8.396 11.557 1.00 62.72 362 SER A CA 1
ATOM 2609 C C . SER A 1 362 ? -4.545 -9.811 12.075 1.00 62.72 362 SER A C 1
ATOM 2611 O O . SER A 1 362 ? -5.388 -10.507 11.518 1.00 62.72 362 SER A O 1
ATOM 2613 N N . GLU A 1 363 ? -3.876 -10.225 13.146 1.00 67.56 363 GLU A N 1
ATOM 2614 C CA . GLU A 1 363 ? -3.861 -11.612 13.627 1.00 67.56 363 GLU A CA 1
ATOM 2615 C C . GLU A 1 363 ? -4.648 -11.801 14.928 1.00 67.56 363 GLU A C 1
ATOM 2617 O O . GLU A 1 363 ? -5.139 -12.892 15.209 1.00 67.56 363 GLU A O 1
ATOM 2622 N N . GLY A 1 364 ? -4.812 -10.738 15.724 1.00 68.81 364 GLY A N 1
ATOM 2623 C CA . GLY A 1 364 ? -5.392 -10.825 17.069 1.00 68.81 364 GLY A CA 1
ATOM 2624 C C . GLY A 1 364 ? -6.885 -11.164 17.138 1.00 68.81 364 GLY A C 1
ATOM 2625 O O . GLY A 1 364 ? -7.413 -11.350 18.235 1.00 68.81 364 GLY A O 1
ATOM 2626 N N . GLY A 1 365 ? -7.586 -11.246 16.002 1.00 81.00 365 GLY A N 1
ATOM 2627 C CA . GLY A 1 365 ? -9.010 -11.599 15.956 1.00 81.00 365 GLY A CA 1
ATOM 2628 C C . GLY A 1 365 ? -9.963 -10.508 16.465 1.00 81.00 365 GLY A C 1
ATOM 2629 O O . GLY A 1 365 ? -11.125 -10.798 16.741 1.00 81.00 365 GLY A O 1
ATOM 2630 N N . GLY A 1 366 ? -9.494 -9.262 16.594 1.00 91.31 366 GLY A N 1
ATOM 2631 C CA . GLY A 1 366 ? -10.323 -8.111 16.963 1.00 91.31 366 GLY A CA 1
ATOM 2632 C C . GLY A 1 366 ? -11.185 -7.563 15.818 1.00 91.31 366 GLY A C 1
ATOM 2633 O O . GLY A 1 366 ? -11.195 -8.068 14.688 1.00 91.31 366 GLY A O 1
ATOM 2634 N N . CYS A 1 367 ? -11.895 -6.471 16.098 1.00 95.19 367 CYS A N 1
ATOM 2635 C CA . CYS A 1 367 ? -12.710 -5.771 15.106 1.00 95.19 367 CYS A CA 1
ATOM 2636 C C . CYS A 1 367 ? -11.906 -5.231 13.918 1.00 95.19 367 CYS A C 1
ATOM 2638 O O . CYS A 1 367 ? -12.437 -5.157 12.813 1.00 95.19 367 CYS A O 1
ATOM 2640 N N . TRP A 1 368 ? -10.625 -4.918 14.113 1.00 92.00 368 TRP A N 1
ATOM 2641 C CA . TRP A 1 368 ? -9.711 -4.520 13.046 1.00 92.00 368 TRP A CA 1
ATOM 2642 C C . TRP A 1 368 ? -9.492 -5.649 12.026 1.00 92.00 368 TRP A C 1
ATOM 2644 O O . TRP A 1 368 ? -9.694 -5.456 10.827 1.00 92.00 368 TRP A O 1
ATOM 2654 N N . ALA A 1 369 ? -9.163 -6.856 12.496 1.00 88.94 369 ALA A N 1
ATOM 2655 C CA . ALA A 1 369 ? -9.006 -8.042 11.649 1.00 88.94 369 ALA A CA 1
ATOM 2656 C C . ALA A 1 369 ? -10.314 -8.413 10.929 1.00 88.94 369 ALA A C 1
ATOM 2658 O O . ALA A 1 369 ? -10.303 -8.758 9.743 1.00 88.94 369 ALA A O 1
ATOM 2659 N N . SER A 1 370 ? -11.448 -8.269 11.623 1.00 89.88 370 SER A N 1
ATOM 2660 C CA . SER A 1 370 ? -12.778 -8.465 11.034 1.00 89.88 370 SER A CA 1
ATOM 2661 C C . SER A 1 370 ? -13.029 -7.482 9.890 1.00 89.88 370 SER A C 1
ATOM 2663 O O . SER A 1 370 ? -13.381 -7.914 8.796 1.00 89.88 370 SER A O 1
ATOM 2665 N N . GLY A 1 371 ? -12.759 -6.189 10.105 1.00 91.62 371 GLY A N 1
ATOM 2666 C CA . GLY A 1 371 ? -12.905 -5.162 9.077 1.00 91.62 371 GLY A CA 1
ATOM 2667 C C . GLY A 1 371 ? -12.026 -5.416 7.854 1.00 91.62 371 GLY A C 1
ATOM 2668 O O . GLY A 1 371 ? -12.504 -5.305 6.728 1.00 91.62 371 GLY A O 1
ATOM 2669 N N . MET A 1 372 ? -10.757 -5.801 8.033 1.00 88.31 372 MET A N 1
ATOM 2670 C CA . MET A 1 372 ? -9.867 -6.121 6.902 1.00 88.31 372 MET A CA 1
ATOM 2671 C C . MET A 1 372 ? -10.341 -7.350 6.122 1.00 88.31 372 MET A C 1
ATOM 2673 O O . MET A 1 372 ? -10.189 -7.421 4.901 1.00 88.31 372 MET A O 1
ATOM 2677 N N . SER A 1 373 ? -10.924 -8.327 6.817 1.00 85.81 373 SER A N 1
ATOM 2678 C CA . SER A 1 373 ? -11.444 -9.542 6.191 1.00 85.81 373 SER A CA 1
ATOM 2679 C C . SER A 1 373 ? -12.731 -9.280 5.408 1.00 85.81 373 SER A C 1
ATOM 2681 O O . SER A 1 373 ? -12.882 -9.814 4.313 1.00 85.81 373 SER A O 1
ATOM 2683 N N . SER A 1 374 ? -13.647 -8.457 5.935 1.00 87.81 374 SER A N 1
ATOM 2684 C CA . SER A 1 374 ? -14.944 -8.191 5.297 1.00 87.81 374 SER A CA 1
ATOM 2685 C C . SER A 1 374 ? -14.872 -7.153 4.179 1.00 87.81 374 SER A C 1
ATOM 2687 O O . SER A 1 374 ? -15.494 -7.342 3.136 1.00 87.81 374 SER A O 1
ATOM 2689 N N . SER A 1 375 ? -14.090 -6.086 4.358 1.00 87.25 375 SER A N 1
ATOM 2690 C CA . SER A 1 375 ? -13.937 -5.031 3.343 1.00 87.25 375 SER A CA 1
ATOM 2691 C C . SER A 1 375 ? -12.943 -5.384 2.235 1.00 87.25 375 SER A C 1
ATOM 2693 O O . SER A 1 375 ? -12.918 -4.722 1.201 1.00 87.25 375 SER A O 1
ATOM 2695 N N . GLY A 1 376 ? -12.081 -6.382 2.459 1.00 83.38 376 GLY A N 1
ATOM 2696 C CA . GLY A 1 376 ? -10.928 -6.642 1.596 1.00 83.38 376 GLY A CA 1
ATOM 2697 C C . GLY A 1 376 ? -9.826 -5.582 1.706 1.00 83.38 376 GLY A C 1
ATOM 2698 O O . GLY A 1 376 ? -8.834 -5.672 0.985 1.00 83.38 376 GLY A O 1
ATOM 2699 N N . TYR A 1 377 ? -9.958 -4.599 2.608 1.00 84.38 377 TYR A N 1
ATOM 2700 C CA . TYR A 1 377 ? -8.927 -3.594 2.836 1.00 84.38 377 TYR A CA 1
ATOM 2701 C C . TYR A 1 377 ? -7.638 -4.249 3.346 1.00 84.38 377 TYR A C 1
ATOM 2703 O O . TYR A 1 377 ? -7.646 -5.133 4.213 1.00 84.38 377 TYR A O 1
ATOM 2711 N N . ARG A 1 378 ? -6.510 -3.801 2.799 1.00 76.44 378 ARG A N 1
ATOM 2712 C CA . ARG A 1 378 ? -5.163 -4.163 3.232 1.00 76.44 378 ARG A CA 1
ATOM 2713 C C . ARG A 1 378 ? -4.418 -2.860 3.464 1.00 76.44 378 ARG A C 1
ATOM 2715 O O . ARG A 1 378 ? -4.335 -2.035 2.559 1.00 76.44 378 ARG A O 1
ATOM 2722 N N . ALA A 1 379 ? -3.944 -2.665 4.692 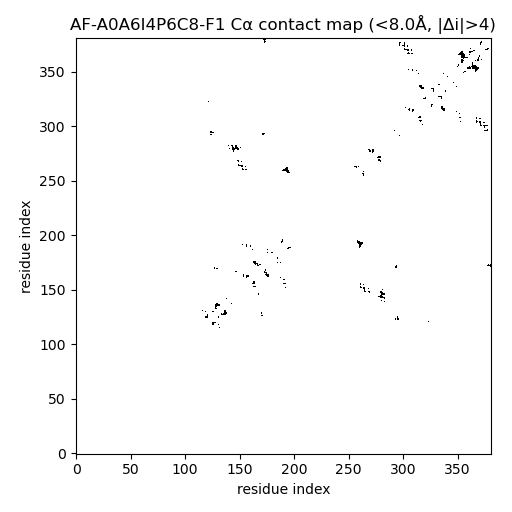1.00 65.62 379 ALA A N 1
ATOM 2723 C CA . ALA A 1 379 ? -3.052 -1.555 4.981 1.00 65.62 379 ALA A CA 1
ATOM 2724 C C . ALA A 1 379 ? -1.764 -1.738 4.170 1.00 65.62 379 ALA A C 1
ATOM 2726 O O . ALA A 1 379 ? -1.308 -2.866 3.980 1.00 65.62 379 ALA A O 1
ATOM 2727 N N . PHE A 1 380 ? -1.199 -0.634 3.693 1.00 53.81 380 PHE A N 1
ATOM 2728 C CA . PHE A 1 380 ? 0.109 -0.629 3.050 1.00 53.81 380 PHE A CA 1
ATOM 2729 C C . PHE A 1 380 ? 1.146 -1.167 4.040 1.00 53.81 380 PHE A C 1
ATOM 2731 O O . PHE A 1 380 ? 1.263 -0.630 5.145 1.00 53.81 380 PHE A O 1
ATOM 2738 N N . ALA A 1 381 ? 1.823 -2.252 3.664 1.00 41.75 381 ALA A N 1
ATOM 2739 C CA . ALA A 1 381 ? 2.971 -2.784 4.390 1.00 41.75 381 ALA A CA 1
ATOM 2740 C C . ALA A 1 381 ? 4.246 -2.018 4.020 1.00 41.75 381 ALA A C 1
ATOM 2742 O O . ALA A 1 381 ? 4.390 -1.661 2.825 1.00 41.75 381 ALA A O 1
#

Organism: NCBI:txid2662446

Solvent-accessible surface area (backbone atoms only — not comparable to full-atom values): 25913 Å² total; per-residue (Å²): 136,89,82,81,81,86,83,85,83,85,86,87,78,86,84,85,81,90,81,84,87,86,83,86,77,90,76,86,88,80,89,78,91,78,93,76,88,81,80,92,78,86,79,91,85,80,88,87,82,91,87,80,88,74,87,83,84,80,85,86,78,85,79,80,88,74,93,80,79,86,77,88,76,83,80,82,79,80,86,81,81,84,79,84,79,80,85,78,83,82,77,84,77,81,85,77,76,82,77,81,79,73,77,82,74,77,75,76,81,81,69,81,73,74,88,69,73,82,70,54,87,82,43,58,86,55,44,53,39,76,36,90,89,40,95,62,38,56,52,70,67,58,52,17,30,51,46,24,24,47,50,46,22,37,52,45,30,47,73,72,73,38,79,57,47,95,64,49,75,80,61,42,67,62,41,67,69,85,88,60,51,73,70,54,46,52,52,50,48,30,50,37,60,25,49,83,68,86,80,68,80,83,68,80,85,76,80,78,74,78,80,79,86,71,88,86,80,93,82,89,82,88,81,87,80,85,84,79,88,76,82,93,76,88,78,74,87,82,71,85,75,77,76,79,73,79,76,77,74,78,74,78,79,75,77,81,60,71,41,22,22,51,43,54,14,50,52,52,36,52,52,22,47,76,70,74,51,58,41,61,39,83,78,74,79,76,81,56,94,87,54,73,41,50,52,44,33,49,50,49,19,51,51,43,25,35,54,43,31,48,73,74,73,39,80,56,47,84,68,48,95,86,41,76,93,44,60,54,56,95,96,47,68,58,55,33,56,66,83,88,62,50,72,70,56,42,53,52,50,48,34,49,38,29,13,56,89,90,44,55,54,73,69,26,72,10,22,45,23,50,10,32,66,73,51,67,42,61,81,83,127

pLDDT: mean 71.14, std 21.38, range [32.16, 97.62]

Mean predicted aligned error: 18.41 Å

Secondary structure (DSSP, 8-state):
-PPPPPPP--------------------------------------------------------------------PPPPP--PPP---PPPPP-PPPPPPPP-PPPPP-----------TTSTT--TTTSTT-TTPPPHHHHHHHHHHHHHHHHHHHHTT-------GGG---SSPTT--HHHHHHHHHHHHT---TTTTTSS-------------------PPPP-PPPPP-PPP---PPPPPPPPPPPPPPPPPTTHHHHHHHHHHHHHHHTT-----PPPPPPPTTSPPHHHHHHHHHHHHHHHHHHTT-------TT-GGG-PPTTPPPTTSPTT--HHHHHHHHHHHHBSTTS-TTTSBSHHHHHHHHH------

Sequence (381 aa):
MLGRPPKTTRDARERISPSVLRRTRVFGLVAAVGVGALAVSGLALAAGTQAGLRSLDGVIAGGTFDPDRDDSGSSSVPGDAGSALPESSETPTPSTAPTPSAPPTSAPPTTDAPDVPATDPMSPEYNPYTTVGDPAYLTEGVRREWLGQEAVVRDCMSAAGFEYLPWQWWYGGSPLPTGLSADEEAAWYAAYAGGAADGAATSSAFHAEPVNESEAEAEQGTDAVPETAEPPVTEPPVTPTPEPTPDPTPDPTPTPDPGGCRAVGQAAAEAAVAAGAPLAADLPAAPGPEVPTEREAWLAFQDEVRACMSSAGFEYRYWQYWNPAYTAPPGGILAAEPEGLDEATRAAWQAALYGAAGSAPSEGGGCWASGMSSSGYRAFA